Protein AF-A0A1Q7IEV2-F1 (afdb_monomer_lite)

Sequence (462 aa):
MTTSSAYDIIIVYTMEALDLQSSCTFSVSDTAGLSWTARTAVVFGNNGRDQLQEFYAKSSSALSSDTITESISGCVSTQYGGEYNGFMAFGVSGTSFNSPFDPNISLPGTASGNSNTPTKSVSTTNANDMIIGAARLGGLTSGSGFTRIVYADGTNDLTEYKIVSSAVTNLAVAFSGNTGYWEEIAAALQAPVPGILSTSYNYAGYEVYTNGNQNGVVPLVATYFYQPVPTYPPGGCADFYTCNFATWVGLQDTWNQSDGKLAQAGTWADWVNASCAASYFAWYGVVGGNPQFVKCTGSNNVIVNGADKIFAYAENEAAYGGQSNYYDFEVYDYQSNTSCISTQNSLNMNTPHFADYVQENSKECFIDCASLASFATAHFFSAQLYSGLNPPVDTFIYQYTTQGFYYAFNMTNAPCTAGCGGQKTCGTYVTNVSTGAVDPSSSFDETWQTSYYTPTYNSQNC

Structure (mmCIF, N/CA/C/O backbone):
data_AF-A0A1Q7IEV2-F1
#
_entry.id   AF-A0A1Q7IEV2-F1
#
loop_
_atom_site.group_PDB
_atom_site.id
_atom_site.type_symbol
_atom_site.label_atom_id
_atom_site.label_alt_id
_atom_site.label_comp_id
_atom_site.label_asym_id
_atom_site.label_entity_id
_atom_site.label_seq_id
_atom_site.pdbx_PDB_ins_code
_atom_site.Cartn_x
_atom_site.Cartn_y
_atom_site.Cartn_z
_atom_site.occupancy
_atom_site.B_iso_or_equiv
_atom_site.auth_seq_id
_atom_site.auth_comp_id
_atom_site.auth_asym_id
_atom_site.auth_atom_id
_atom_site.pdbx_PDB_model_num
ATOM 1 N N . MET A 1 1 ? 7.649 13.400 -23.262 1.00 83.88 1 MET A N 1
ATOM 2 C CA . MET A 1 1 ? 6.859 12.316 -22.660 1.00 83.88 1 MET A CA 1
ATOM 3 C C . MET A 1 1 ? 5.613 12.904 -22.028 1.00 83.88 1 MET A C 1
ATOM 5 O O . MET A 1 1 ? 5.678 13.995 -21.476 1.00 83.88 1 MET A O 1
ATOM 9 N N . THR A 1 2 ? 4.492 12.203 -22.141 1.00 78.75 2 THR A N 1
ATOM 10 C CA . THR A 1 2 ? 3.273 12.496 -21.390 1.00 78.75 2 THR A CA 1
ATOM 11 C C . THR A 1 2 ? 2.759 11.206 -20.775 1.00 78.75 2 THR A C 1
ATOM 13 O O . THR A 1 2 ? 2.999 10.125 -21.319 1.00 78.75 2 THR A O 1
ATOM 16 N N . THR A 1 3 ? 2.052 11.314 -19.659 1.00 77.38 3 THR A N 1
ATOM 17 C CA . THR A 1 3 ? 1.306 10.198 -19.088 1.00 77.38 3 THR A CA 1
ATOM 18 C C . THR A 1 3 ? -0.124 10.617 -18.774 1.00 77.38 3 THR A C 1
ATOM 20 O O . THR A 1 3 ? -0.407 11.789 -18.530 1.00 77.38 3 THR A O 1
ATOM 23 N N . SER A 1 4 ? -1.055 9.666 -18.852 1.00 66.00 4 SER A N 1
ATOM 24 C CA . SER A 1 4 ? -2.483 9.910 -18.605 1.00 66.00 4 SER A CA 1
ATOM 25 C C . SER A 1 4 ? -2.901 9.656 -17.157 1.00 66.00 4 SER A C 1
ATOM 27 O O . SER A 1 4 ? -4.017 10.009 -16.781 1.00 66.00 4 SER A O 1
ATOM 29 N N . SER A 1 5 ? -2.030 9.032 -16.365 1.00 56.03 5 SER A N 1
ATOM 30 C CA . SER A 1 5 ? -2.316 8.561 -15.013 1.00 56.03 5 SER A CA 1
ATOM 31 C C . SER A 1 5 ? -1.332 9.185 -14.026 1.00 56.03 5 SER A C 1
ATOM 33 O O . SER A 1 5 ? -0.202 9.513 -14.376 1.00 56.03 5 SER A O 1
ATOM 35 N N . ALA A 1 6 ? -1.761 9.380 -12.781 1.00 63.00 6 ALA A N 1
ATOM 36 C CA . ALA A 1 6 ? -0.830 9.637 -11.688 1.00 63.00 6 ALA A CA 1
ATOM 37 C C . ALA A 1 6 ? -0.195 8.316 -11.221 1.00 63.00 6 ALA A C 1
ATOM 39 O O . ALA A 1 6 ? -0.754 7.247 -11.464 1.00 63.00 6 ALA A O 1
ATOM 40 N N . TYR A 1 7 ? 0.919 8.406 -10.491 1.00 61.62 7 TYR A N 1
ATOM 41 C CA . TYR A 1 7 ? 1.620 7.255 -9.901 1.00 61.62 7 TYR A CA 1
ATOM 42 C C . TYR A 1 7 ? 2.185 6.269 -10.925 1.00 61.62 7 TYR A C 1
ATOM 44 O O . TYR A 1 7 ? 2.193 5.057 -10.706 1.00 61.62 7 TYR A O 1
ATOM 52 N N . ASP A 1 8 ? 2.691 6.797 -12.032 1.00 75.12 8 ASP A N 1
ATOM 53 C CA . ASP A 1 8 ? 3.346 5.990 -13.049 1.00 75.12 8 ASP A CA 1
ATOM 54 C C . ASP A 1 8 ? 4.800 5.708 -12.675 1.00 75.12 8 ASP A C 1
ATOM 56 O O . ASP A 1 8 ? 5.504 6.544 -12.093 1.00 75.12 8 ASP A O 1
ATOM 60 N N . ILE A 1 9 ? 5.267 4.528 -13.071 1.00 84.38 9 ILE A N 1
ATOM 61 C CA . ILE A 1 9 ? 6.693 4.219 -13.099 1.00 84.38 9 ILE A CA 1
ATOM 62 C C . ILE A 1 9 ? 7.199 4.509 -14.499 1.00 84.38 9 ILE A C 1
ATOM 64 O O . ILE A 1 9 ? 6.720 3.939 -15.479 1.00 84.38 9 ILE A O 1
ATOM 68 N N . ILE A 1 10 ? 8.165 5.411 -14.590 1.00 94.12 10 ILE A N 1
ATOM 69 C CA . ILE A 1 10 ? 8.822 5.744 -15.844 1.00 94.12 10 ILE A CA 1
ATOM 70 C C . ILE A 1 10 ? 10.020 4.819 -15.981 1.00 94.12 10 ILE A C 1
ATOM 72 O O . ILE A 1 10 ? 10.882 4.810 -15.103 1.00 94.12 10 ILE A O 1
ATOM 76 N N . ILE A 1 11 ? 10.060 4.037 -17.054 1.00 96.88 11 ILE A N 1
ATOM 77 C CA . ILE A 1 11 ? 11.165 3.133 -17.373 1.00 96.88 11 ILE A CA 1
ATOM 78 C C . ILE A 1 11 ? 11.952 3.733 -18.526 1.00 96.88 11 ILE A C 1
ATOM 80 O O . ILE A 1 11 ? 11.369 4.182 -19.517 1.00 96.88 11 ILE A O 1
ATOM 84 N N . VAL A 1 12 ? 13.274 3.726 -18.386 1.00 97.06 12 VAL A N 1
ATOM 85 C CA . VAL A 1 12 ? 14.211 4.169 -19.412 1.00 97.06 12 VAL A CA 1
ATOM 86 C C . VAL A 1 12 ? 15.256 3.090 -19.647 1.00 97.06 12 VAL A C 1
ATOM 88 O O . VAL A 1 12 ? 15.843 2.570 -18.703 1.00 97.06 12 VAL A O 1
ATOM 91 N N . TYR A 1 13 ? 15.521 2.804 -20.915 1.00 96.06 13 TYR A N 1
ATOM 92 C CA . TYR A 1 13 ? 16.692 2.051 -21.339 1.00 96.06 13 TYR A CA 1
ATOM 93 C C . TYR A 1 13 ? 17.626 2.979 -22.106 1.00 96.06 13 TYR A C 1
ATOM 95 O O . TYR A 1 13 ? 17.222 3.599 -23.095 1.00 96.06 13 TYR A O 1
ATOM 103 N N . THR A 1 14 ? 18.855 3.065 -21.613 1.00 93.44 14 THR A N 1
ATOM 104 C CA . THR A 1 14 ? 19.966 3.820 -22.196 1.00 93.44 14 THR A CA 1
ATOM 105 C C . THR A 1 14 ? 20.901 2.858 -22.902 1.00 93.44 14 THR A C 1
ATOM 107 O O . THR A 1 14 ? 21.220 1.797 -22.350 1.00 93.44 14 THR A O 1
ATOM 110 N N . MET A 1 15 ? 21.328 3.210 -24.108 1.00 89.81 15 MET A N 1
ATOM 111 C CA . MET A 1 15 ? 22.141 2.345 -24.951 1.00 89.81 15 MET A CA 1
ATOM 112 C C . MET A 1 15 ? 23.273 3.122 -25.593 1.00 89.81 15 MET A C 1
ATOM 114 O O . MET A 1 15 ? 23.073 4.224 -26.094 1.00 89.81 15 MET A O 1
ATOM 118 N N . GLU A 1 16 ? 24.433 2.491 -25.664 1.00 86.94 16 GLU A N 1
ATOM 119 C CA . GLU A 1 16 ? 25.572 2.965 -26.436 1.00 86.94 16 GLU A CA 1
ATOM 120 C C . GLU A 1 16 ? 26.121 1.796 -27.256 1.00 86.94 16 GLU A C 1
ATOM 122 O O . GLU A 1 16 ? 26.064 0.645 -26.821 1.00 86.94 16 GLU A O 1
ATOM 127 N N . ALA A 1 17 ? 26.581 2.060 -28.476 1.00 81.19 17 ALA A N 1
ATOM 128 C CA . ALA A 1 17 ? 27.148 1.024 -29.325 1.00 81.19 17 ALA A CA 1
ATOM 129 C C . ALA A 1 17 ? 28.444 1.448 -29.989 1.00 81.19 17 ALA A C 1
ATOM 131 O O . ALA A 1 17 ? 28.628 2.600 -30.374 1.00 81.19 17 ALA A O 1
ATOM 132 N N . LEU A 1 18 ? 29.258 0.437 -30.287 1.00 71.75 18 LEU A N 1
ATOM 133 C CA . LEU A 1 18 ? 30.543 0.563 -30.966 1.00 71.75 18 LEU A CA 1
ATOM 134 C C . LEU A 1 18 ? 31.648 1.271 -30.154 1.00 71.75 18 LEU A C 1
ATOM 136 O O . LEU A 1 18 ? 32.685 1.584 -30.760 1.00 71.75 18 LEU A O 1
ATOM 140 N N . ASP A 1 19 ? 31.521 1.420 -28.830 1.00 66.00 19 ASP A N 1
ATOM 141 C CA . ASP A 1 19 ? 32.604 1.915 -27.963 1.00 66.00 19 ASP A CA 1
ATOM 142 C C . ASP A 1 19 ? 33.826 0.975 -27.956 1.00 66.00 19 ASP A C 1
ATOM 144 O O . ASP A 1 19 ? 33.791 -0.169 -28.427 1.00 66.00 19 ASP A O 1
ATOM 148 N N . LEU A 1 20 ? 34.960 1.494 -27.482 1.00 62.47 20 LEU A N 1
ATOM 149 C CA . LEU A 1 20 ? 36.266 0.837 -27.425 1.00 62.47 20 LEU A CA 1
ATOM 150 C C . LEU A 1 20 ? 37.036 1.092 -26.109 1.00 62.47 20 LEU A C 1
ATOM 152 O O . LEU A 1 20 ? 38.205 0.710 -26.041 1.00 62.47 20 LEU A O 1
ATOM 156 N N . GLN A 1 21 ? 36.433 1.722 -25.086 1.00 63.94 21 GLN A N 1
ATOM 157 C CA . GLN A 1 21 ? 37.106 1.962 -23.797 1.00 63.94 21 GLN A CA 1
ATOM 158 C C . GLN A 1 21 ? 36.978 0.772 -22.824 1.00 63.94 21 GLN A C 1
ATOM 160 O O . GLN A 1 21 ? 37.829 -0.117 -22.814 1.00 63.94 21 GLN A O 1
ATOM 165 N N . SER A 1 22 ? 35.943 0.769 -21.973 1.00 67.31 22 SER A N 1
ATOM 166 C CA . SER A 1 22 ? 35.660 -0.312 -21.006 1.00 67.31 22 SER A CA 1
ATOM 167 C C . SER A 1 22 ? 34.311 -0.173 -20.290 1.00 67.31 22 SER A C 1
ATOM 169 O O . SER A 1 22 ? 33.781 -1.169 -19.811 1.00 67.31 22 SER A O 1
ATOM 171 N N . SER A 1 23 ? 33.804 1.055 -20.138 1.00 77.75 23 SER A N 1
ATOM 172 C CA . SER A 1 23 ? 32.438 1.366 -19.698 1.00 77.75 23 SER A CA 1
ATOM 173 C C . SER A 1 23 ? 32.158 2.841 -19.969 1.00 77.75 23 SER A C 1
ATOM 175 O O . SER A 1 23 ? 32.939 3.705 -19.562 1.00 77.75 23 SER A O 1
ATOM 177 N N . CYS A 1 24 ? 31.012 3.132 -20.565 1.00 84.25 24 CYS A N 1
ATOM 178 C CA . CYS A 1 24 ? 30.360 4.422 -20.454 1.00 84.25 24 CYS A CA 1
ATOM 179 C C . CYS A 1 24 ? 29.734 4.565 -19.058 1.00 84.25 24 CYS A C 1
ATOM 181 O O . CYS A 1 24 ? 29.401 3.579 -18.394 1.00 84.25 24 CYS A O 1
ATOM 183 N N . THR A 1 25 ? 29.577 5.806 -18.607 1.00 89.25 25 THR A N 1
ATOM 184 C CA . THR A 1 25 ? 28.740 6.156 -17.455 1.00 89.25 25 THR A CA 1
ATOM 185 C C . THR A 1 25 ? 27.464 6.799 -17.972 1.00 89.25 25 THR A C 1
ATOM 187 O O . THR A 1 25 ? 27.523 7.896 -18.531 1.00 89.25 25 THR A O 1
ATOM 190 N N . PHE A 1 26 ? 26.332 6.125 -17.771 1.00 91.75 26 PHE A N 1
ATOM 191 C CA . PHE A 1 26 ? 25.012 6.647 -18.104 1.00 91.75 26 PHE A CA 1
ATOM 192 C C . PHE A 1 26 ? 24.417 7.422 -16.930 1.00 91.75 26 PHE A C 1
ATOM 194 O O . PHE A 1 26 ? 24.580 7.064 -15.760 1.00 91.75 26 PHE A O 1
ATOM 201 N N . SER A 1 27 ? 23.681 8.475 -17.255 1.00 93.12 27 SER A N 1
ATOM 202 C CA . SER A 1 27 ? 22.823 9.193 -16.321 1.00 93.12 27 SER A CA 1
ATOM 203 C C . SER A 1 27 ? 21.551 9.641 -17.029 1.00 93.12 27 SER A C 1
ATOM 205 O O . SER A 1 27 ? 21.555 9.894 -18.234 1.00 93.12 27 SER A O 1
ATOM 207 N N . VAL A 1 28 ? 20.463 9.726 -16.270 1.00 96.06 28 VAL A N 1
ATOM 208 C CA . VAL A 1 28 ? 19.162 10.174 -16.764 1.00 96.06 28 VAL A CA 1
ATOM 209 C C . VAL A 1 28 ? 18.698 11.337 -15.899 1.00 96.06 28 VAL A C 1
ATOM 211 O O . VAL A 1 28 ? 18.824 11.308 -14.673 1.00 96.06 28 VAL A O 1
ATOM 214 N N . SER A 1 29 ? 18.197 12.374 -16.554 1.00 95.75 29 SER A N 1
ATOM 215 C CA . SER A 1 29 ? 17.583 13.541 -15.926 1.00 95.75 29 SER A CA 1
ATOM 216 C C . SER A 1 29 ? 16.330 13.930 -16.695 1.00 95.75 29 SER A C 1
ATOM 218 O O . SER A 1 29 ? 16.145 13.510 -17.835 1.00 95.75 29 SER A O 1
ATOM 220 N N . ASP A 1 30 ? 15.468 14.736 -16.096 1.00 96.94 30 ASP A N 1
ATOM 221 C CA . ASP A 1 30 ? 14.255 15.200 -16.753 1.00 96.94 30 ASP A CA 1
ATOM 222 C C . ASP A 1 30 ? 13.874 16.620 -16.320 1.00 96.94 30 ASP A C 1
ATOM 224 O O . ASP A 1 30 ? 14.484 17.211 -15.425 1.00 96.94 30 ASP A O 1
ATOM 228 N N . THR A 1 31 ? 12.868 17.182 -16.987 1.00 95.00 31 THR A N 1
ATOM 229 C CA . THR A 1 31 ? 12.381 18.544 -16.720 1.00 95.00 31 THR A CA 1
ATOM 230 C C . THR A 1 31 ? 11.296 18.612 -15.645 1.00 95.00 31 THR A C 1
ATOM 232 O O . THR A 1 31 ? 11.068 19.692 -15.098 1.00 95.00 31 THR A O 1
ATOM 235 N N . ALA A 1 32 ? 10.636 17.495 -15.335 1.00 84.56 32 ALA A N 1
ATOM 236 C CA . ALA A 1 32 ? 9.658 17.365 -14.256 1.00 84.56 32 ALA A CA 1
ATOM 237 C C . ALA A 1 32 ? 10.309 17.189 -12.865 1.00 84.56 32 ALA A C 1
ATOM 239 O O . ALA A 1 32 ? 9.615 17.263 -11.850 1.00 84.56 32 ALA A O 1
ATOM 240 N N . GLY A 1 33 ? 11.633 17.017 -12.804 1.00 86.38 33 GLY A N 1
ATOM 241 C CA . GLY A 1 33 ? 12.403 16.898 -11.568 1.00 86.38 33 GLY A CA 1
ATOM 242 C C . GLY A 1 33 ? 12.259 15.534 -10.895 1.00 86.38 33 GLY A C 1
ATOM 243 O O . GLY A 1 33 ? 12.334 15.454 -9.664 1.00 86.38 33 GLY A O 1
ATOM 244 N N . LEU A 1 34 ? 12.024 14.469 -11.668 1.00 86.50 34 LEU A N 1
ATOM 245 C CA . LEU A 1 34 ? 11.939 13.124 -11.114 1.00 86.50 34 LEU A CA 1
ATOM 246 C C . LEU A 1 34 ? 13.316 12.642 -10.627 1.00 86.50 34 LEU A C 1
ATOM 248 O O . LEU A 1 34 ? 14.377 13.034 -11.111 1.00 86.50 34 LEU A O 1
ATOM 252 N N . SER A 1 35 ? 13.299 11.763 -9.626 1.00 87.75 35 SER A N 1
ATOM 253 C CA . SER A 1 35 ? 14.513 11.113 -9.123 1.00 87.75 35 SER A CA 1
ATOM 254 C C . SER A 1 35 ? 14.738 9.786 -9.843 1.00 87.75 35 SER A C 1
ATOM 256 O O . SER A 1 35 ? 13.925 8.868 -9.718 1.00 87.75 35 SER A O 1
ATOM 258 N N . TRP A 1 36 ? 15.852 9.686 -10.566 1.00 92.62 36 TRP A N 1
ATOM 259 C CA . TRP A 1 36 ? 16.215 8.517 -11.367 1.00 92.62 36 TRP A CA 1
ATOM 260 C C . TRP A 1 36 ? 17.099 7.542 -10.599 1.00 92.62 36 TRP A C 1
ATOM 262 O O . TRP A 1 36 ? 18.047 7.932 -9.920 1.00 92.62 36 TRP A O 1
ATOM 272 N N . THR A 1 37 ? 16.803 6.254 -10.737 1.00 92.31 37 THR A N 1
ATOM 273 C CA . THR A 1 37 ? 17.565 5.156 -10.139 1.00 92.31 37 THR A CA 1
ATOM 274 C C . THR A 1 37 ? 17.975 4.170 -11.224 1.00 92.31 37 THR A C 1
ATOM 276 O O . THR A 1 37 ? 17.122 3.675 -11.959 1.00 92.31 37 THR A O 1
ATOM 279 N N . ALA A 1 38 ? 19.268 3.851 -11.306 1.00 93.00 38 ALA A N 1
ATOM 280 C CA . ALA A 1 38 ? 19.747 2.743 -12.129 1.00 93.00 38 ALA A CA 1
ATOM 281 C C . ALA A 1 38 ? 19.300 1.410 -11.507 1.00 93.00 38 ALA A C 1
ATOM 283 O O . ALA A 1 38 ? 19.573 1.156 -10.331 1.00 93.00 38 ALA A O 1
ATOM 284 N N . ARG A 1 39 ? 18.615 0.557 -12.277 1.00 93.50 39 ARG A N 1
ATOM 285 C CA . ARG A 1 39 ? 18.192 -0.779 -11.828 1.00 93.50 39 ARG A CA 1
ATOM 286 C C . ARG A 1 39 ? 19.287 -1.826 -12.049 1.00 93.50 39 ARG A C 1
ATOM 288 O O . ARG A 1 39 ? 19.447 -2.724 -11.226 1.00 93.50 39 ARG A O 1
ATOM 295 N N . THR A 1 40 ? 20.036 -1.721 -13.145 1.00 91.38 40 THR A N 1
ATOM 296 C CA . THR A 1 40 ? 21.095 -2.673 -13.511 1.00 91.38 40 THR A CA 1
ATOM 297 C C . THR A 1 40 ? 22.478 -2.031 -13.453 1.00 91.38 40 THR A C 1
ATOM 299 O O . THR A 1 40 ? 22.623 -0.814 -13.556 1.00 91.38 40 THR A O 1
ATOM 302 N N . ALA A 1 41 ? 23.519 -2.863 -13.361 1.00 91.12 41 ALA A N 1
ATOM 303 C CA . ALA A 1 41 ? 24.825 -2.490 -13.902 1.00 91.12 41 ALA A CA 1
ATOM 304 C C . ALA A 1 41 ? 24.755 -2.412 -15.443 1.00 91.12 41 ALA A C 1
ATOM 306 O O . ALA A 1 41 ? 23.779 -2.868 -16.046 1.00 91.12 41 ALA A O 1
ATOM 307 N N . VAL A 1 42 ? 25.790 -1.860 -16.079 1.00 91.94 42 VAL A N 1
ATOM 308 C CA . VAL A 1 42 ? 25.896 -1.859 -17.545 1.00 91.94 42 VAL A CA 1
ATOM 309 C C . VAL A 1 42 ? 26.008 -3.299 -18.056 1.00 91.94 42 VAL A C 1
ATOM 311 O O . VAL A 1 42 ? 26.841 -4.077 -17.582 1.00 91.94 42 VAL A O 1
ATOM 314 N N . VAL A 1 43 ? 25.151 -3.653 -19.011 1.00 92.81 43 VAL A N 1
ATOM 315 C CA . VAL A 1 43 ? 25.166 -4.938 -19.714 1.00 92.81 43 VAL A CA 1
ATOM 316 C C . VAL A 1 43 ? 25.975 -4.780 -20.988 1.00 92.81 43 VAL A C 1
ATOM 318 O O . VAL A 1 43 ? 25.681 -3.906 -21.792 1.00 92.81 43 VAL A O 1
ATOM 321 N N . PHE A 1 44 ? 26.978 -5.638 -21.164 1.00 90.44 44 PHE A N 1
ATOM 322 C CA . PHE A 1 44 ? 27.900 -5.568 -22.291 1.00 90.44 44 PHE A CA 1
ATOM 323 C C . PHE A 1 44 ? 27.575 -6.613 -23.362 1.00 90.44 44 PHE A C 1
ATOM 325 O O . PHE A 1 44 ? 27.535 -7.818 -23.077 1.00 90.44 44 PHE A O 1
ATOM 332 N N . GLY A 1 45 ? 27.425 -6.152 -24.600 1.00 86.88 45 GLY A N 1
ATOM 333 C CA . GLY A 1 45 ? 27.353 -6.954 -25.819 1.00 86.88 45 GLY A CA 1
ATOM 334 C C . GLY A 1 45 ? 28.545 -6.703 -26.744 1.00 86.88 45 GLY A C 1
ATOM 335 O O . GLY A 1 45 ? 29.452 -5.926 -26.437 1.00 86.88 45 GLY A O 1
ATOM 336 N N . ASN A 1 46 ? 28.589 -7.412 -27.875 1.00 87.19 46 ASN A N 1
ATOM 337 C CA . ASN A 1 46 ? 29.558 -7.169 -28.956 1.00 87.19 46 ASN A CA 1
ATOM 338 C C . ASN A 1 46 ? 31.030 -7.100 -28.501 1.00 87.19 46 ASN A C 1
ATOM 340 O O . ASN A 1 46 ? 31.793 -6.228 -28.905 1.00 87.19 46 ASN A O 1
ATOM 344 N N . ASN A 1 47 ? 31.435 -8.034 -27.632 1.00 82.94 47 ASN A N 1
ATOM 345 C CA . ASN A 1 47 ? 32.761 -8.064 -26.997 1.00 82.94 47 ASN A CA 1
ATOM 346 C C . ASN A 1 47 ? 33.097 -6.794 -26.184 1.00 82.94 47 ASN A C 1
ATOM 348 O O . ASN A 1 47 ? 34.243 -6.349 -26.187 1.00 82.94 47 ASN A O 1
ATOM 352 N N . GLY A 1 48 ? 32.111 -6.223 -25.486 1.00 82.12 48 GLY A N 1
ATOM 353 C CA . GLY A 1 48 ? 32.287 -5.038 -24.638 1.00 82.12 48 GLY A CA 1
ATOM 354 C C . GLY A 1 48 ? 32.092 -3.708 -25.359 1.00 82.12 48 GLY A C 1
ATOM 355 O O . GLY A 1 48 ? 32.426 -2.672 -24.796 1.00 82.12 48 GLY A O 1
ATOM 356 N N . ARG A 1 49 ? 31.595 -3.740 -26.598 1.00 82.56 49 ARG A N 1
ATOM 357 C CA . ARG A 1 49 ? 31.422 -2.548 -27.435 1.00 82.56 49 ARG A CA 1
ATOM 358 C C . ARG A 1 49 ? 30.014 -1.984 -27.418 1.00 82.56 49 ARG A C 1
ATOM 360 O O . ARG A 1 49 ? 29.843 -0.822 -27.757 1.00 82.56 49 ARG A O 1
ATOM 367 N N . ASP A 1 50 ? 29.038 -2.812 -27.068 1.00 87.75 50 ASP A N 1
ATOM 368 C CA . ASP A 1 50 ? 27.650 -2.392 -26.953 1.00 87.75 50 ASP A CA 1
ATOM 369 C C . ASP A 1 50 ? 27.258 -2.451 -25.476 1.00 87.75 50 ASP A C 1
ATOM 371 O O . ASP A 1 50 ? 27.710 -3.337 -24.739 1.00 87.75 50 ASP A O 1
ATOM 375 N N . GLN A 1 51 ? 26.500 -1.460 -25.028 1.00 89.94 51 GLN A N 1
ATOM 376 C CA . GLN A 1 51 ? 26.220 -1.192 -23.627 1.00 89.94 51 GLN A CA 1
ATOM 377 C C . GLN A 1 51 ? 24.745 -0.861 -23.454 1.00 89.94 51 GLN A C 1
ATOM 379 O O . GLN A 1 51 ? 24.216 0.002 -24.146 1.00 89.94 51 GLN A O 1
ATOM 384 N N . LEU A 1 52 ? 24.097 -1.518 -22.496 1.00 92.62 52 LEU A N 1
ATOM 385 C CA . LEU A 1 52 ? 22.682 -1.341 -22.179 1.00 92.62 52 LEU A CA 1
ATOM 386 C C . LEU A 1 52 ? 22.503 -1.200 -20.664 1.00 92.62 52 LEU A C 1
ATOM 388 O O . LEU A 1 52 ? 23.054 -1.988 -19.891 1.00 92.62 52 LEU A O 1
ATOM 392 N N . GLN A 1 53 ? 21.712 -0.223 -20.224 1.00 94.69 53 GLN A N 1
ATOM 393 C CA . GLN A 1 53 ? 21.373 -0.054 -18.812 1.00 94.69 53 GLN A CA 1
ATOM 394 C C . GLN A 1 53 ? 19.909 0.355 -18.626 1.00 94.69 53 GLN A C 1
ATOM 396 O O . GLN A 1 53 ? 19.348 1.107 -19.421 1.00 94.69 53 GLN A O 1
ATOM 401 N N . GLU A 1 54 ? 19.288 -0.161 -17.565 1.00 97.00 54 GLU A N 1
ATOM 402 C CA . GLU A 1 54 ? 17.922 0.183 -17.175 1.00 97.00 54 GLU A CA 1
ATOM 403 C C . GLU A 1 54 ? 17.919 1.224 -16.053 1.00 97.00 54 GLU A C 1
ATOM 405 O O . GLU A 1 54 ? 18.593 1.066 -15.028 1.00 97.00 54 GLU A O 1
ATOM 410 N N . PHE A 1 55 ? 17.085 2.243 -16.220 1.00 97.62 55 PHE A N 1
ATOM 411 C CA . PHE A 1 55 ? 16.766 3.256 -15.229 1.00 97.62 55 PHE A CA 1
ATOM 412 C C . PHE A 1 55 ? 15.263 3.302 -14.988 1.00 97.62 55 PHE A C 1
ATOM 414 O O . PHE A 1 55 ? 14.456 3.001 -15.870 1.00 97.62 55 PHE A O 1
ATOM 421 N N . TYR A 1 56 ? 14.880 3.749 -13.798 1.00 97.00 56 TYR A N 1
ATOM 422 C CA . TYR A 1 56 ? 13.496 4.092 -13.523 1.00 97.00 56 TYR A CA 1
ATOM 423 C C . TYR A 1 56 ? 13.366 5.341 -12.663 1.00 97.00 56 TYR A C 1
ATOM 425 O O . TYR A 1 56 ? 14.267 5.685 -11.894 1.00 97.00 56 TYR A O 1
ATOM 433 N N . ALA A 1 57 ? 12.208 5.978 -12.768 1.00 89.94 57 ALA A N 1
ATOM 434 C CA . ALA A 1 57 ? 11.782 7.050 -11.889 1.00 89.94 57 ALA A CA 1
ATOM 435 C C . ALA A 1 57 ? 10.306 6.888 -11.519 1.00 89.94 57 ALA A C 1
ATOM 437 O O . ALA A 1 57 ? 9.533 6.209 -12.198 1.00 89.94 57 ALA A O 1
ATOM 438 N N . LYS A 1 58 ? 9.918 7.514 -10.412 1.00 82.31 58 LYS A N 1
ATOM 439 C CA . LYS A 1 58 ? 8.553 7.483 -9.886 1.00 82.31 58 LYS A CA 1
ATOM 440 C C . LYS A 1 58 ? 7.878 8.824 -10.153 1.00 82.31 58 LYS A C 1
ATOM 442 O O . LYS A 1 58 ? 8.322 9.831 -9.607 1.00 82.31 58 LYS A O 1
ATOM 447 N N . SER A 1 59 ? 6.801 8.836 -10.937 1.00 77.38 59 SER A N 1
ATOM 448 C CA . SER A 1 59 ? 6.005 10.041 -11.183 1.00 77.38 59 SER A CA 1
ATOM 449 C C . SER A 1 59 ? 4.736 10.034 -10.335 1.00 77.38 59 SER A C 1
ATOM 451 O O . SER A 1 59 ? 3.783 9.322 -10.635 1.00 77.38 59 SER A O 1
ATOM 453 N N . SER A 1 60 ? 4.695 10.833 -9.266 1.00 70.19 60 SER A N 1
ATOM 454 C CA . SER A 1 60 ? 3.522 10.918 -8.375 1.00 70.19 60 SER A CA 1
ATOM 455 C C . SER A 1 60 ? 2.324 11.637 -9.003 1.00 70.19 60 SER A C 1
ATOM 457 O O . SER A 1 60 ? 1.206 11.505 -8.518 1.00 70.19 60 SER A O 1
ATOM 459 N N . SER A 1 61 ? 2.545 12.387 -10.083 1.00 65.12 61 SER A N 1
ATOM 460 C CA . SER A 1 61 ? 1.515 13.103 -10.840 1.00 65.12 61 SER A CA 1
ATOM 461 C C . SER A 1 61 ? 1.516 12.657 -12.298 1.00 65.12 61 SER A C 1
ATOM 463 O O . SER A 1 61 ? 2.529 12.167 -12.800 1.00 65.12 61 SER A O 1
ATOM 465 N N . ALA A 1 62 ? 0.392 12.850 -12.988 1.00 75.44 62 ALA A N 1
ATOM 466 C CA . ALA A 1 62 ? 0.355 12.680 -14.436 1.00 75.44 62 ALA A CA 1
ATOM 467 C C . ALA A 1 62 ? 1.263 13.721 -15.106 1.00 75.44 62 ALA A C 1
ATOM 469 O O . ALA A 1 62 ? 1.191 14.914 -14.789 1.00 75.44 62 ALA A O 1
ATOM 470 N N . LEU A 1 63 ? 2.113 13.280 -16.034 1.00 76.69 63 LEU A N 1
ATOM 471 C CA . LEU A 1 63 ? 3.024 14.166 -16.753 1.00 76.69 63 LEU A CA 1
ATOM 472 C C . LEU A 1 63 ? 2.299 14.763 -17.961 1.00 76.69 63 LEU A C 1
ATOM 474 O O . LEU A 1 63 ? 2.065 14.085 -18.960 1.00 76.69 63 LEU A O 1
ATOM 478 N N . SER A 1 64 ? 1.952 16.048 -17.892 1.00 80.50 64 SER A N 1
ATOM 479 C CA . SER A 1 64 ? 1.331 16.762 -19.019 1.00 80.50 64 SER A CA 1
ATOM 480 C C . SER A 1 64 ? 2.332 17.099 -20.130 1.00 80.50 64 SER A C 1
ATOM 482 O O . SER A 1 64 ? 1.947 17.208 -21.293 1.00 80.50 64 SER A O 1
ATOM 484 N N . SER A 1 65 ? 3.611 17.246 -19.776 1.00 87.44 65 SER A N 1
ATOM 485 C CA . SER A 1 65 ? 4.758 17.362 -20.675 1.00 87.44 65 SER A CA 1
ATOM 486 C C . SER A 1 65 ? 6.042 17.181 -19.870 1.00 87.44 65 SER A C 1
ATOM 488 O O . SER A 1 65 ? 6.234 17.864 -18.870 1.00 87.44 65 SER A O 1
ATOM 490 N N . ASP A 1 66 ? 6.937 16.317 -20.335 1.00 91.75 66 ASP A N 1
ATOM 491 C CA . ASP A 1 66 ? 8.267 16.136 -19.754 1.00 91.75 66 ASP A CA 1
ATOM 492 C C . ASP A 1 66 ? 9.316 15.821 -20.834 1.00 91.75 66 ASP A C 1
ATOM 494 O O . ASP A 1 66 ? 9.015 15.168 -21.837 1.00 91.75 66 ASP A O 1
ATOM 498 N N . THR A 1 67 ? 10.545 16.290 -20.650 1.00 96.12 67 THR A N 1
ATOM 499 C CA . THR A 1 67 ? 11.701 15.983 -21.498 1.00 96.12 67 THR A CA 1
ATOM 500 C C . THR A 1 67 ? 12.710 15.199 -20.681 1.00 96.12 67 THR A C 1
ATOM 502 O O . THR A 1 67 ? 13.379 15.766 -19.824 1.00 96.12 67 THR A O 1
ATOM 505 N N . ILE A 1 68 ? 12.842 13.911 -20.988 1.00 95.81 68 ILE A N 1
ATOM 506 C CA . ILE A 1 68 ? 13.834 13.035 -20.368 1.00 95.81 68 ILE A CA 1
ATOM 507 C C . ILE A 1 68 ? 15.098 13.076 -21.223 1.00 95.81 68 ILE A C 1
ATOM 509 O O . ILE A 1 68 ? 15.037 12.908 -22.441 1.00 95.81 68 ILE A O 1
ATOM 513 N N . THR A 1 69 ? 16.227 13.326 -20.574 1.00 94.69 69 THR A N 1
ATOM 514 C CA . THR A 1 69 ? 17.543 13.500 -21.180 1.00 94.69 69 THR A CA 1
ATOM 515 C C . THR A 1 69 ? 18.490 12.438 -20.644 1.00 94.69 69 THR A C 1
ATOM 517 O O . THR A 1 69 ? 18.740 12.361 -19.440 1.00 94.69 69 THR A O 1
ATOM 520 N N . GLU A 1 70 ? 19.044 11.644 -21.553 1.00 92.12 70 GLU A N 1
ATOM 521 C CA . GLU A 1 70 ? 20.207 10.803 -21.288 1.00 92.12 70 GLU A CA 1
ATOM 522 C C . GLU A 1 70 ? 21.487 11.643 -21.367 1.00 92.12 70 GLU A C 1
ATOM 524 O O . GLU A 1 70 ? 21.612 12.563 -22.179 1.00 92.12 70 GLU A O 1
ATOM 529 N N . SER A 1 71 ? 22.460 11.328 -20.520 1.00 89.56 71 SER A N 1
ATOM 530 C CA . SER A 1 71 ? 23.823 11.838 -20.629 1.00 89.56 71 SER A CA 1
ATOM 531 C C . SER A 1 71 ? 24.821 10.704 -20.449 1.00 89.56 71 SER A C 1
ATOM 533 O O . SER A 1 71 ? 24.753 9.959 -19.468 1.00 89.56 71 SER A O 1
ATOM 535 N N . ILE A 1 72 ? 25.754 10.610 -21.394 1.00 85.69 72 ILE A N 1
ATOM 536 C CA . ILE A 1 72 ? 26.796 9.587 -21.460 1.00 85.69 72 ILE A CA 1
ATOM 537 C C . ILE A 1 72 ? 28.153 10.263 -21.268 1.00 85.69 72 ILE A C 1
ATOM 539 O O . ILE A 1 72 ? 28.378 11.391 -21.707 1.00 85.69 72 ILE A O 1
ATOM 543 N N . SER A 1 73 ? 29.048 9.613 -20.527 1.00 85.19 73 SER A N 1
ATOM 544 C CA . SER A 1 73 ? 30.396 10.126 -20.285 1.00 85.19 73 SER A CA 1
ATOM 545 C C . SER A 1 73 ? 31.412 9.010 -20.042 1.00 85.19 73 SER A C 1
ATOM 547 O O . SER A 1 73 ? 31.062 7.841 -19.891 1.00 85.19 73 SER A O 1
ATOM 549 N N . GLY A 1 74 ? 32.696 9.379 -20.000 1.00 79.38 74 GLY A N 1
ATOM 550 C CA . GLY A 1 74 ? 33.819 8.476 -19.723 1.00 79.38 74 GLY A CA 1
ATOM 551 C C . GLY A 1 74 ? 34.356 7.729 -20.947 1.00 79.38 74 GLY A C 1
ATOM 552 O O . GLY A 1 74 ? 35.553 7.460 -20.992 1.00 79.38 74 GLY A O 1
ATOM 553 N N . CYS A 1 75 ? 33.508 7.459 -21.942 1.00 76.06 75 CYS A N 1
ATOM 554 C CA . CYS A 1 75 ? 33.857 6.684 -23.132 1.00 76.06 75 CYS A CA 1
ATOM 555 C C . CYS A 1 75 ? 34.346 7.532 -24.328 1.00 76.06 75 CYS A C 1
ATOM 557 O O . CYS A 1 75 ? 35.533 7.468 -24.641 1.00 76.06 75 CYS A O 1
ATOM 559 N N . VAL A 1 76 ? 33.466 8.320 -24.976 1.00 68.12 76 VAL A N 1
ATOM 560 C CA . VAL A 1 76 ? 33.695 9.182 -26.171 1.00 68.12 76 VAL A CA 1
ATOM 561 C C . VAL A 1 76 ? 34.900 8.779 -27.043 1.00 68.12 76 VAL A C 1
ATOM 563 O O . VAL A 1 76 ? 36.029 9.239 -26.841 1.00 68.12 76 VAL A O 1
ATOM 566 N N . SER A 1 77 ? 34.661 8.007 -28.107 1.00 64.00 77 SER A N 1
ATOM 567 C CA . SER A 1 77 ? 35.679 7.768 -29.138 1.00 64.00 77 SER A CA 1
ATOM 568 C C . SER A 1 77 ? 35.585 8.793 -30.273 1.00 64.00 77 SER A C 1
ATOM 570 O O . SER A 1 77 ? 34.643 8.802 -31.066 1.00 64.00 77 SER A O 1
ATOM 572 N N . THR A 1 78 ? 36.609 9.637 -30.422 1.00 63.00 78 THR A N 1
ATOM 573 C CA . THR A 1 78 ? 36.731 10.559 -31.571 1.00 63.00 78 THR A CA 1
ATOM 574 C C . THR A 1 78 ? 37.156 9.855 -32.865 1.00 63.00 78 THR A C 1
ATOM 576 O O . THR A 1 78 ? 37.131 10.463 -33.933 1.00 63.00 78 THR A O 1
ATOM 579 N N . GLN A 1 79 ? 37.529 8.570 -32.796 1.00 57.34 79 GLN A N 1
ATOM 580 C CA . GLN A 1 79 ? 38.073 7.812 -33.925 1.00 57.34 79 GLN A CA 1
ATOM 581 C C . GLN A 1 79 ? 36.997 7.327 -34.915 1.00 57.34 79 GLN A C 1
ATOM 583 O O . GLN A 1 79 ? 37.309 7.135 -36.089 1.00 57.34 79 GLN A O 1
ATOM 588 N N . TYR A 1 80 ? 35.746 7.150 -34.473 1.00 57.41 80 TYR A N 1
ATOM 589 C CA . TYR A 1 80 ? 34.686 6.516 -35.277 1.00 57.41 80 TYR A CA 1
ATOM 590 C C . TYR A 1 80 ? 33.382 7.322 -35.380 1.00 57.41 80 TYR A C 1
ATOM 592 O O . TYR A 1 80 ? 32.366 6.780 -35.795 1.00 57.41 80 TYR A O 1
ATOM 600 N N . GLY A 1 81 ? 33.420 8.628 -35.099 1.00 56.38 81 GLY A N 1
ATOM 601 C CA . GLY A 1 81 ? 32.298 9.531 -35.395 1.00 56.38 81 GLY A CA 1
ATOM 602 C C . GLY A 1 81 ? 31.381 9.880 -34.220 1.00 56.38 81 GLY A C 1
ATOM 603 O O . GLY A 1 81 ? 30.362 10.522 -34.458 1.00 56.38 81 GLY A O 1
ATOM 604 N N . GLY A 1 82 ? 31.761 9.547 -32.982 1.00 63.06 82 GLY A N 1
ATOM 605 C CA . GLY A 1 82 ? 31.024 9.915 -31.767 1.00 63.06 82 GLY A CA 1
ATOM 606 C C . GLY A 1 82 ? 30.289 8.742 -31.118 1.00 63.06 82 GLY A C 1
ATOM 607 O O . GLY A 1 82 ? 30.551 7.587 -31.440 1.00 63.06 82 GLY A O 1
ATOM 608 N N . GLU A 1 83 ? 29.408 9.063 -30.173 1.00 67.50 83 GLU A N 1
ATOM 609 C CA . GLU A 1 83 ? 28.618 8.102 -29.394 1.00 67.50 83 GLU A CA 1
ATOM 610 C C . GLU A 1 83 ? 27.366 7.682 -30.190 1.00 67.50 83 GLU A C 1
ATOM 612 O O . GLU A 1 83 ? 26.668 8.532 -30.758 1.00 67.50 83 GLU A O 1
ATOM 617 N N . TYR A 1 84 ? 27.087 6.375 -30.270 1.00 69.94 84 TYR A N 1
ATOM 618 C CA . TYR A 1 84 ? 25.888 5.849 -30.933 1.00 69.94 84 TYR A CA 1
ATOM 619 C C . TYR A 1 84 ? 24.803 5.554 -29.905 1.00 69.94 84 TYR A C 1
ATOM 621 O O . TYR A 1 84 ? 24.695 4.430 -29.413 1.00 69.94 84 TYR A O 1
ATOM 629 N N . ASN A 1 85 ? 23.983 6.561 -29.621 1.00 75.38 85 ASN A N 1
ATOM 630 C CA . ASN A 1 85 ? 23.064 6.500 -28.490 1.00 75.38 85 ASN A CA 1
ATOM 631 C C . ASN A 1 85 ? 21.694 5.966 -28.914 1.00 75.38 85 ASN A C 1
ATOM 633 O O . ASN A 1 85 ? 21.114 6.421 -29.907 1.00 75.38 85 ASN A O 1
ATOM 637 N N . GLY A 1 86 ? 21.183 4.998 -28.157 1.00 83.31 86 GLY A N 1
ATOM 638 C CA . GLY A 1 86 ? 19.801 4.534 -28.219 1.00 83.31 86 GLY A CA 1
ATOM 639 C C . GLY A 1 86 ? 19.078 4.921 -26.932 1.00 83.31 86 GLY A C 1
ATOM 640 O O . GLY A 1 86 ? 19.628 4.799 -25.843 1.00 83.31 86 GLY A O 1
ATOM 641 N N . PHE A 1 87 ? 17.839 5.392 -27.055 1.00 88.88 87 PHE A N 1
ATOM 642 C CA . PHE A 1 87 ? 17.064 5.863 -25.911 1.00 88.88 87 PHE A CA 1
ATOM 643 C C . PHE A 1 87 ? 15.608 5.426 -26.035 1.00 88.88 87 PHE A C 1
ATOM 645 O O . PHE A 1 87 ? 14.891 5.849 -26.947 1.00 88.88 87 PHE A O 1
ATOM 652 N N . MET A 1 88 ? 15.157 4.608 -25.088 1.00 92.94 88 MET A N 1
ATOM 653 C CA . MET A 1 88 ? 13.768 4.163 -25.003 1.00 92.94 88 MET A CA 1
ATOM 654 C C . MET A 1 88 ? 13.183 4.586 -23.666 1.00 92.94 88 MET A C 1
ATOM 656 O O . MET A 1 88 ? 13.739 4.254 -22.627 1.00 92.94 88 MET A O 1
ATOM 660 N N . ALA A 1 89 ? 12.044 5.277 -23.694 1.00 93.50 89 ALA A N 1
ATOM 661 C CA . ALA A 1 89 ? 11.336 5.711 -22.496 1.00 93.50 89 ALA A CA 1
ATOM 662 C C . ALA A 1 89 ? 9.839 5.435 -22.622 1.00 93.50 89 ALA A C 1
ATOM 664 O O . ALA A 1 89 ? 9.232 5.733 -23.655 1.00 93.50 89 ALA A O 1
ATOM 665 N N . PHE A 1 90 ? 9.239 4.895 -21.567 1.00 92.38 90 PHE A N 1
ATOM 666 C CA . PHE A 1 90 ? 7.800 4.655 -21.498 1.00 92.38 90 PHE A CA 1
ATOM 667 C C . PHE A 1 90 ? 7.301 4.675 -20.053 1.00 92.38 90 PHE A C 1
ATOM 669 O O . PHE A 1 90 ? 8.062 4.493 -19.105 1.00 92.38 90 PHE A O 1
ATOM 676 N N . GLY A 1 91 ? 6.005 4.936 -19.892 1.00 87.94 91 GLY A N 1
ATOM 677 C CA . GLY A 1 91 ? 5.337 4.951 -18.594 1.00 87.94 91 GLY A CA 1
ATOM 678 C C . GLY A 1 91 ? 4.575 3.652 -18.382 1.00 87.94 91 GLY A C 1
ATOM 679 O O . GLY A 1 91 ? 3.932 3.154 -19.307 1.00 87.94 91 GLY A O 1
ATOM 680 N N . VAL A 1 92 ? 4.636 3.121 -17.167 1.00 83.19 92 VAL A N 1
ATOM 681 C CA . VAL A 1 92 ? 3.857 1.964 -16.734 1.00 83.19 92 VAL A CA 1
ATOM 682 C C . VAL A 1 92 ? 2.879 2.421 -15.661 1.00 83.19 92 VAL A C 1
ATOM 684 O O . VAL A 1 92 ? 3.275 2.741 -14.539 1.00 83.19 92 VAL A O 1
ATOM 687 N N . SER A 1 93 ? 1.596 2.440 -16.019 1.00 76.38 93 SER A N 1
ATOM 688 C CA . SER A 1 93 ? 0.507 2.709 -15.082 1.00 76.38 93 SER A CA 1
ATOM 689 C C . SER A 1 93 ? 0.065 1.441 -14.365 1.00 76.38 93 SER A C 1
ATOM 691 O O . SER A 1 93 ? 0.072 0.349 -14.932 1.00 76.38 93 SER A O 1
ATOM 693 N N . GLY A 1 94 ? -0.390 1.607 -13.124 1.00 65.12 94 GLY A N 1
ATOM 694 C CA . GLY A 1 94 ? -1.031 0.539 -12.362 1.00 65.12 94 GLY A CA 1
ATOM 695 C C . GLY A 1 94 ? -0.073 -0.484 -11.758 1.00 65.12 94 GLY A C 1
ATOM 696 O O . GLY A 1 94 ? -0.546 -1.445 -11.185 1.00 65.12 94 GLY A O 1
ATOM 697 N N . THR A 1 95 ? 1.245 -0.313 -11.830 1.00 62.12 95 THR A N 1
ATOM 698 C CA . THR A 1 95 ? 2.172 -1.127 -11.023 1.00 62.12 95 THR A CA 1
ATOM 699 C C . THR A 1 95 ? 2.240 -0.616 -9.573 1.00 62.12 95 THR A C 1
ATOM 701 O O . THR A 1 95 ? 1.763 0.476 -9.256 1.00 62.12 95 THR A O 1
ATOM 704 N N . SER A 1 96 ? 2.842 -1.391 -8.669 1.00 68.12 96 SER A N 1
ATOM 705 C CA . SER A 1 96 ? 3.117 -0.969 -7.290 1.00 68.12 96 SER A CA 1
ATOM 706 C C . SER A 1 96 ? 4.051 0.252 -7.254 1.00 68.12 96 SER A C 1
ATOM 708 O O . SER A 1 96 ? 5.240 0.150 -7.520 1.00 68.12 96 SER A O 1
ATOM 710 N N . PHE A 1 97 ? 3.553 1.435 -6.890 1.00 66.31 97 PHE A N 1
ATOM 711 C CA . PHE A 1 97 ? 4.366 2.663 -6.939 1.00 66.31 97 PHE A CA 1
ATOM 712 C C . PHE A 1 97 ? 5.564 2.652 -5.966 1.00 66.31 97 PHE A C 1
ATOM 714 O O . PHE A 1 97 ? 6.645 3.175 -6.255 1.00 66.31 97 PHE A O 1
ATOM 721 N N . ASN A 1 98 ? 5.393 2.044 -4.788 1.00 65.44 98 ASN A N 1
ATOM 722 C CA . ASN A 1 98 ? 6.436 2.005 -3.761 1.00 65.44 98 ASN A CA 1
ATOM 723 C C . ASN A 1 98 ? 7.453 0.885 -3.994 1.00 65.44 98 ASN A C 1
ATOM 725 O O . ASN A 1 98 ? 8.653 1.146 -3.867 1.00 65.44 98 ASN A O 1
ATOM 729 N N . SER A 1 99 ? 6.985 -0.284 -4.431 1.00 70.44 99 SER A N 1
ATOM 730 C CA . SER A 1 99 ? 7.812 -1.457 -4.734 1.00 70.44 99 SER A CA 1
ATOM 731 C C . SER A 1 99 ? 7.527 -1.940 -6.160 1.00 70.44 99 SER A C 1
ATOM 733 O O . SER A 1 99 ? 6.855 -2.949 -6.340 1.00 70.44 99 SER A O 1
ATOM 735 N N . PRO A 1 100 ? 8.002 -1.218 -7.189 1.00 76.38 100 PRO A N 1
ATOM 736 C CA . PRO A 1 100 ? 7.534 -1.393 -8.566 1.00 76.38 100 PRO A CA 1
ATOM 737 C C . PRO A 1 100 ? 8.020 -2.641 -9.289 1.00 76.38 100 PRO A C 1
ATOM 739 O O . PRO A 1 100 ? 7.720 -2.801 -10.465 1.00 76.38 100 PRO A O 1
ATOM 742 N N . PHE A 1 101 ? 8.778 -3.526 -8.652 1.00 87.19 101 PHE A N 1
ATOM 743 C CA . PHE A 1 101 ? 9.203 -4.774 -9.276 1.00 87.19 101 PHE A CA 1
ATOM 744 C C . PHE A 1 101 ? 8.901 -5.956 -8.404 1.00 87.19 101 PHE A C 1
ATOM 746 O O . PHE A 1 101 ? 8.836 -5.857 -7.179 1.00 87.19 101 PHE A O 1
ATOM 753 N N . ASP A 1 102 ? 8.801 -7.083 -9.083 1.00 89.06 102 ASP A N 1
ATOM 754 C CA . ASP A 1 102 ? 8.773 -8.359 -8.420 1.00 89.06 102 ASP A CA 1
ATOM 755 C C . ASP A 1 102 ? 10.071 -8.568 -7.602 1.00 89.06 102 ASP A C 1
ATOM 757 O O . ASP A 1 102 ? 11.171 -8.311 -8.105 1.00 89.06 102 ASP A O 1
ATOM 761 N N . PRO A 1 103 ? 9.966 -9.007 -6.334 1.00 81.62 103 PRO A N 1
ATOM 762 C CA . PRO A 1 103 ? 11.103 -9.169 -5.432 1.00 81.62 103 PRO A CA 1
ATOM 763 C C . PRO A 1 103 ? 11.955 -10.416 -5.716 1.00 81.62 103 PRO A C 1
ATOM 765 O O . PRO A 1 103 ? 12.851 -10.725 -4.924 1.00 81.62 103 PRO A O 1
ATOM 768 N N . ASN A 1 104 ? 11.703 -11.169 -6.795 1.00 83.50 104 ASN A N 1
ATOM 769 C CA . ASN A 1 104 ? 12.557 -12.293 -7.156 1.00 83.50 104 ASN A CA 1
ATOM 770 C C . ASN A 1 104 ? 14.008 -11.826 -7.345 1.00 83.50 104 ASN A C 1
ATOM 772 O O . ASN A 1 104 ? 14.311 -10.995 -8.196 1.00 83.50 104 ASN A O 1
ATOM 776 N N . ILE A 1 105 ? 14.927 -12.425 -6.585 1.00 81.44 105 ILE A N 1
ATOM 777 C CA . ILE A 1 105 ? 16.344 -12.032 -6.551 1.00 81.44 105 ILE A CA 1
ATOM 778 C C . ILE A 1 105 ? 17.072 -12.186 -7.897 1.00 81.44 105 ILE A C 1
ATOM 780 O O . ILE A 1 105 ? 18.156 -11.640 -8.079 1.00 81.44 105 ILE A O 1
ATOM 784 N N . SER A 1 106 ? 16.507 -12.947 -8.839 1.00 85.00 106 SER A N 1
ATOM 785 C CA . SER A 1 106 ? 17.060 -13.088 -10.192 1.00 85.00 106 SER A CA 1
ATOM 786 C C . SER A 1 106 ? 16.734 -11.911 -11.119 1.00 85.00 106 SER A C 1
ATOM 788 O O . SER A 1 106 ? 17.208 -11.902 -12.257 1.00 85.00 106 SER A O 1
ATOM 790 N N . LEU A 1 107 ? 15.942 -10.939 -10.650 1.00 93.06 107 LEU A N 1
ATOM 791 C CA . LEU A 1 107 ? 15.513 -9.768 -11.405 1.00 93.06 107 LEU A CA 1
ATOM 792 C C . LEU A 1 107 ? 16.220 -8.484 -10.932 1.00 93.06 107 LEU A C 1
ATOM 794 O O . LEU A 1 107 ? 16.407 -8.293 -9.730 1.00 93.06 107 LEU A O 1
ATOM 798 N N . PRO A 1 108 ? 16.554 -7.560 -11.851 1.00 95.94 108 PRO A N 1
ATOM 799 C CA . PRO A 1 108 ? 16.509 -7.720 -13.308 1.00 95.94 108 PRO A CA 1
ATOM 800 C C . PRO A 1 108 ? 17.517 -8.775 -13.795 1.00 95.94 108 PRO A C 1
ATOM 802 O O . PRO A 1 108 ? 18.659 -8.840 -13.339 1.00 95.94 108 PRO A O 1
ATOM 805 N N . GLY A 1 109 ? 17.089 -9.605 -14.740 1.00 95.06 109 GLY A N 1
ATOM 806 C CA . GLY A 1 109 ? 17.932 -10.593 -15.390 1.00 95.06 109 GLY A CA 1
ATOM 807 C C . GLY A 1 109 ? 18.626 -9.992 -16.607 1.00 95.06 109 GLY A C 1
ATOM 808 O O . GLY A 1 109 ? 17.991 -9.324 -17.413 1.00 95.06 109 GLY A O 1
ATOM 809 N N . THR A 1 110 ? 19.915 -10.273 -16.780 1.00 96.75 110 THR A N 1
ATOM 810 C CA . THR A 1 110 ? 20.686 -9.794 -17.939 1.00 96.75 110 THR A CA 1
ATOM 811 C C . THR A 1 110 ? 21.332 -10.953 -18.697 1.00 96.75 110 THR A C 1
ATOM 813 O O . THR A 1 110 ? 21.601 -12.021 -18.116 1.00 96.75 110 THR A O 1
ATOM 816 N N . ALA A 1 111 ? 21.531 -10.777 -20.003 1.00 96.19 111 ALA A N 1
ATOM 817 C CA . ALA A 1 111 ? 22.259 -11.707 -20.864 1.00 96.19 111 ALA A CA 1
ATOM 818 C C . ALA A 1 111 ? 22.869 -10.985 -22.072 1.00 96.19 111 ALA A C 1
ATOM 820 O O . ALA A 1 111 ? 22.408 -9.922 -22.476 1.00 96.19 111 ALA A O 1
ATOM 821 N N . SER A 1 112 ? 23.893 -11.596 -22.660 1.00 95.69 112 SER A N 1
ATOM 822 C CA . SER A 1 112 ? 24.431 -11.215 -23.962 1.00 95.69 112 SER A CA 1
ATOM 823 C C . SER A 1 112 ? 24.935 -12.446 -24.710 1.00 95.69 112 SER A C 1
ATOM 825 O O . SER A 1 112 ? 25.175 -13.504 -24.115 1.00 95.69 112 SER A O 1
ATOM 827 N N . GLY A 1 113 ? 25.069 -12.337 -26.029 1.00 95.50 113 GLY A N 1
ATOM 828 C CA . GLY A 1 113 ? 25.445 -13.472 -26.862 1.00 95.50 113 GLY A CA 1
ATOM 829 C C . GLY A 1 113 ? 25.734 -13.107 -28.310 1.00 95.50 113 GLY A C 1
ATOM 830 O O . GLY A 1 113 ? 25.830 -11.938 -28.670 1.00 95.50 113 GLY A O 1
ATOM 831 N N . ASN A 1 114 ? 25.912 -14.140 -29.136 1.00 95.56 114 ASN A N 1
ATOM 832 C CA . ASN A 1 114 ? 26.050 -14.020 -30.585 1.00 95.56 114 ASN A CA 1
ATOM 833 C C . ASN A 1 114 ? 25.153 -15.060 -31.262 1.00 95.56 114 ASN A C 1
ATOM 835 O O . ASN A 1 114 ? 25.499 -16.240 -31.350 1.00 95.56 114 ASN A O 1
ATOM 839 N N . SER A 1 115 ? 23.967 -14.625 -31.665 1.00 96.31 115 SER A N 1
ATOM 840 C CA . SER A 1 115 ? 22.953 -15.441 -32.332 1.00 96.31 115 SER A CA 1
ATOM 841 C C . SER A 1 115 ? 21.917 -14.519 -32.983 1.00 96.31 115 SER A C 1
ATOM 843 O O . SER A 1 115 ? 22.079 -13.304 -33.021 1.00 96.31 115 SER A O 1
ATOM 845 N N . ASN A 1 116 ? 20.847 -15.092 -33.520 1.00 96.56 116 ASN A N 1
ATOM 846 C CA . ASN A 1 116 ? 19.687 -14.360 -34.025 1.00 96.56 116 ASN A CA 1
ATOM 847 C C . ASN A 1 116 ? 18.520 -14.323 -33.017 1.00 96.56 116 ASN A C 1
ATOM 849 O O . ASN A 1 116 ? 17.389 -14.003 -33.389 1.00 96.56 116 ASN A O 1
ATOM 853 N N . THR A 1 117 ? 18.761 -14.722 -31.765 1.00 96.31 117 THR A N 1
ATOM 854 C CA . THR A 1 117 ? 17.723 -14.882 -30.737 1.00 96.31 117 THR A CA 1
ATOM 855 C C . THR A 1 117 ? 18.275 -14.437 -29.382 1.00 96.31 117 THR A C 1
ATOM 857 O O . THR A 1 117 ? 18.822 -15.266 -28.648 1.00 96.31 117 THR A O 1
ATOM 860 N N . PRO A 1 118 ? 18.185 -13.134 -29.060 1.00 97.06 118 PRO A N 1
ATOM 861 C CA . PRO A 1 118 ? 18.361 -12.646 -27.700 1.00 97.06 118 PRO A CA 1
ATOM 862 C C . PRO A 1 118 ? 17.358 -13.347 -26.796 1.00 97.06 118 PRO A C 1
ATOM 864 O O . PRO A 1 118 ? 16.181 -13.472 -27.153 1.00 97.06 118 PRO A O 1
ATOM 867 N N . THR A 1 119 ? 17.831 -13.917 -25.692 1.00 97.12 119 THR A N 1
ATOM 868 C CA . THR A 1 119 ? 16.932 -14.552 -24.729 1.00 97.12 119 THR A CA 1
ATOM 869 C C . THR A 1 119 ? 17.455 -14.454 -23.308 1.00 97.12 119 THR A C 1
ATOM 871 O O . THR A 1 119 ? 18.583 -14.874 -23.014 1.00 97.12 119 THR A O 1
ATOM 874 N N . LYS A 1 120 ? 16.567 -14.059 -22.394 1.00 97.31 120 LYS A N 1
ATOM 875 C CA . LYS A 1 120 ? 16.750 -14.210 -20.954 1.00 97.31 120 LYS A CA 1
ATOM 876 C C . LYS A 1 120 ? 15.531 -14.854 -20.300 1.00 97.31 120 LYS A C 1
ATOM 878 O O . LYS A 1 120 ? 14.398 -14.408 -20.440 1.00 97.31 120 LYS A O 1
ATOM 883 N N . SER A 1 121 ? 15.766 -15.907 -19.518 1.00 96.31 121 SER A N 1
ATOM 884 C CA . SER A 1 121 ? 14.723 -16.468 -18.657 1.00 96.31 121 SER A CA 1
ATOM 885 C C . SER A 1 121 ? 14.532 -15.634 -17.393 1.00 96.31 121 SER A C 1
ATOM 887 O O . SER A 1 121 ? 15.511 -15.275 -16.733 1.00 96.31 121 SER A O 1
ATOM 889 N N . VAL A 1 122 ? 13.273 -15.407 -17.028 1.00 96.50 122 VAL A N 1
ATOM 890 C CA . VAL A 1 122 ? 12.846 -14.717 -15.806 1.00 96.50 122 VAL A CA 1
ATOM 891 C C . VAL A 1 122 ? 11.951 -15.613 -14.956 1.00 96.50 122 VAL A C 1
ATOM 893 O O . VAL A 1 122 ? 11.258 -16.498 -15.466 1.00 96.50 122 VAL A O 1
ATOM 896 N N . SER A 1 123 ? 11.963 -15.380 -13.646 1.00 92.31 123 SER A N 1
ATOM 897 C CA . SER A 1 123 ? 10.990 -15.959 -12.719 1.00 92.31 123 SER A CA 1
ATOM 898 C C . SER A 1 123 ? 10.402 -14.852 -11.856 1.00 92.31 123 SER A C 1
ATOM 900 O O . SER A 1 123 ? 11.133 -13.946 -11.466 1.00 92.31 123 SER A O 1
ATOM 902 N N . THR A 1 124 ? 9.112 -14.938 -11.548 1.00 88.19 124 THR A N 1
ATOM 903 C CA . THR A 1 124 ? 8.416 -13.987 -10.674 1.00 88.19 124 THR A CA 1
ATOM 904 C C . THR A 1 124 ? 7.915 -14.673 -9.414 1.00 88.19 124 THR A C 1
ATOM 906 O O . THR A 1 124 ? 7.794 -15.899 -9.358 1.00 88.19 124 THR A O 1
ATOM 909 N N . THR A 1 125 ? 7.652 -13.888 -8.377 1.00 81.69 125 THR A N 1
ATOM 910 C CA . THR A 1 125 ? 7.005 -14.346 -7.142 1.00 81.69 125 THR A CA 1
ATOM 911 C C . THR A 1 125 ? 5.499 -14.108 -7.151 1.00 81.69 125 THR A C 1
ATOM 913 O O . THR A 1 125 ? 4.777 -14.848 -6.482 1.00 81.69 125 THR A O 1
ATOM 916 N N . ASN A 1 126 ? 5.013 -13.135 -7.930 1.00 74.06 126 ASN A N 1
ATOM 917 C CA . ASN A 1 126 ? 3.612 -12.727 -7.923 1.00 74.06 126 ASN A CA 1
ATOM 918 C C . ASN A 1 126 ? 2.869 -13.090 -9.218 1.00 74.06 126 ASN A C 1
ATOM 920 O O . ASN A 1 126 ? 3.443 -13.283 -10.293 1.00 74.06 126 ASN A O 1
ATOM 924 N N . ALA A 1 127 ? 1.546 -13.207 -9.093 1.00 76.69 127 ALA A N 1
ATOM 925 C CA . ALA A 1 127 ? 0.630 -13.275 -10.225 1.00 76.69 127 ALA A CA 1
ATOM 926 C C . ALA A 1 127 ? 0.357 -11.874 -10.788 1.00 76.69 127 ALA A C 1
ATOM 928 O O . ALA A 1 127 ? 0.433 -10.895 -10.054 1.00 76.69 127 ALA A O 1
ATOM 929 N N . ASN A 1 128 ? -0.058 -11.795 -12.056 1.00 76.94 128 ASN A N 1
ATOM 930 C CA . ASN A 1 128 ? -0.417 -10.554 -12.762 1.00 76.94 128 ASN A CA 1
ATOM 931 C C . ASN A 1 128 ? 0.750 -9.597 -13.026 1.00 76.94 128 ASN A C 1
ATOM 933 O O . ASN A 1 128 ? 0.522 -8.473 -13.471 1.00 76.94 128 ASN A O 1
ATOM 937 N N . ASP A 1 129 ? 1.988 -10.030 -12.782 1.00 83.50 129 ASP A N 1
ATOM 938 C CA . ASP A 1 129 ? 3.165 -9.216 -13.056 1.00 83.50 129 ASP A CA 1
ATOM 939 C C . ASP A 1 129 ? 3.280 -8.892 -14.546 1.00 83.50 129 ASP A C 1
ATOM 941 O O . ASP A 1 129 ? 2.946 -9.696 -15.427 1.00 83.50 129 ASP A O 1
ATOM 945 N N . MET A 1 130 ? 3.792 -7.698 -14.827 1.00 90.62 130 MET A N 1
ATOM 946 C CA . MET A 1 130 ? 4.163 -7.283 -16.170 1.00 90.62 130 MET A CA 1
ATOM 947 C C . MET A 1 130 ? 5.635 -7.621 -16.383 1.00 90.62 130 MET A C 1
ATOM 949 O O . MET A 1 130 ? 6.527 -6.911 -15.924 1.00 90.62 130 MET A O 1
ATOM 953 N N . ILE A 1 131 ? 5.890 -8.705 -17.104 1.00 96.81 131 ILE A N 1
ATOM 954 C CA . ILE A 1 131 ? 7.223 -9.034 -17.603 1.00 96.81 131 ILE A CA 1
ATOM 955 C C . ILE A 1 131 ? 7.582 -8.016 -18.676 1.00 96.81 131 ILE A C 1
ATOM 957 O O . ILE A 1 131 ? 6.783 -7.798 -19.587 1.00 96.81 131 ILE A O 1
ATOM 961 N N . ILE A 1 132 ? 8.766 -7.420 -18.584 1.00 96.88 132 ILE A N 1
ATOM 962 C CA . ILE A 1 132 ? 9.302 -6.498 -19.584 1.00 96.88 132 ILE A CA 1
ATOM 963 C C . ILE A 1 132 ? 10.664 -6.976 -20.073 1.00 96.88 132 ILE A C 1
ATOM 965 O O . ILE A 1 132 ? 11.446 -7.539 -19.307 1.00 96.88 132 ILE A O 1
ATOM 969 N N . GLY A 1 133 ? 10.942 -6.739 -21.348 1.00 97.06 133 GLY A N 1
ATOM 970 C CA . GLY A 1 133 ? 12.228 -7.018 -21.973 1.00 97.06 133 GLY A CA 1
ATOM 971 C C . GLY A 1 133 ? 12.707 -5.819 -22.771 1.00 97.06 133 GLY A C 1
ATOM 972 O O . GLY A 1 133 ? 11.898 -5.133 -23.399 1.00 97.06 133 GLY A O 1
ATOM 973 N N . ALA A 1 134 ? 14.015 -5.599 -22.778 1.00 96.44 134 ALA A N 1
ATOM 974 C CA . ALA A 1 134 ? 14.697 -4.686 -23.679 1.00 96.44 134 ALA A CA 1
ATOM 975 C C . ALA A 1 134 ? 15.918 -5.383 -24.265 1.00 96.44 134 ALA A C 1
ATOM 977 O O . ALA A 1 134 ? 16.716 -5.948 -23.517 1.00 96.44 134 ALA A O 1
ATOM 978 N N . ALA A 1 135 ? 16.080 -5.317 -25.580 1.00 95.38 135 ALA A N 1
ATOM 979 C CA . ALA A 1 135 ? 17.222 -5.907 -26.259 1.00 95.38 135 ALA A CA 1
ATOM 980 C C . ALA A 1 135 ? 17.791 -4.967 -27.314 1.00 95.38 135 ALA A C 1
ATOM 982 O O . ALA A 1 135 ? 17.080 -4.113 -27.856 1.00 95.38 135 ALA A O 1
ATOM 983 N N . ARG A 1 136 ? 19.065 -5.197 -27.632 1.00 92.62 136 ARG A N 1
ATOM 984 C CA . ARG A 1 136 ? 19.740 -4.646 -28.804 1.00 92.62 136 ARG A CA 1
ATOM 985 C C . ARG A 1 136 ? 20.234 -5.781 -29.691 1.00 92.62 136 ARG A C 1
ATOM 987 O O . ARG A 1 136 ? 20.899 -6.703 -29.226 1.00 92.62 136 ARG A O 1
ATOM 994 N N . LEU A 1 137 ? 19.865 -5.724 -30.964 1.00 93.00 137 LEU A N 1
ATOM 995 C CA . LEU A 1 137 ? 20.306 -6.606 -32.045 1.00 93.00 137 LEU A CA 1
ATOM 996 C C . LEU A 1 137 ? 19.809 -6.017 -33.368 1.00 93.00 137 LEU A C 1
ATOM 998 O O . LEU A 1 137 ? 18.737 -5.429 -33.429 1.00 93.00 137 LEU A O 1
ATOM 1002 N N . GLY A 1 138 ? 20.529 -6.217 -34.469 1.00 90.88 138 GLY A N 1
ATOM 1003 C CA . GLY A 1 138 ? 20.034 -5.779 -35.775 1.00 90.88 138 GLY A CA 1
ATOM 1004 C C . GLY A 1 138 ? 18.722 -6.469 -36.177 1.00 90.88 138 GLY A C 1
ATOM 1005 O O . GLY A 1 138 ? 18.690 -7.691 -36.306 1.00 90.88 138 GLY A O 1
ATOM 1006 N N . GLY A 1 139 ? 17.670 -5.699 -36.469 1.00 93.25 139 GLY A N 1
ATOM 1007 C CA . GLY A 1 139 ? 16.415 -6.218 -37.028 1.00 93.25 139 GLY A CA 1
ATOM 1008 C C . GLY A 1 139 ? 15.487 -6.898 -36.015 1.00 93.25 139 GLY A C 1
ATOM 1009 O O . GLY A 1 139 ? 14.821 -7.870 -36.372 1.00 93.25 139 GLY A O 1
ATOM 1010 N N . LEU A 1 140 ? 15.456 -6.419 -34.771 1.00 95.00 140 LEU A N 1
ATOM 1011 C CA . LEU A 1 140 ? 14.650 -6.978 -33.687 1.00 95.00 140 LEU A CA 1
ATOM 1012 C C . LEU A 1 140 ? 13.153 -7.022 -34.004 1.00 95.00 140 LEU A C 1
ATOM 1014 O O . LEU A 1 140 ? 12.572 -6.071 -34.523 1.00 95.00 140 LEU A O 1
ATOM 1018 N N . THR A 1 141 ? 12.523 -8.124 -33.618 1.00 95.88 141 THR A N 1
ATOM 1019 C CA . THR A 1 141 ? 11.077 -8.351 -33.630 1.00 95.88 141 THR A CA 1
ATOM 1020 C C . THR A 1 141 ? 10.664 -8.940 -32.288 1.00 95.88 141 THR A C 1
ATOM 1022 O O . THR A 1 141 ? 11.376 -9.795 -31.746 1.00 95.88 141 THR A O 1
ATOM 1025 N N . SER A 1 142 ? 9.513 -8.500 -31.777 1.00 94.69 142 SER A N 1
ATOM 1026 C CA . SER A 1 142 ? 8.980 -8.972 -30.497 1.00 94.69 142 SER A CA 1
ATOM 1027 C C . SER A 1 142 ? 8.735 -10.482 -30.442 1.00 94.69 142 SER A C 1
ATOM 1029 O O . SER A 1 142 ? 8.373 -11.121 -31.436 1.00 94.69 142 SER A O 1
ATOM 1031 N N . GLY A 1 143 ? 8.907 -11.040 -29.248 1.00 94.62 143 GLY A N 1
ATOM 1032 C CA . GLY A 1 143 ? 8.680 -12.436 -28.924 1.00 94.62 143 GLY A CA 1
ATOM 1033 C C . GLY A 1 143 ? 7.213 -12.854 -28.994 1.00 94.62 143 GLY A C 1
ATOM 1034 O O . GLY A 1 143 ? 6.276 -12.065 -28.857 1.00 94.62 143 GLY A O 1
ATOM 1035 N N . SER A 1 144 ? 6.990 -14.156 -29.175 1.00 91.56 144 SER A N 1
ATOM 1036 C CA . SER A 1 144 ? 5.637 -14.718 -29.209 1.00 91.56 144 SER A CA 1
ATOM 1037 C C . SER A 1 144 ? 4.904 -14.506 -27.877 1.00 91.56 144 SER A C 1
ATOM 1039 O O . SER A 1 144 ? 5.371 -14.918 -26.813 1.00 91.56 144 SER A O 1
ATOM 1041 N N . GLY A 1 145 ? 3.720 -13.891 -27.937 1.00 89.50 145 GLY A N 1
ATOM 1042 C CA . GLY A 1 145 ? 2.903 -13.589 -26.759 1.00 89.50 145 GLY A CA 1
ATOM 1043 C C . GLY A 1 145 ? 3.362 -12.365 -25.960 1.00 89.50 145 GLY A C 1
ATOM 1044 O O . GLY A 1 145 ? 2.793 -12.120 -24.897 1.00 89.50 145 GLY A O 1
ATOM 1045 N N . PHE A 1 146 ? 4.349 -11.621 -26.461 1.00 94.06 146 PHE A N 1
ATOM 1046 C CA . PHE A 1 146 ? 4.727 -10.296 -25.978 1.00 94.06 146 PHE A CA 1
ATOM 1047 C C . PHE A 1 146 ? 4.182 -9.211 -26.916 1.00 94.06 146 PHE A C 1
ATOM 1049 O O . PHE A 1 146 ? 3.844 -9.464 -28.072 1.00 94.06 146 PHE A O 1
ATOM 1056 N N . THR A 1 147 ? 4.058 -7.992 -26.399 1.00 89.25 147 THR A N 1
ATOM 1057 C CA . THR A 1 147 ? 3.621 -6.805 -27.141 1.00 89.25 147 THR A CA 1
ATOM 1058 C C . THR A 1 147 ? 4.716 -5.750 -27.078 1.00 89.25 147 THR A C 1
ATOM 1060 O O . THR A 1 147 ? 5.147 -5.377 -25.989 1.00 89.25 147 THR A O 1
ATOM 1063 N N . ARG A 1 148 ? 5.163 -5.257 -28.236 1.00 91.19 148 ARG A N 1
ATOM 1064 C CA . ARG A 1 148 ? 6.140 -4.165 -28.330 1.00 91.19 148 ARG A CA 1
ATOM 1065 C C . ARG A 1 148 ? 5.624 -2.888 -27.664 1.00 91.19 148 ARG A C 1
ATOM 1067 O O . ARG A 1 148 ? 4.444 -2.560 -27.787 1.00 91.19 148 ARG A O 1
ATOM 1074 N N . ILE A 1 149 ? 6.526 -2.150 -27.023 1.00 89.12 149 ILE A N 1
ATOM 1075 C CA . ILE A 1 149 ? 6.239 -0.861 -26.383 1.00 89.12 149 ILE A CA 1
ATOM 1076 C C . ILE A 1 149 ? 6.729 0.301 -27.257 1.00 89.12 149 ILE A C 1
ATOM 1078 O O . ILE A 1 149 ? 5.929 1.131 -27.685 1.00 89.12 149 ILE A O 1
ATOM 1082 N N . VAL A 1 150 ? 8.040 0.358 -27.524 1.00 81.25 150 VAL A N 1
ATOM 1083 C CA . VAL A 1 150 ? 8.713 1.463 -28.236 1.00 81.25 150 VAL A CA 1
ATOM 1084 C C . VAL A 1 150 ? 9.146 1.024 -29.645 1.00 81.25 150 VAL A C 1
ATOM 1086 O O . VAL A 1 150 ? 9.389 -0.154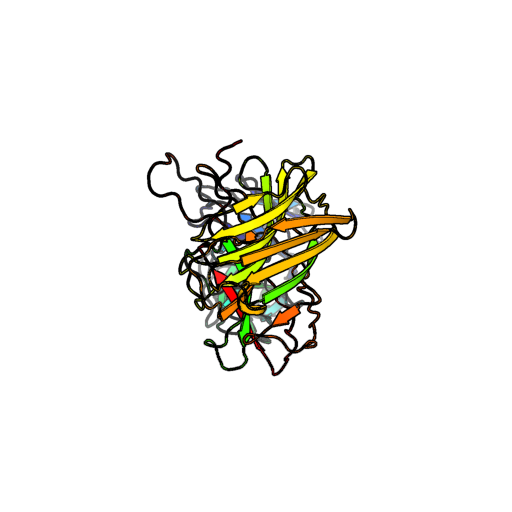 -29.891 1.00 81.25 150 VAL A O 1
ATOM 1089 N N . TYR A 1 151 ? 9.246 1.986 -30.570 1.00 77.94 151 TYR A N 1
ATOM 1090 C CA . TYR A 1 151 ? 9.657 1.811 -31.973 1.00 77.94 151 TYR A CA 1
ATOM 1091 C C . TYR A 1 151 ? 8.778 0.840 -32.806 1.00 77.94 151 TYR A C 1
ATOM 1093 O O . TYR A 1 151 ? 7.613 0.568 -32.498 1.00 77.94 151 TYR A O 1
ATOM 1101 N N . ALA A 1 152 ? 9.316 0.379 -33.939 1.00 76.19 152 ALA A N 1
ATOM 1102 C CA . ALA A 1 152 ? 8.727 -0.614 -34.834 1.00 76.19 152 ALA A CA 1
ATOM 1103 C C . ALA A 1 152 ? 9.636 -1.852 -34.918 1.00 76.19 152 ALA A C 1
ATOM 1105 O O . ALA A 1 152 ? 10.839 -1.751 -34.673 1.00 76.19 152 ALA A O 1
ATOM 1106 N N . ASP A 1 153 ? 9.071 -3.002 -35.295 1.00 79.56 153 ASP A N 1
ATOM 1107 C CA . ASP A 1 153 ? 9.879 -4.190 -35.600 1.00 79.56 153 ASP A CA 1
ATOM 1108 C C . ASP A 1 153 ? 10.829 -3.912 -36.777 1.00 79.56 153 ASP A C 1
ATOM 1110 O O . ASP A 1 153 ? 10.543 -3.091 -37.655 1.00 79.56 153 ASP A O 1
ATOM 1114 N N . GLY A 1 154 ? 11.961 -4.611 -36.798 1.00 81.94 154 GLY A N 1
ATOM 1115 C CA . GLY A 1 154 ? 13.042 -4.414 -37.762 1.00 81.94 154 GLY A CA 1
ATOM 1116 C C . GLY A 1 154 ? 14.043 -3.320 -37.370 1.00 81.94 154 GLY A C 1
ATOM 1117 O O . GLY A 1 154 ? 14.894 -2.969 -38.185 1.00 81.94 154 GLY A O 1
ATOM 1118 N N . THR A 1 155 ? 13.961 -2.785 -36.148 1.00 88.00 155 THR A N 1
ATOM 1119 C CA . THR A 1 155 ? 14.911 -1.802 -35.595 1.00 88.00 155 THR A CA 1
ATOM 1120 C C . THR A 1 155 ? 16.063 -2.481 -34.849 1.00 88.00 155 THR A C 1
ATOM 1122 O O . THR A 1 155 ? 16.107 -3.705 -34.751 1.00 88.00 155 THR A O 1
ATOM 1125 N N . ASN A 1 156 ? 17.047 -1.707 -34.384 1.00 89.94 156 ASN A N 1
ATOM 1126 C CA . ASN A 1 156 ? 18.196 -2.257 -33.657 1.00 89.94 156 ASN A CA 1
ATOM 1127 C C . ASN A 1 156 ? 17.957 -2.386 -32.149 1.00 89.94 156 ASN A C 1
ATOM 1129 O O . ASN A 1 156 ? 18.690 -3.113 -31.491 1.00 89.94 156 ASN A O 1
ATOM 1133 N N . ASP A 1 157 ? 16.941 -1.696 -31.635 1.00 91.44 157 ASP A N 1
ATOM 1134 C CA . ASP A 1 157 ? 16.617 -1.571 -30.219 1.00 91.44 157 ASP A CA 1
ATOM 1135 C C . ASP A 1 157 ? 15.124 -1.821 -30.061 1.00 91.44 157 ASP A C 1
ATOM 1137 O O . ASP A 1 157 ? 14.326 -1.258 -30.813 1.00 91.44 157 ASP A O 1
ATOM 1141 N N . LEU A 1 158 ? 14.727 -2.672 -29.118 1.00 93.69 158 LEU A N 1
ATOM 1142 C CA . LEU A 1 158 ? 13.319 -3.006 -28.935 1.00 93.69 158 LEU A CA 1
ATOM 1143 C C . LEU A 1 158 ? 12.985 -3.223 -27.470 1.00 93.69 158 LEU A C 1
ATOM 1145 O O . LEU A 1 158 ? 13.768 -3.806 -26.725 1.00 93.69 158 LEU A O 1
ATOM 1149 N N . THR A 1 159 ? 11.782 -2.804 -27.089 1.00 95.56 159 THR A N 1
ATOM 1150 C CA . THR A 1 159 ? 11.178 -3.116 -25.792 1.00 95.56 159 THR A CA 1
ATOM 1151 C C . THR A 1 159 ? 9.847 -3.815 -25.981 1.00 95.56 159 THR A C 1
ATOM 1153 O O . THR A 1 159 ? 9.074 -3.470 -26.878 1.00 95.56 159 THR A O 1
ATOM 1156 N N . GLU A 1 160 ? 9.556 -4.778 -25.117 1.00 94.94 160 GLU A N 1
ATOM 1157 C CA . GLU A 1 160 ? 8.309 -5.533 -25.135 1.00 94.94 160 GLU A CA 1
ATOM 1158 C C . GLU A 1 160 ? 7.817 -5.863 -23.732 1.00 94.94 160 GLU A C 1
ATOM 1160 O O . GLU A 1 160 ? 8.579 -5.815 -22.766 1.00 94.94 160 GLU A O 1
ATOM 1165 N N . TYR A 1 161 ? 6.539 -6.216 -23.620 1.00 96.00 161 TYR A N 1
ATOM 1166 C CA . TYR A 1 161 ? 5.967 -6.686 -22.368 1.00 96.00 161 TYR A CA 1
ATOM 1167 C C . TYR A 1 161 ? 4.970 -7.824 -22.536 1.00 96.00 161 TYR A C 1
ATOM 1169 O O . TYR A 1 161 ? 4.389 -8.031 -23.604 1.00 96.00 161 TYR A O 1
ATOM 1177 N N . LYS A 1 162 ? 4.732 -8.525 -21.430 1.00 91.69 162 LYS A N 1
ATOM 1178 C CA . LYS A 1 162 ? 3.684 -9.528 -21.278 1.00 91.69 162 LYS A CA 1
ATOM 1179 C C . LYS A 1 162 ? 3.164 -9.524 -19.848 1.00 91.69 162 LYS A C 1
ATOM 1181 O O . LYS A 1 162 ? 3.944 -9.597 -18.907 1.00 91.69 162 LYS A O 1
ATOM 1186 N N . ILE A 1 163 ? 1.845 -9.508 -19.687 1.00 85.88 163 ILE A N 1
ATOM 1187 C CA . ILE A 1 163 ? 1.204 -9.706 -18.382 1.00 85.88 163 ILE A CA 1
ATOM 1188 C C . ILE A 1 163 ? 1.002 -11.210 -18.169 1.00 85.88 163 ILE A C 1
ATOM 1190 O O . ILE A 1 163 ? 0.440 -11.888 -19.035 1.00 85.88 163 ILE A O 1
ATOM 1194 N N . VAL A 1 164 ? 1.476 -11.747 -17.044 1.00 80.38 164 VAL A N 1
ATOM 1195 C CA . VAL A 1 164 ? 1.336 -13.174 -16.698 1.00 80.38 164 VAL A CA 1
ATOM 1196 C C . VAL A 1 164 ? 0.195 -13.380 -15.708 1.00 80.38 164 VAL A C 1
ATOM 1198 O O . VAL A 1 164 ? 0.078 -12.640 -14.753 1.00 80.38 164 VAL A O 1
ATOM 1201 N N . SER A 1 165 ? -0.651 -14.397 -15.871 1.00 77.44 165 SER A N 1
ATOM 1202 C CA . SER A 1 165 ? -1.807 -14.611 -14.974 1.00 77.44 165 SER A CA 1
ATOM 1203 C C . SER A 1 165 ? -1.464 -15.283 -13.635 1.00 77.44 165 SER A C 1
ATOM 1205 O O . SER A 1 165 ? -2.321 -15.420 -12.768 1.00 77.44 165 SER A O 1
ATOM 1207 N N . SER A 1 166 ? -0.232 -15.760 -13.473 1.00 76.00 166 SER A N 1
ATOM 1208 C CA . SER A 1 166 ? 0.288 -16.417 -12.270 1.00 76.00 166 SER A CA 1
ATOM 1209 C C . SER A 1 166 ? 1.787 -16.162 -12.162 1.00 76.00 166 SER A C 1
ATOM 1211 O O . SER A 1 166 ? 2.404 -15.788 -13.161 1.00 76.00 166 SER A O 1
ATOM 1213 N N . ALA A 1 167 ? 2.376 -16.424 -10.992 1.00 83.44 167 ALA A N 1
ATOM 1214 C CA . ALA A 1 167 ? 3.829 -16.475 -10.870 1.00 83.44 167 ALA A CA 1
ATOM 1215 C C . ALA A 1 167 ? 4.408 -17.431 -11.925 1.00 83.44 167 ALA A C 1
ATOM 1217 O O . ALA A 1 167 ? 3.843 -18.505 -12.178 1.00 83.44 167 ALA A O 1
ATOM 1218 N N . VAL A 1 168 ? 5.497 -17.019 -12.572 1.00 89.38 168 VAL A N 1
ATOM 1219 C CA . VAL A 1 168 ? 6.156 -17.801 -13.623 1.00 89.38 168 VAL A CA 1
ATOM 1220 C C . VAL A 1 168 ? 7.543 -18.235 -13.185 1.00 89.38 168 VAL A C 1
ATOM 1222 O O . VAL A 1 168 ? 8.244 -17.509 -12.489 1.00 89.38 168 VAL A O 1
ATOM 1225 N N . THR A 1 169 ? 7.963 -19.407 -13.652 1.00 93.62 169 THR A N 1
ATOM 1226 C CA . THR A 1 169 ? 9.305 -19.942 -13.410 1.00 93.62 169 THR A CA 1
ATOM 1227 C C . THR A 1 169 ? 9.980 -20.200 -14.747 1.00 93.62 169 THR A C 1
ATOM 1229 O O . THR A 1 169 ? 9.434 -20.924 -15.579 1.00 93.62 169 THR A O 1
ATOM 1232 N N . ASN A 1 170 ? 11.175 -19.641 -14.942 1.00 93.94 170 ASN A N 1
ATOM 1233 C CA . ASN A 1 170 ? 11.981 -19.782 -16.162 1.00 93.94 170 ASN A CA 1
ATOM 1234 C C . ASN A 1 170 ? 11.245 -19.399 -17.463 1.00 93.94 170 ASN A C 1
ATOM 1236 O O . ASN A 1 170 ? 11.482 -20.003 -18.512 1.00 93.94 170 ASN A O 1
ATOM 1240 N N . LEU A 1 171 ? 10.360 -18.400 -17.420 1.00 96.56 171 LEU A N 1
ATOM 1241 C CA . LEU A 1 171 ? 9.726 -17.875 -18.629 1.00 96.56 171 LEU A CA 1
ATOM 1242 C C . LEU A 1 171 ? 10.795 -17.217 -19.506 1.00 96.56 171 LEU A C 1
ATOM 1244 O O . LEU A 1 171 ? 11.483 -16.312 -19.051 1.00 96.56 171 LEU A O 1
ATOM 1248 N N . ALA A 1 172 ? 10.932 -17.655 -20.756 1.00 96.75 172 ALA A N 1
ATOM 1249 C CA . ALA A 1 172 ? 11.832 -17.021 -21.711 1.00 96.75 172 ALA A CA 1
ATOM 1250 C C . ALA A 1 172 ? 11.237 -15.696 -22.217 1.00 96.75 172 ALA A C 1
ATOM 1252 O O . ALA A 1 172 ? 10.172 -15.699 -22.839 1.00 96.75 172 ALA A O 1
ATOM 1253 N N . VAL A 1 173 ? 11.936 -14.590 -21.960 1.00 97.81 173 VAL A N 1
ATOM 1254 C CA . VAL A 1 173 ? 11.809 -13.340 -22.719 1.00 97.81 173 VAL A CA 1
ATOM 1255 C C . VAL A 1 173 ? 12.748 -13.500 -23.907 1.00 97.81 173 VAL A C 1
ATOM 1257 O O . VAL A 1 173 ? 13.927 -13.779 -23.709 1.00 97.81 173 VAL A O 1
ATOM 1260 N N . ALA A 1 174 ? 12.205 -13.526 -25.123 1.00 96.88 174 ALA A N 1
ATOM 1261 C CA . ALA A 1 174 ? 12.954 -13.952 -26.300 1.00 96.88 174 ALA A CA 1
ATOM 1262 C C . ALA A 1 174 ? 12.577 -13.119 -27.518 1.00 96.88 174 ALA A C 1
ATOM 1264 O O . ALA A 1 174 ? 11.450 -13.196 -28.010 1.00 96.88 174 ALA A O 1
ATOM 1265 N N . PHE A 1 175 ? 13.557 -12.396 -28.044 1.00 97.31 175 PHE A N 1
ATOM 1266 C CA . PHE A 1 175 ? 13.428 -11.628 -29.273 1.00 97.31 175 PHE A CA 1
ATOM 1267 C C . PHE A 1 175 ? 13.904 -12.445 -30.477 1.00 97.31 175 PHE A C 1
ATOM 1269 O O . PHE A 1 175 ? 14.598 -13.456 -30.346 1.00 97.31 175 PHE A O 1
ATOM 1276 N N . SER A 1 176 ? 13.583 -11.979 -31.682 1.00 96.81 176 SER A N 1
ATOM 1277 C CA . SER A 1 176 ? 14.181 -12.497 -32.920 1.00 96.81 176 SER A CA 1
ATOM 1278 C C . SER A 1 176 ? 14.782 -11.365 -33.743 1.00 96.81 176 SER A C 1
ATOM 1280 O O . SER A 1 176 ? 14.279 -10.249 -33.704 1.00 96.81 176 SER A O 1
ATOM 1282 N N . GLY A 1 177 ? 15.861 -11.632 -34.476 1.00 95.75 177 GLY A N 1
ATOM 1283 C CA . GLY A 1 177 ? 16.501 -10.637 -35.337 1.00 95.75 177 GLY A CA 1
ATOM 1284 C C . GLY A 1 177 ? 17.470 -11.256 -36.339 1.00 95.75 177 GLY A C 1
ATOM 1285 O O . GLY A 1 177 ? 17.396 -12.447 -36.648 1.00 95.75 177 GLY A O 1
ATOM 1286 N N . ASN A 1 178 ? 18.394 -10.451 -36.858 1.00 95.88 178 ASN A N 1
ATOM 1287 C CA . ASN A 1 178 ? 19.501 -10.930 -37.683 1.00 95.88 178 ASN A CA 1
ATOM 1288 C C . ASN A 1 178 ? 20.564 -11.609 -36.811 1.00 95.88 178 ASN A C 1
ATOM 1290 O O . ASN A 1 178 ? 20.693 -11.303 -35.634 1.00 95.88 178 ASN A O 1
ATOM 1294 N N . THR A 1 179 ? 21.375 -12.502 -37.381 1.00 96.19 179 THR A N 1
ATOM 1295 C CA . THR A 1 179 ? 22.516 -13.068 -36.646 1.00 96.19 179 THR A CA 1
ATOM 1296 C C . THR A 1 179 ? 23.525 -11.972 -36.312 1.00 96.19 179 THR A C 1
ATOM 1298 O O . THR A 1 179 ? 24.057 -11.325 -37.218 1.00 96.19 179 THR A O 1
ATOM 1301 N N . GLY A 1 180 ? 23.826 -11.799 -35.029 1.00 93.75 180 GLY A N 1
ATOM 1302 C CA . GLY A 1 180 ? 24.798 -10.820 -34.565 1.00 93.75 180 GLY A CA 1
ATOM 1303 C C . GLY A 1 180 ? 25.013 -10.888 -33.061 1.00 93.75 180 GLY A C 1
ATOM 1304 O O . GLY A 1 180 ? 24.474 -11.756 -32.373 1.00 93.75 180 GLY A O 1
ATOM 1305 N N . TYR A 1 181 ? 25.825 -9.964 -32.558 1.00 93.94 181 TYR A N 1
ATOM 1306 C CA . TYR A 1 181 ? 25.956 -9.770 -31.124 1.00 93.94 181 TYR A CA 1
ATOM 1307 C C . TYR A 1 181 ? 24.723 -9.067 -30.568 1.00 93.94 181 TYR A C 1
ATOM 1309 O O . TYR A 1 181 ? 24.155 -8.204 -31.236 1.00 93.94 181 TYR A O 1
ATOM 1317 N N . TRP A 1 182 ? 24.324 -9.464 -29.367 1.00 94.62 182 TRP A N 1
ATOM 1318 C CA . TRP A 1 182 ? 23.175 -8.897 -28.682 1.00 94.62 182 TRP A CA 1
ATOM 1319 C C . TRP A 1 182 ? 23.394 -8.820 -27.182 1.00 94.62 182 TRP A C 1
ATOM 1321 O O . TRP A 1 182 ? 24.177 -9.587 -26.610 1.00 94.62 182 TRP A O 1
ATOM 1331 N N . GLU A 1 183 ? 22.607 -7.958 -26.561 1.00 94.69 183 GLU A N 1
ATOM 1332 C CA . GLU A 1 183 ? 22.453 -7.813 -25.127 1.00 94.69 183 GLU A CA 1
ATOM 1333 C C . GLU A 1 183 ? 20.981 -7.591 -24.797 1.00 94.69 183 GLU A C 1
ATOM 1335 O O . GLU A 1 183 ? 20.214 -7.045 -25.594 1.00 94.69 183 GLU A O 1
ATOM 1340 N N . GLU A 1 184 ? 20.581 -8.068 -23.626 1.00 96.81 184 GLU A N 1
ATOM 1341 C CA . GLU A 1 184 ? 19.200 -8.052 -23.176 1.00 96.81 184 GLU A CA 1
ATOM 1342 C C . GLU A 1 184 ? 19.127 -7.813 -21.667 1.00 96.81 184 GLU A C 1
ATOM 1344 O O . GLU A 1 184 ? 19.900 -8.381 -20.882 1.00 96.81 184 GLU A O 1
ATOM 1349 N N . ILE A 1 185 ? 18.145 -7.007 -21.271 1.00 98.12 185 ILE A N 1
ATOM 1350 C CA . ILE A 1 185 ? 17.642 -6.902 -19.905 1.00 98.12 185 ILE A CA 1
ATOM 1351 C C . ILE A 1 185 ? 16.197 -7.400 -19.902 1.00 98.12 185 ILE A C 1
ATOM 1353 O O . ILE A 1 185 ? 15.377 -6.944 -20.694 1.00 98.12 185 ILE A O 1
ATOM 1357 N N . ALA A 1 186 ? 15.876 -8.290 -18.969 1.00 97.69 186 ALA A N 1
ATOM 1358 C CA . ALA A 1 186 ? 14.521 -8.741 -18.700 1.00 97.69 186 ALA A CA 1
ATOM 1359 C C . ALA A 1 186 ? 14.178 -8.512 -17.223 1.00 97.69 186 ALA A C 1
ATOM 1361 O O . ALA A 1 186 ? 14.920 -8.912 -16.323 1.00 97.69 186 ALA A O 1
ATOM 1362 N N . ALA A 1 187 ? 13.044 -7.878 -16.959 1.00 96.31 187 ALA A N 1
ATOM 1363 C CA . ALA A 1 187 ? 12.578 -7.554 -15.617 1.00 96.31 187 ALA A CA 1
ATOM 1364 C C . ALA A 1 187 ? 11.087 -7.886 -15.470 1.00 96.31 187 ALA A C 1
ATOM 1366 O O . ALA A 1 187 ? 10.419 -8.275 -16.428 1.00 96.31 187 ALA A O 1
ATOM 1367 N N . ALA A 1 188 ? 10.556 -7.738 -14.260 1.00 94.50 188 ALA A N 1
ATOM 1368 C CA . ALA A 1 188 ? 9.125 -7.843 -14.018 1.00 94.50 188 ALA A CA 1
ATOM 1369 C C . ALA A 1 188 ? 8.671 -6.712 -13.105 1.00 94.50 188 ALA A C 1
ATOM 1371 O O . ALA A 1 188 ? 9.184 -6.567 -11.992 1.00 94.50 188 ALA A O 1
ATOM 1372 N N . LEU A 1 189 ? 7.723 -5.909 -13.579 1.00 88.25 189 LEU A N 1
ATOM 1373 C CA . LEU A 1 189 ? 7.004 -4.981 -12.725 1.00 88.25 189 LEU A CA 1
ATOM 1374 C C . LEU A 1 189 ? 5.919 -5.732 -11.971 1.00 88.25 189 LEU A C 1
ATOM 1376 O O . LEU A 1 189 ? 5.180 -6.523 -12.563 1.00 88.25 189 LEU A O 1
ATOM 1380 N N . GLN A 1 190 ? 5.818 -5.454 -10.674 1.00 81.81 190 GLN A N 1
ATOM 1381 C CA . GLN A 1 190 ? 4.800 -6.088 -9.853 1.00 81.81 190 GLN A CA 1
ATOM 1382 C C . GLN A 1 190 ? 3.414 -5.635 -10.318 1.00 81.81 190 GLN A C 1
ATOM 1384 O O . GLN A 1 190 ? 3.197 -4.442 -10.581 1.00 81.81 190 GLN A O 1
ATOM 1389 N N . ALA A 1 191 ? 2.475 -6.574 -10.385 1.00 64.81 191 ALA A N 1
ATOM 1390 C CA . ALA A 1 191 ? 1.066 -6.256 -10.551 1.00 64.81 191 ALA A CA 1
ATOM 1391 C C . ALA A 1 191 ? 0.575 -5.254 -9.483 1.00 64.81 191 ALA A C 1
ATOM 1393 O O . ALA A 1 191 ? 1.088 -5.237 -8.359 1.00 64.81 191 ALA A O 1
ATOM 1394 N N . PRO A 1 192 ? -0.471 -4.465 -9.771 1.00 52.56 192 PRO A N 1
ATOM 1395 C CA . PRO A 1 192 ? -1.239 -3.825 -8.707 1.00 52.56 192 PRO A CA 1
ATOM 1396 C C . PRO A 1 192 ? -1.860 -4.872 -7.771 1.00 52.56 192 PRO A C 1
ATOM 1398 O O . PRO A 1 192 ? -2.149 -5.999 -8.181 1.00 52.56 192 PRO A O 1
ATOM 1401 N N . VAL A 1 193 ? -2.176 -4.474 -6.534 1.00 44.53 193 VAL A N 1
ATOM 1402 C CA . VAL A 1 193 ? -3.053 -5.273 -5.661 1.00 44.53 193 VAL A CA 1
ATOM 1403 C C . VAL A 1 193 ? -4.439 -5.387 -6.337 1.00 44.53 193 VAL A C 1
ATOM 1405 O O . VAL A 1 193 ? -4.979 -4.347 -6.716 1.00 44.53 193 VAL A O 1
ATOM 1408 N N . PRO A 1 194 ? -5.047 -6.585 -6.506 1.00 33.75 194 PRO A N 1
ATOM 1409 C CA . PRO A 1 194 ? -6.227 -6.781 -7.377 1.00 33.75 194 PRO A CA 1
ATOM 1410 C C . PRO A 1 194 ? -7.561 -6.109 -6.978 1.00 33.75 194 PRO A C 1
ATOM 1412 O O . PRO A 1 194 ? -8.602 -6.442 -7.544 1.00 33.75 194 PRO A O 1
ATOM 1415 N N . GLY A 1 195 ? -7.568 -5.197 -6.007 1.00 32.00 195 GLY A N 1
ATOM 1416 C CA . GLY A 1 195 ? -8.752 -4.500 -5.495 1.00 32.00 195 GLY A CA 1
ATOM 1417 C C . GLY A 1 195 ? -8.382 -3.640 -4.280 1.00 32.00 195 GLY A C 1
ATOM 1418 O O . GLY A 1 195 ? -7.381 -3.901 -3.624 1.00 32.00 195 GLY A O 1
ATOM 1419 N N . ILE A 1 196 ? -9.126 -2.602 -3.906 1.00 28.33 196 ILE A N 1
ATOM 1420 C CA . ILE A 1 196 ? -10.583 -2.463 -4.020 1.00 28.33 196 ILE A CA 1
ATOM 1421 C C . ILE A 1 196 ? -10.939 -1.124 -4.697 1.00 28.33 196 ILE A C 1
ATOM 1423 O O . ILE A 1 196 ? -10.221 -0.133 -4.575 1.00 28.33 196 ILE A O 1
ATOM 1427 N N . LEU A 1 197 ? -12.037 -1.097 -5.458 1.00 28.53 197 LEU A N 1
ATOM 1428 C CA . LEU A 1 197 ? -12.435 0.055 -6.272 1.00 28.53 197 LEU A CA 1
ATOM 1429 C C . LEU A 1 197 ? -13.138 1.140 -5.440 1.00 28.53 197 LEU A C 1
ATOM 1431 O O . LEU A 1 197 ? -14.268 0.944 -5.008 1.00 28.53 197 LEU A O 1
ATOM 1435 N N . SER A 1 198 ? -12.484 2.299 -5.289 1.00 32.38 198 SER A N 1
ATOM 1436 C CA . SER A 1 198 ? -13.060 3.552 -4.766 1.00 32.38 198 SER A CA 1
ATOM 1437 C C . SER A 1 198 ? -13.844 3.426 -3.458 1.00 32.38 198 SER A C 1
ATOM 1439 O O . SER A 1 198 ? -14.938 3.977 -3.330 1.00 32.38 198 SER A O 1
ATOM 1441 N N . THR A 1 199 ? -13.289 2.736 -2.473 1.00 34.34 199 THR A N 1
ATOM 1442 C CA . THR A 1 199 ? -13.841 2.775 -1.123 1.00 34.34 199 THR A CA 1
ATOM 1443 C C . THR A 1 199 ? -12.715 2.971 -0.120 1.00 34.34 199 THR A C 1
ATOM 1445 O O . THR A 1 199 ? -11.900 2.074 0.089 1.00 34.34 199 THR A O 1
ATOM 1448 N N . SER A 1 200 ? -12.651 4.169 0.455 1.00 45.28 200 SER A N 1
ATOM 1449 C CA . SER A 1 200 ? -11.748 4.522 1.541 1.00 45.28 200 SER A CA 1
ATOM 1450 C C . SER A 1 200 ? -12.178 3.838 2.832 1.00 45.28 200 SER A C 1
ATOM 1452 O O . SER A 1 200 ? -13.311 4.023 3.267 1.00 45.28 200 SER A O 1
ATOM 1454 N N . TYR A 1 201 ? -11.293 3.040 3.425 1.00 48.97 201 TYR A N 1
ATOM 1455 C CA . TYR A 1 201 ? -11.549 2.354 4.691 1.00 48.97 201 TYR A CA 1
ATOM 1456 C C . TYR A 1 201 ? -10.908 3.155 5.814 1.00 48.97 201 TYR A C 1
ATOM 1458 O O . TYR A 1 201 ? -9.696 3.353 5.779 1.00 48.97 201 TYR A O 1
ATOM 1466 N N . ASN A 1 202 ? -11.684 3.631 6.788 1.00 58.38 202 ASN A N 1
ATOM 1467 C CA . ASN A 1 202 ? -11.123 4.393 7.902 1.00 58.38 202 ASN A CA 1
ATOM 1468 C C . ASN A 1 202 ? -10.646 3.494 9.054 1.00 58.38 202 ASN A C 1
ATOM 1470 O O . ASN A 1 202 ? -9.703 3.883 9.741 1.00 58.38 202 ASN A O 1
ATOM 1474 N N . TYR A 1 203 ? -11.181 2.270 9.190 1.00 69.38 203 TYR A N 1
ATOM 1475 C CA . TYR A 1 203 ? -10.742 1.293 10.196 1.00 69.38 203 TYR A CA 1
ATOM 1476 C C . TYR A 1 203 ? -10.334 -0.082 9.634 1.00 69.38 203 TYR A C 1
ATOM 1478 O O . TYR A 1 203 ? -10.812 -0.515 8.579 1.00 69.38 203 TYR A O 1
ATOM 1486 N N . ALA A 1 204 ? -9.407 -0.751 10.334 1.00 67.88 204 ALA A N 1
ATOM 1487 C CA . ALA A 1 204 ? -8.830 -2.052 9.989 1.00 67.88 204 ALA A CA 1
ATOM 1488 C C . ALA A 1 204 ? -8.493 -2.869 11.252 1.00 67.88 204 ALA A C 1
ATOM 1490 O O . ALA A 1 204 ? -7.795 -2.378 12.143 1.00 67.88 204 ALA A O 1
ATOM 1491 N N . GLY A 1 205 ? -8.949 -4.119 11.332 1.00 71.06 205 GLY A N 1
ATOM 1492 C CA . GLY A 1 205 ? -8.806 -4.917 12.550 1.00 71.06 205 GLY A CA 1
ATOM 1493 C C . GLY A 1 205 ? -9.372 -6.329 12.452 1.00 71.06 205 GLY A C 1
ATOM 1494 O O . GLY A 1 20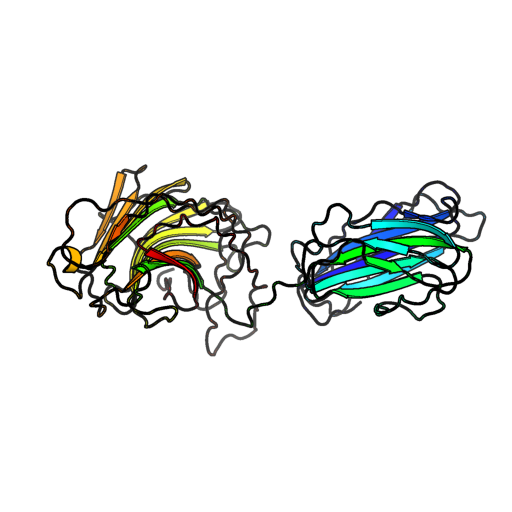5 ? -9.768 -6.787 11.380 1.00 71.06 205 GLY A O 1
ATOM 1495 N N . TYR A 1 206 ? -9.413 -7.013 13.592 1.00 73.75 206 TYR A N 1
ATOM 1496 C CA . TYR A 1 206 ? -10.102 -8.296 13.720 1.00 73.75 206 TYR A CA 1
ATOM 1497 C C . TYR A 1 206 ? -11.471 -8.108 14.346 1.00 73.75 206 TYR A C 1
ATOM 1499 O O . TYR A 1 206 ? -11.587 -7.465 15.387 1.00 73.75 206 TYR A O 1
ATOM 1507 N N . GLU A 1 207 ? -12.458 -8.738 13.727 1.00 78.38 207 GLU A N 1
ATOM 1508 C CA . GLU A 1 207 ? -13.794 -8.924 14.269 1.00 78.38 207 GLU A CA 1
ATOM 1509 C C . GLU A 1 207 ? -13.921 -10.382 14.717 1.00 78.38 207 GLU A C 1
ATOM 1511 O O . GLU A 1 207 ? -13.582 -11.314 13.975 1.00 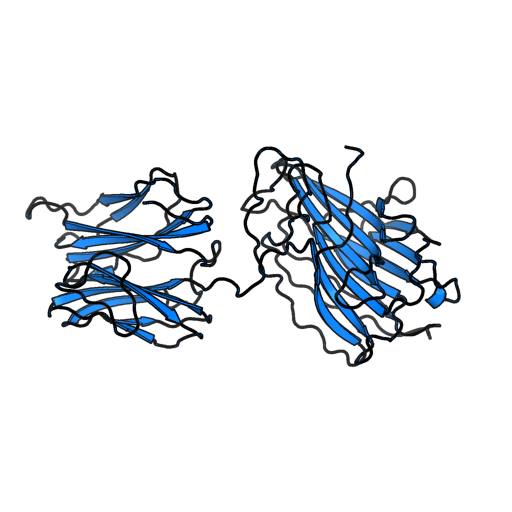78.38 207 GLU A O 1
ATOM 1516 N N . VAL A 1 208 ? -14.363 -10.580 15.954 1.00 78.19 208 VAL A N 1
ATOM 1517 C CA . VAL A 1 208 ? -14.361 -11.872 16.645 1.00 78.19 208 VAL A CA 1
ATOM 1518 C C . VAL A 1 208 ? -15.767 -12.207 17.124 1.00 78.19 208 VAL A C 1
ATOM 1520 O O . VAL A 1 208 ? -16.460 -11.358 17.685 1.00 78.19 208 VAL A O 1
ATOM 1523 N N . TYR A 1 209 ? -16.190 -13.455 16.926 1.00 77.62 209 TYR A N 1
ATOM 1524 C CA . TYR A 1 209 ? -17.508 -13.949 17.333 1.00 77.62 209 TYR A CA 1
ATOM 1525 C C . TYR A 1 209 ? -17.454 -15.412 17.781 1.00 77.62 209 TYR A C 1
ATOM 1527 O O . TYR A 1 209 ? -16.459 -16.112 17.597 1.00 77.62 209 TYR A O 1
ATOM 1535 N N . THR A 1 210 ? -18.525 -15.896 18.412 1.00 75.50 210 THR A N 1
ATOM 1536 C CA . THR A 1 210 ? -18.560 -17.268 18.952 1.00 75.50 210 THR A CA 1
ATOM 1537 C C . THR A 1 210 ? -18.486 -18.319 17.838 1.00 75.50 210 THR A C 1
ATOM 1539 O O . THR A 1 210 ? -19.187 -18.186 16.835 1.00 75.50 210 THR A O 1
ATOM 1542 N N . ASN A 1 211 ? -17.663 -19.366 18.006 1.00 72.12 211 ASN A N 1
ATOM 1543 C CA . ASN A 1 211 ? -17.342 -20.331 16.941 1.00 72.12 211 ASN A CA 1
ATOM 1544 C C . ASN A 1 211 ? -18.599 -20.916 16.276 1.00 72.12 211 ASN A C 1
ATOM 1546 O O . ASN A 1 211 ? -19.480 -21.466 16.946 1.00 72.12 211 ASN A O 1
ATOM 1550 N N . GLY A 1 212 ? -18.687 -20.771 14.954 1.00 70.19 212 GLY A N 1
ATOM 1551 C CA . GLY A 1 212 ? -19.791 -21.262 14.136 1.00 70.19 212 GLY A CA 1
ATOM 1552 C C . GLY A 1 212 ? -21.143 -20.601 14.426 1.00 70.19 212 GLY A C 1
ATOM 1553 O O . GLY A 1 212 ? -22.159 -21.056 13.897 1.00 70.19 212 GLY A O 1
ATOM 1554 N N . ASN A 1 213 ? -21.190 -19.554 15.259 1.00 76.88 213 ASN A N 1
ATOM 1555 C CA . ASN A 1 213 ? -22.422 -18.911 15.700 1.00 76.88 213 ASN A CA 1
ATOM 1556 C C . ASN A 1 213 ? -22.279 -17.382 15.779 1.00 76.88 213 ASN A C 1
ATOM 1558 O O . ASN A 1 213 ? -22.008 -16.805 16.828 1.00 76.88 213 ASN A O 1
ATOM 1562 N N . GLN A 1 214 ? -22.576 -16.706 14.672 1.00 79.44 214 GLN A N 1
ATOM 1563 C CA . GLN A 1 214 ? -22.632 -15.238 14.611 1.00 79.44 214 GLN A CA 1
ATOM 1564 C C . GLN A 1 214 ? -23.792 -14.625 15.420 1.00 79.44 214 GLN A C 1
ATOM 1566 O O . GLN A 1 214 ? -23.849 -13.415 15.577 1.00 79.44 214 GLN A O 1
ATOM 1571 N N . ASN A 1 215 ? -24.716 -15.439 15.947 1.00 82.88 215 ASN A N 1
ATOM 1572 C CA . ASN A 1 215 ? -25.803 -14.975 16.817 1.00 82.88 215 ASN A CA 1
ATOM 1573 C C . ASN A 1 215 ? -25.484 -15.169 18.311 1.00 82.88 215 ASN A C 1
ATOM 1575 O O . ASN A 1 215 ? -26.347 -14.940 19.162 1.00 82.88 215 ASN A O 1
ATOM 1579 N N . GLY A 1 216 ? -24.288 -15.660 18.655 1.00 81.25 216 GLY A N 1
ATOM 1580 C CA . GLY A 1 216 ? -23.854 -15.765 20.046 1.00 81.25 216 GLY A CA 1
ATOM 1581 C C . GLY A 1 216 ? -23.685 -14.383 20.668 1.00 81.25 216 GLY A C 1
ATOM 1582 O O . GLY A 1 216 ? -23.313 -13.439 19.983 1.00 81.25 216 GLY A O 1
ATOM 1583 N N . VAL A 1 217 ? -23.997 -14.245 21.956 1.00 85.56 217 VAL A N 1
ATOM 1584 C CA . VAL A 1 217 ? -23.840 -12.968 22.668 1.00 85.56 217 VAL A CA 1
ATOM 1585 C C . VAL A 1 217 ? -22.382 -12.800 23.076 1.00 85.56 217 VAL A C 1
ATOM 1587 O O . VAL A 1 217 ? -21.826 -13.717 23.681 1.00 85.56 217 VAL A O 1
ATOM 1590 N N . VAL A 1 218 ? -21.798 -11.641 22.784 1.00 86.38 218 VAL A N 1
ATOM 1591 C CA . VAL A 1 218 ? -20.433 -11.244 23.149 1.00 86.38 218 VAL A CA 1
ATOM 1592 C C . VAL A 1 218 ? -20.515 -9.953 23.966 1.00 86.38 218 VAL A C 1
ATOM 1594 O O . VAL A 1 218 ? -20.418 -8.867 23.406 1.00 86.38 218 VAL A O 1
ATOM 1597 N N . PRO A 1 219 ? -20.774 -10.013 25.284 1.00 88.31 219 PRO A N 1
ATOM 1598 C CA . PRO A 1 219 ? -21.073 -8.813 26.056 1.00 88.31 219 PRO A CA 1
ATOM 1599 C C . PRO A 1 219 ? -19.823 -8.129 26.622 1.00 88.31 219 PRO A C 1
ATOM 1601 O O . PRO A 1 219 ? -19.961 -7.149 27.339 1.00 88.31 219 PRO A O 1
ATOM 1604 N N . LEU A 1 220 ? -18.616 -8.632 26.345 1.00 89.06 220 LEU A N 1
ATOM 1605 C CA . LEU A 1 220 ? -17.374 -8.069 26.872 1.00 89.06 220 LEU A CA 1
ATOM 1606 C C . LEU A 1 220 ? -16.224 -8.274 25.890 1.00 89.06 220 LEU A C 1
ATOM 1608 O O . LEU A 1 220 ? -15.985 -9.394 25.425 1.00 89.06 220 LEU A O 1
ATOM 1612 N N . VAL A 1 221 ? -15.477 -7.193 25.667 1.00 87.44 221 VAL A N 1
ATOM 1613 C CA . VAL A 1 221 ? -14.187 -7.187 24.981 1.00 87.44 221 VAL A CA 1
ATOM 1614 C C . VAL A 1 221 ? -13.162 -6.438 25.827 1.00 87.44 221 VAL A C 1
ATOM 1616 O O . VAL A 1 221 ? -13.411 -5.352 26.350 1.00 87.44 221 VAL A O 1
ATOM 1619 N N . ALA A 1 222 ? -11.981 -7.022 25.966 1.00 87.88 222 ALA A N 1
ATOM 1620 C CA . ALA A 1 222 ? -10.865 -6.390 26.640 1.00 87.88 222 ALA A CA 1
ATOM 1621 C C . ALA A 1 222 ? -9.549 -6.832 26.014 1.00 87.88 222 ALA A C 1
ATOM 1623 O O . ALA A 1 222 ? -9.450 -7.928 25.459 1.00 87.88 222 ALA A O 1
ATOM 1624 N N . THR A 1 223 ? -8.519 -6.003 26.122 1.00 86.06 223 THR A N 1
ATOM 1625 C CA . THR A 1 223 ? -7.176 -6.358 25.658 1.00 86.06 223 THR A CA 1
ATOM 1626 C C . THR A 1 223 ? -6.123 -5.464 26.285 1.00 86.06 223 THR A C 1
ATOM 1628 O O . THR A 1 223 ? -6.422 -4.424 26.877 1.00 86.06 223 THR A O 1
ATOM 1631 N N . TYR A 1 224 ? -4.872 -5.850 26.085 1.00 86.12 224 TYR A N 1
ATOM 1632 C CA . TYR A 1 224 ? -3.731 -4.987 26.299 1.00 86.12 224 TYR A CA 1
ATOM 1633 C C . TYR A 1 224 ? -3.102 -4.634 24.963 1.00 86.12 224 TYR A C 1
ATOM 1635 O O . TYR A 1 224 ? -3.091 -5.442 24.039 1.00 86.12 224 TYR A O 1
ATOM 1643 N N . PHE A 1 225 ? -2.510 -3.454 24.870 1.00 85.88 225 PHE A N 1
ATOM 1644 C CA . PHE A 1 225 ? -1.653 -3.112 23.746 1.00 85.88 225 PHE A CA 1
ATOM 1645 C C . PHE A 1 225 ? -0.533 -2.179 24.174 1.00 85.88 225 PHE A C 1
ATOM 1647 O O . PHE A 1 225 ? -0.611 -1.512 25.202 1.00 85.88 225 PHE A O 1
ATOM 1654 N N . TYR A 1 226 ? 0.529 -2.134 23.378 1.00 87.00 226 TYR A N 1
ATOM 1655 C CA . TYR A 1 226 ? 1.512 -1.063 23.497 1.00 87.00 226 TYR A CA 1
ATOM 1656 C C . TYR A 1 226 ? 1.066 0.101 22.626 1.00 87.00 226 TYR A C 1
ATOM 1658 O O . TYR A 1 226 ? 0.860 -0.104 21.430 1.00 87.00 226 TYR A O 1
ATOM 1666 N N . GLN A 1 227 ? 0.922 1.294 23.207 1.00 89.69 227 GLN A N 1
ATOM 1667 C CA . GLN A 1 227 ? 0.620 2.524 22.487 1.00 89.69 227 GLN A CA 1
ATOM 1668 C C . GLN A 1 227 ? 1.658 2.702 21.376 1.00 89.69 227 GLN A C 1
ATOM 1670 O O . GLN A 1 227 ? 2.841 2.902 21.665 1.00 89.69 227 GLN A O 1
ATOM 1675 N N . PRO A 1 228 ? 1.255 2.647 20.102 1.00 82.25 228 PRO A N 1
ATOM 1676 C CA . PRO A 1 228 ? 2.198 2.809 19.010 1.00 82.25 228 PRO A CA 1
ATOM 1677 C C . PRO A 1 228 ? 2.844 4.188 19.047 1.00 82.25 228 PRO A C 1
ATOM 1679 O O . PRO A 1 228 ? 2.206 5.184 19.401 1.00 82.25 228 PRO A O 1
ATOM 1682 N N . VAL A 1 229 ? 4.125 4.228 18.680 1.00 81.88 229 VAL A N 1
ATOM 1683 C CA . VAL A 1 229 ? 4.890 5.466 18.521 1.00 81.88 229 VAL A CA 1
ATOM 1684 C C . VAL A 1 229 ? 4.728 5.920 17.068 1.00 81.88 229 VAL A C 1
ATOM 1686 O O . VAL A 1 229 ? 5.335 5.306 16.183 1.00 81.88 229 VAL A O 1
ATOM 1689 N N . PRO A 1 230 ? 3.915 6.952 16.778 1.00 75.56 230 PRO A N 1
ATOM 1690 C CA . PRO A 1 230 ? 3.793 7.471 15.429 1.00 75.56 230 PRO A CA 1
ATOM 1691 C C . PRO A 1 230 ? 5.100 8.145 14.998 1.00 75.56 230 PRO A C 1
ATOM 1693 O O . PRO A 1 230 ? 5.789 8.818 15.767 1.00 75.56 230 PRO A O 1
ATOM 1696 N N . THR A 1 231 ? 5.417 7.982 13.724 1.00 70.12 231 THR A N 1
ATOM 1697 C CA . THR A 1 231 ? 6.545 8.585 13.017 1.00 70.12 231 THR A CA 1
ATOM 1698 C C . THR A 1 231 ? 6.031 9.294 11.773 1.00 70.12 231 THR A C 1
ATOM 1700 O O . THR A 1 231 ? 4.947 8.983 11.266 1.00 70.12 231 THR A O 1
ATOM 1703 N N . TYR A 1 232 ? 6.812 10.250 11.265 1.00 63.00 232 TYR A N 1
ATOM 1704 C CA . TYR A 1 232 ? 6.457 10.914 10.019 1.00 63.00 232 TYR A CA 1
ATOM 1705 C C . TYR A 1 232 ? 6.498 9.908 8.866 1.00 63.00 232 TYR A C 1
ATOM 1707 O O . TYR A 1 232 ? 7.537 9.269 8.666 1.00 63.00 232 TYR A O 1
ATOM 1715 N N . PRO A 1 233 ? 5.408 9.747 8.100 1.00 58.50 233 PRO A N 1
ATOM 1716 C CA . PRO A 1 233 ? 5.439 8.877 6.941 1.00 58.50 233 PRO A CA 1
ATOM 1717 C C . PRO A 1 233 ? 6.439 9.412 5.902 1.00 58.50 233 PRO A C 1
ATOM 1719 O O . PRO A 1 233 ? 6.521 10.626 5.703 1.00 58.50 233 PRO A O 1
ATOM 1722 N N . PRO A 1 234 ? 7.165 8.537 5.179 1.00 49.25 234 PRO A N 1
ATOM 1723 C CA . PRO A 1 234 ? 8.106 8.955 4.135 1.00 49.25 234 PRO A CA 1
ATOM 1724 C C . PRO A 1 234 ? 7.485 9.838 3.038 1.00 49.25 234 PRO A C 1
ATOM 1726 O O . PRO A 1 234 ? 8.191 10.629 2.421 1.00 49.25 234 PRO A O 1
ATOM 1729 N N . GLY A 1 235 ? 6.170 9.717 2.804 1.00 48.84 235 GLY A N 1
ATOM 1730 C CA . GLY A 1 235 ? 5.398 10.541 1.862 1.00 48.84 235 GLY A CA 1
ATOM 1731 C C . GLY A 1 235 ? 4.798 11.823 2.455 1.00 48.84 235 GLY A C 1
ATOM 1732 O O . GLY A 1 235 ? 4.150 12.576 1.735 1.00 48.84 235 GLY A O 1
ATOM 1733 N N . GLY A 1 236 ? 5.015 12.076 3.745 1.00 52.88 236 GLY A N 1
ATOM 1734 C CA . GLY A 1 236 ? 4.423 13.179 4.490 1.00 52.88 236 GLY A CA 1
ATOM 1735 C C . GLY A 1 236 ? 2.943 13.014 4.842 1.00 52.88 236 GLY A C 1
ATOM 1736 O O . GLY A 1 236 ? 2.283 12.068 4.420 1.00 52.88 236 GLY A O 1
ATOM 1737 N N . CYS A 1 237 ? 2.446 13.919 5.684 1.00 54.78 237 CYS A N 1
ATOM 1738 C CA . CYS A 1 237 ? 1.043 13.961 6.104 1.00 54.78 237 CYS A CA 1
ATOM 1739 C C . CYS A 1 237 ? 0.226 14.893 5.192 1.00 54.78 237 CYS A C 1
ATOM 1741 O O . CYS A 1 237 ? 0.754 15.912 4.743 1.00 54.78 237 CYS A O 1
ATOM 1743 N N . ALA A 1 238 ? -1.050 14.578 4.944 1.00 50.38 238 ALA A N 1
ATOM 1744 C CA . ALA A 1 238 ? -1.874 15.272 3.947 1.00 50.38 238 ALA A CA 1
ATOM 1745 C C . ALA A 1 238 ? -2.350 16.686 4.339 1.00 50.38 238 ALA A C 1
ATOM 1747 O O . ALA A 1 238 ? -2.401 17.546 3.463 1.00 50.38 238 ALA A O 1
ATOM 1748 N N . ASP A 1 239 ? -2.661 16.956 5.611 1.00 47.28 239 ASP A N 1
ATOM 1749 C CA . ASP A 1 239 ? -3.099 18.281 6.090 1.00 47.28 239 ASP A CA 1
ATOM 1750 C C . ASP A 1 239 ? -2.094 18.863 7.085 1.00 47.28 239 ASP A C 1
ATOM 1752 O O . ASP A 1 239 ? -1.589 18.103 7.898 1.00 47.28 239 ASP A O 1
ATOM 1756 N N . PHE A 1 240 ? -1.797 20.169 7.033 1.00 50.75 240 PHE A N 1
ATOM 1757 C CA . PHE A 1 240 ? -0.883 20.904 7.935 1.00 50.75 240 PHE A CA 1
ATOM 1758 C C . PHE A 1 240 ? 0.261 20.060 8.550 1.00 50.75 240 PHE A C 1
ATOM 1760 O O . PHE A 1 240 ? 0.493 20.088 9.758 1.00 50.75 240 PHE A O 1
ATOM 1767 N N . TYR A 1 241 ? 0.947 19.260 7.720 1.00 55.72 241 TYR A N 1
ATOM 1768 C CA . TYR A 1 241 ? 1.960 18.277 8.132 1.00 55.72 241 TYR A CA 1
ATOM 1769 C C . TYR A 1 241 ? 1.550 17.420 9.359 1.00 55.72 241 TYR A C 1
ATOM 1771 O O . TYR A 1 241 ? 2.360 17.185 10.250 1.00 55.72 241 TYR A O 1
ATOM 1779 N N . THR A 1 242 ? 0.295 16.974 9.427 1.00 61.31 242 THR A N 1
ATOM 1780 C CA . THR A 1 242 ? -0.366 16.377 10.595 1.00 61.31 242 THR A CA 1
ATOM 1781 C C . THR A 1 242 ? -0.978 15.006 10.280 1.00 61.31 242 THR A C 1
ATOM 1783 O O . THR A 1 242 ? -1.791 14.865 9.363 1.00 61.31 242 THR A O 1
ATOM 1786 N N . CYS A 1 243 ? -0.593 13.989 11.053 1.00 68.25 243 CYS A N 1
ATOM 1787 C CA . CYS A 1 243 ? -1.036 12.600 10.924 1.00 68.25 243 CYS A CA 1
ATOM 1788 C C . CYS A 1 243 ? -1.693 12.123 12.224 1.00 68.25 243 CYS A C 1
ATOM 1790 O O . CYS A 1 243 ? -1.335 12.605 13.295 1.00 68.25 243 CYS A O 1
ATOM 1792 N N . ASN A 1 244 ? -2.605 11.158 12.161 1.00 74.06 244 ASN A N 1
ATOM 1793 C CA . ASN A 1 244 ? -3.204 10.568 13.356 1.00 74.06 244 ASN A CA 1
ATOM 1794 C C . ASN A 1 244 ? -3.276 9.044 13.273 1.00 74.06 244 ASN A C 1
ATOM 1796 O O . ASN A 1 244 ? -3.005 8.451 12.227 1.00 74.06 244 ASN A O 1
ATOM 1800 N N . PHE A 1 245 ? -3.598 8.432 14.403 1.00 77.19 245 PHE A N 1
ATOM 1801 C CA . PHE A 1 245 ? -3.821 7.004 14.523 1.00 77.19 245 PHE A CA 1
ATOM 1802 C C . PHE A 1 245 ? -4.529 6.701 15.851 1.00 77.19 245 PHE A C 1
ATOM 1804 O O . PHE A 1 245 ? -4.146 7.252 16.887 1.00 77.19 245 PHE A O 1
ATOM 1811 N N . ALA A 1 246 ? -5.512 5.804 15.838 1.00 82.06 246 ALA A N 1
ATOM 1812 C CA . ALA A 1 246 ? -6.185 5.305 17.033 1.00 82.06 246 ALA A CA 1
ATOM 1813 C C . ALA A 1 246 ? -6.083 3.779 17.141 1.00 82.06 246 ALA A C 1
ATOM 1815 O O . ALA A 1 246 ? -6.226 3.082 16.139 1.00 82.06 246 ALA A O 1
ATOM 1816 N N . THR A 1 247 ? -5.899 3.299 18.375 1.00 86.06 247 THR A N 1
ATOM 1817 C CA . THR A 1 247 ? -5.948 1.878 18.754 1.00 86.06 247 THR A CA 1
ATOM 1818 C C . THR A 1 247 ? -7.105 1.678 19.720 1.00 86.06 247 THR A C 1
ATOM 1820 O O . THR A 1 247 ? -7.133 2.331 20.768 1.00 86.06 247 THR A O 1
ATOM 1823 N N . TRP A 1 248 ? -8.034 0.771 19.425 1.00 89.00 248 TRP A N 1
ATOM 1824 C CA . TRP A 1 248 ? -9.206 0.571 20.282 1.00 89.00 248 TRP A CA 1
ATOM 1825 C C . TRP A 1 248 ? -9.788 -0.842 20.223 1.00 89.00 248 TRP A C 1
ATOM 1827 O O . TRP A 1 248 ? -9.440 -1.653 19.361 1.00 89.00 248 TRP A O 1
ATOM 1837 N N . VAL A 1 249 ? -10.667 -1.122 21.187 1.00 89.38 249 VAL A N 1
ATOM 1838 C CA . VAL A 1 249 ? -11.538 -2.303 21.211 1.00 89.38 249 VAL A CA 1
ATOM 1839 C C . VAL A 1 249 ? -12.999 -1.898 21.273 1.00 89.38 249 VAL A C 1
ATOM 1841 O O . VAL A 1 249 ? -13.309 -0.832 21.814 1.00 89.38 249 VAL A O 1
ATOM 1844 N N . GLY A 1 250 ? -13.889 -2.724 20.727 1.00 90.81 250 GLY A N 1
ATOM 1845 C CA . GLY A 1 250 ? -15.311 -2.401 20.715 1.00 90.81 250 GLY A CA 1
ATOM 1846 C C . GLY A 1 250 ? -16.254 -3.591 20.602 1.00 90.81 250 GLY A C 1
ATOM 1847 O O . GLY A 1 250 ? -15.837 -4.712 20.328 1.00 90.81 250 GLY A O 1
ATOM 1848 N N . LEU A 1 251 ? -17.527 -3.335 20.882 1.00 90.56 251 LEU A N 1
ATOM 1849 C CA . LEU A 1 251 ? -18.637 -4.275 20.762 1.00 90.56 251 LEU A CA 1
ATOM 1850 C C . LEU A 1 251 ? -19.645 -3.752 19.744 1.00 90.56 251 LEU A C 1
ATOM 1852 O O . LEU A 1 251 ? -19.990 -2.569 19.790 1.00 90.56 251 LEU A O 1
ATOM 1856 N N . GLN A 1 252 ? -20.183 -4.645 18.919 1.00 87.75 252 GLN A N 1
ATOM 1857 C CA . GLN A 1 252 ? -21.217 -4.341 17.922 1.00 87.75 252 GLN A CA 1
ATOM 1858 C C . GLN A 1 252 ? -22.210 -5.514 17.774 1.00 87.75 252 GLN A C 1
ATOM 1860 O O . GLN A 1 252 ? -21.947 -6.631 18.238 1.00 87.75 252 GLN A O 1
ATOM 1865 N N . ASP A 1 253 ? -23.358 -5.291 17.131 1.00 84.69 253 ASP A N 1
ATOM 1866 C CA . ASP A 1 253 ? -24.427 -6.289 16.944 1.00 84.69 253 ASP A CA 1
ATOM 1867 C C . ASP A 1 253 ? -24.673 -6.697 15.479 1.00 84.69 253 ASP A C 1
ATOM 1869 O O . ASP A 1 253 ? -25.478 -7.598 15.229 1.00 84.69 253 ASP A O 1
ATOM 1873 N N . THR A 1 254 ? -23.947 -6.128 14.510 1.00 75.06 254 THR A N 1
ATOM 1874 C CA . THR A 1 254 ? -24.079 -6.488 13.087 1.00 75.06 254 THR A CA 1
ATOM 1875 C C . THR A 1 254 ? -22.767 -6.859 12.412 1.00 75.06 254 THR A C 1
ATOM 1877 O O . THR A 1 254 ? -21.785 -6.136 12.486 1.00 75.06 254 THR A O 1
ATOM 1880 N N . TRP A 1 255 ? -22.796 -7.964 11.662 1.00 65.00 255 TRP A N 1
ATOM 1881 C CA . TRP A 1 255 ? -21.670 -8.459 10.871 1.00 65.00 255 TRP A CA 1
ATOM 1882 C C . TRP A 1 255 ? -21.400 -7.592 9.640 1.00 65.00 255 TRP A C 1
ATOM 1884 O O . TRP A 1 255 ? -22.289 -7.444 8.790 1.00 65.00 255 TRP A O 1
ATOM 1894 N N . ASN A 1 256 ? -20.154 -7.129 9.478 1.00 53.62 256 ASN A N 1
ATOM 1895 C CA . ASN A 1 256 ? -19.638 -6.544 8.230 1.00 53.62 256 ASN A CA 1
ATOM 1896 C C . ASN A 1 256 ? -20.513 -5.408 7.642 1.00 53.62 256 ASN A C 1
ATOM 1898 O O . ASN A 1 256 ? -20.563 -5.193 6.427 1.00 53.62 256 ASN A O 1
ATOM 1902 N N . GLN A 1 257 ? -21.263 -4.708 8.494 1.00 49.41 257 GLN A N 1
ATOM 1903 C CA . GLN A 1 257 ? -22.103 -3.569 8.137 1.00 49.41 257 GLN A CA 1
ATOM 1904 C C . GLN A 1 257 ? -22.106 -2.592 9.308 1.00 49.41 257 GLN A C 1
ATOM 1906 O O . GLN A 1 257 ? -22.268 -2.996 10.452 1.00 49.41 257 GLN A O 1
ATOM 1911 N N . SER A 1 258 ? -21.961 -1.301 9.010 1.00 51.16 258 SER A N 1
ATOM 1912 C CA . SER A 1 258 ? -22.241 -0.246 9.979 1.00 51.16 258 SER A CA 1
ATOM 1913 C C . SER A 1 258 ? -23.755 -0.151 10.132 1.00 51.16 258 SER A C 1
ATOM 1915 O O . SER A 1 258 ? -24.438 0.409 9.274 1.00 51.16 258 SER A O 1
ATOM 1917 N N . ASP A 1 259 ? -24.302 -0.727 11.195 1.00 55.56 259 ASP A N 1
ATOM 1918 C CA . ASP A 1 259 ? -25.677 -0.441 11.612 1.00 55.56 259 ASP A CA 1
ATOM 1919 C C . ASP A 1 259 ? -25.765 0.837 12.471 1.00 55.56 259 ASP A C 1
ATOM 1921 O O . ASP A 1 259 ? -26.840 1.227 12.935 1.00 55.56 259 ASP A O 1
ATOM 1925 N N . GLY A 1 260 ? -24.621 1.507 12.651 1.00 64.69 260 GLY A N 1
ATOM 1926 C CA . GLY A 1 260 ? -24.487 2.722 13.432 1.00 64.69 260 GLY A CA 1
ATOM 1927 C C . GLY A 1 260 ? -24.480 2.490 14.941 1.00 64.69 260 GLY A C 1
ATOM 1928 O O . GLY A 1 260 ? -24.703 3.466 15.660 1.00 64.69 260 GLY A O 1
ATOM 1929 N N . LYS A 1 261 ? -24.228 1.264 15.430 1.00 81.38 261 LYS A N 1
ATOM 1930 C CA . LYS A 1 261 ? -24.106 0.952 16.862 1.00 81.38 261 LYS A CA 1
ATOM 1931 C C . LYS A 1 261 ? -22.779 0.267 17.190 1.00 81.38 261 LYS A C 1
ATOM 1933 O O . LYS A 1 261 ? -22.491 -0.833 16.744 1.00 81.38 261 LYS A O 1
ATOM 1938 N N . LEU A 1 262 ? -21.972 0.939 18.004 1.00 86.69 262 LEU A N 1
ATOM 1939 C CA . LEU A 1 262 ? -20.647 0.473 18.415 1.00 86.69 262 LEU A CA 1
ATOM 1940 C C . LEU A 1 262 ? -20.309 1.074 19.782 1.00 86.69 262 LEU A C 1
ATOM 1942 O O . LEU A 1 262 ? -20.399 2.288 19.973 1.00 86.69 262 LEU A O 1
ATOM 1946 N N . ALA A 1 263 ? -19.933 0.232 20.738 1.00 91.56 263 ALA A N 1
ATOM 1947 C CA . ALA A 1 263 ? -19.449 0.645 22.054 1.00 91.56 263 ALA A CA 1
ATOM 1948 C C . ALA A 1 263 ? -17.943 0.397 22.115 1.00 91.56 263 ALA A C 1
ATOM 1950 O O . ALA A 1 263 ? -17.527 -0.743 21.955 1.00 91.56 263 ALA A O 1
ATOM 1951 N N . GLN A 1 264 ? -17.130 1.431 22.329 1.00 91.75 264 GLN A N 1
ATOM 1952 C CA . GLN A 1 264 ? -15.685 1.346 22.096 1.00 91.75 264 GLN A CA 1
ATOM 1953 C C . GLN A 1 264 ? -14.854 2.203 23.052 1.00 91.75 264 GLN A C 1
ATOM 1955 O O . GLN A 1 264 ? -15.296 3.252 23.530 1.00 91.75 264 GLN A O 1
ATOM 1960 N N . ALA A 1 265 ? -13.623 1.758 23.300 1.00 94.38 265 ALA A N 1
ATOM 1961 C CA . ALA A 1 265 ? -12.651 2.460 24.128 1.00 94.38 265 ALA A CA 1
ATOM 1962 C C . ALA A 1 265 ? -11.216 2.186 23.672 1.00 94.38 265 ALA A C 1
ATOM 1964 O O . ALA A 1 265 ? -10.886 1.098 23.189 1.00 94.38 265 ALA A O 1
ATOM 1965 N N . GLY A 1 266 ? -10.341 3.173 23.853 1.00 94.25 266 GLY A N 1
ATOM 1966 C CA . GLY A 1 266 ? -8.952 3.045 23.445 1.00 94.25 266 GLY A CA 1
ATOM 1967 C C . GLY A 1 266 ? -8.152 4.329 23.580 1.00 94.25 266 GLY A C 1
ATOM 1968 O O . GLY A 1 266 ? -8.436 5.204 24.404 1.00 94.25 266 GLY A O 1
ATOM 1969 N N . THR A 1 267 ? -7.116 4.432 22.762 1.00 92.88 267 THR A N 1
ATOM 1970 C CA . THR A 1 267 ? -6.209 5.574 22.738 1.00 92.88 267 THR A CA 1
ATOM 1971 C C . THR A 1 267 ? -6.015 6.101 21.329 1.00 92.88 267 THR A C 1
ATOM 1973 O O . THR A 1 267 ? -6.434 5.516 20.330 1.00 92.88 267 THR A O 1
ATOM 1976 N N . TRP A 1 268 ? -5.402 7.270 21.275 1.00 87.38 268 TRP A N 1
ATOM 1977 C CA . TRP A 1 268 ? -5.254 8.090 20.096 1.00 87.38 268 TRP A CA 1
ATOM 1978 C C . TRP A 1 268 ? -3.876 8.732 20.122 1.00 87.38 268 TRP A C 1
ATOM 1980 O O . TRP A 1 268 ? -3.393 9.112 21.193 1.00 87.38 268 TRP A O 1
ATOM 1990 N N . ALA A 1 269 ? -3.266 8.891 18.954 1.00 83.62 269 ALA A N 1
ATOM 1991 C CA . ALA A 1 269 ? -2.031 9.625 18.760 1.00 83.62 269 ALA A CA 1
ATOM 1992 C C . ALA A 1 269 ? -2.194 10.616 17.600 1.00 83.62 269 ALA A C 1
ATOM 1994 O O . ALA A 1 269 ? -2.415 10.213 16.463 1.00 83.62 269 ALA A O 1
ATOM 1995 N N . ASP A 1 270 ? -2.061 11.906 17.893 1.00 77.88 270 ASP A N 1
ATOM 1996 C CA . ASP A 1 270 ? -2.009 12.988 16.909 1.00 77.88 270 ASP A CA 1
ATOM 1997 C C . ASP A 1 270 ? -0.558 13.460 16.782 1.00 77.88 270 ASP A C 1
ATOM 1999 O O . ASP A 1 270 ? 0.066 13.876 17.760 1.00 77.88 270 ASP A O 1
ATOM 2003 N N . TRP A 1 271 ? -0.020 13.433 15.572 1.00 70.62 271 TRP A N 1
ATOM 2004 C CA . TRP A 1 271 ? 1.320 13.894 15.236 1.00 70.62 271 TRP A CA 1
ATOM 2005 C C . TRP A 1 271 ? 1.223 15.177 14.417 1.00 70.62 271 TRP A C 1
ATOM 2007 O O . TRP A 1 271 ? 0.564 15.181 13.381 1.00 70.62 271 TRP A O 1
ATOM 2017 N N . VAL A 1 272 ? 1.872 16.258 14.857 1.00 64.31 272 VAL A N 1
ATOM 2018 C CA . VAL A 1 272 ? 1.767 17.586 14.223 1.00 64.31 272 VAL A CA 1
ATOM 2019 C C . VAL A 1 272 ? 3.160 18.109 13.862 1.00 64.31 272 VAL A C 1
ATOM 2021 O O . VAL A 1 272 ? 4.001 18.313 14.742 1.00 64.31 272 VAL A O 1
ATOM 2024 N N . ASN A 1 273 ? 3.361 18.414 12.576 1.00 55.94 273 ASN A N 1
ATOM 2025 C CA . ASN A 1 273 ? 4.556 19.009 11.965 1.00 55.94 273 ASN A CA 1
ATOM 2026 C C . ASN A 1 273 ? 5.859 18.186 12.036 1.00 55.94 273 ASN A C 1
ATOM 2028 O O . ASN A 1 273 ? 6.099 17.395 12.943 1.00 55.94 273 ASN A O 1
ATOM 2032 N N . ALA A 1 274 ? 6.799 18.502 11.130 1.00 50.56 274 ALA A N 1
ATOM 2033 C CA . ALA A 1 274 ? 8.178 17.975 11.081 1.00 50.56 274 ALA A CA 1
ATOM 2034 C C . ALA A 1 274 ? 9.027 18.216 12.354 1.00 50.56 274 ALA A C 1
ATOM 2036 O O . ALA A 1 274 ? 10.165 17.764 12.437 1.00 50.56 274 ALA A O 1
ATOM 2037 N N . SER A 1 275 ? 8.470 18.897 13.361 1.00 53.00 275 SER A N 1
ATOM 2038 C CA . SER A 1 275 ? 8.949 18.927 14.748 1.00 53.00 275 SER A CA 1
ATOM 2039 C C . SER A 1 275 ? 8.956 17.557 15.442 1.00 53.00 275 SER A C 1
ATOM 2041 O O . SER A 1 275 ? 9.510 17.454 16.534 1.00 53.00 275 SER A O 1
ATOM 2043 N N . CYS A 1 276 ? 8.373 16.517 14.834 1.00 52.75 276 CYS A N 1
ATOM 2044 C CA . CYS A 1 276 ? 8.413 15.134 15.320 1.00 52.75 276 CYS A CA 1
ATOM 2045 C C . CYS A 1 276 ? 7.789 14.922 16.709 1.00 52.75 276 CYS A C 1
ATOM 2047 O O . CYS A 1 276 ? 8.199 14.026 17.445 1.00 52.75 276 CYS A O 1
ATOM 2049 N N . ALA A 1 277 ? 6.776 15.721 17.054 1.00 65.88 277 ALA A N 1
ATOM 2050 C CA . ALA A 1 277 ? 6.054 15.618 18.316 1.00 65.88 277 ALA A CA 1
ATOM 2051 C C . ALA A 1 277 ? 4.715 14.890 18.124 1.00 65.88 277 ALA A C 1
ATOM 2053 O O . ALA A 1 277 ? 3.922 15.255 17.255 1.00 65.88 277 ALA A O 1
ATOM 2054 N N . ALA A 1 278 ? 4.458 13.892 18.972 1.00 75.25 278 ALA A N 1
ATOM 2055 C CA . ALA A 1 278 ? 3.171 13.217 19.074 1.00 75.25 278 ALA A CA 1
ATOM 2056 C C . ALA A 1 278 ? 2.469 13.622 20.374 1.00 75.25 278 ALA A C 1
ATOM 2058 O O . ALA A 1 278 ? 3.086 13.641 21.440 1.00 75.25 278 ALA A O 1
ATOM 2059 N N . SER A 1 279 ? 1.184 13.935 20.279 1.00 84.94 279 SER A N 1
ATOM 2060 C CA . SER A 1 279 ? 0.276 14.070 21.412 1.00 84.94 279 SER A CA 1
ATOM 2061 C C . SER A 1 279 ? -0.599 12.829 21.493 1.00 84.94 279 SER A C 1
ATOM 2063 O O . SER A 1 279 ? -1.033 12.317 20.465 1.00 84.94 279 SER A O 1
ATOM 2065 N N . TYR A 1 280 ? -0.864 12.353 22.703 1.00 89.44 280 TYR A N 1
ATOM 2066 C CA . TYR A 1 280 ? -1.659 11.152 22.922 1.00 89.44 280 TYR A CA 1
ATOM 2067 C C . TYR A 1 280 ? -2.829 11.452 23.848 1.00 89.44 280 TYR A C 1
ATOM 2069 O O . TYR A 1 280 ? -2.767 12.379 24.663 1.00 89.44 280 TYR A O 1
ATOM 2077 N N . PHE A 1 281 ? -3.899 10.673 23.732 1.00 91.62 281 PHE A N 1
ATOM 2078 C CA . PHE A 1 281 ? -4.993 10.702 24.697 1.00 91.62 281 PHE A CA 1
ATOM 2079 C C . PHE A 1 281 ? -5.793 9.401 24.704 1.00 91.62 281 PHE A C 1
ATOM 2081 O O . PHE A 1 281 ? -5.874 8.706 23.695 1.00 91.62 281 PHE A O 1
ATOM 2088 N N . ALA A 1 282 ? -6.415 9.104 25.844 1.00 95.06 282 ALA A N 1
ATOM 2089 C CA . ALA A 1 282 ? -7.422 8.055 25.970 1.00 95.06 282 ALA A CA 1
ATOM 2090 C C . ALA A 1 282 ? -8.831 8.592 25.690 1.00 95.06 282 ALA A C 1
ATOM 2092 O O . ALA A 1 282 ? -9.111 9.786 25.882 1.00 95.06 282 ALA A O 1
ATOM 2093 N N . TRP A 1 283 ? -9.722 7.707 25.261 1.00 93.75 283 TRP A N 1
ATOM 2094 C CA . TRP A 1 283 ? -11.108 8.036 24.950 1.00 93.75 283 TRP A CA 1
ATOM 2095 C C . TRP A 1 283 ? -12.026 6.811 25.074 1.00 93.75 283 TRP A C 1
ATOM 2097 O O . TRP A 1 283 ? -11.569 5.668 25.093 1.00 93.75 283 TRP A O 1
ATOM 2107 N N . TYR A 1 284 ? -13.329 7.073 25.146 1.00 93.50 284 TYR A N 1
ATOM 2108 C CA . TYR A 1 284 ? -14.397 6.075 25.031 1.00 93.50 284 TYR A CA 1
ATOM 2109 C C . TYR A 1 284 ? -15.590 6.668 24.271 1.00 93.50 284 TYR A C 1
ATOM 2111 O O . TYR A 1 284 ? -15.684 7.891 24.117 1.00 93.50 284 TYR A O 1
ATOM 2119 N N . GLY A 1 285 ? -16.516 5.837 23.800 1.00 89.88 285 GLY A N 1
ATOM 2120 C CA . GLY A 1 285 ? -17.708 6.324 23.112 1.00 89.88 285 GLY A CA 1
ATOM 2121 C C . GLY A 1 285 ? -18.725 5.244 22.765 1.00 89.88 285 GLY A C 1
ATOM 2122 O O . GLY A 1 285 ? -18.396 4.062 22.662 1.00 89.88 285 GLY A O 1
ATOM 2123 N N . VAL A 1 286 ? -19.968 5.683 22.563 1.00 87.44 286 VAL A N 1
ATOM 2124 C CA . VAL A 1 286 ? -21.050 4.882 21.988 1.00 87.44 286 VAL A CA 1
ATOM 2125 C C . VAL A 1 286 ? -21.569 5.530 20.706 1.00 87.44 286 VAL A C 1
ATOM 2127 O O . VAL A 1 286 ? -22.336 6.495 20.705 1.00 87.44 286 VAL A O 1
ATOM 2130 N N . VAL A 1 287 ? -21.172 4.955 19.587 1.00 81.81 287 VAL A N 1
ATOM 2131 C CA . VAL A 1 287 ? -21.698 5.230 18.250 1.00 81.81 287 VAL A CA 1
ATOM 2132 C C . VAL A 1 287 ? -23.199 4.934 18.240 1.00 81.81 287 VAL A C 1
ATOM 2134 O O . VAL A 1 287 ? -23.615 3.875 18.697 1.00 81.81 287 VAL A O 1
ATOM 2137 N N . GLY A 1 288 ? -24.026 5.889 17.800 1.00 74.88 288 GLY A N 1
ATOM 2138 C CA . GLY A 1 288 ? -25.495 5.742 17.826 1.00 74.88 288 GLY A CA 1
ATOM 2139 C C . GLY A 1 288 ? -26.147 5.855 19.217 1.00 74.88 288 GLY A C 1
ATOM 2140 O O . GLY A 1 288 ? -27.366 5.709 19.333 1.00 74.88 288 GLY A O 1
ATOM 2141 N N . GLY A 1 289 ? -25.366 6.156 20.262 1.00 74.94 289 GLY A N 1
ATOM 2142 C CA . GLY A 1 289 ? -25.820 6.316 21.648 1.00 74.94 289 GLY A CA 1
ATOM 2143 C C . GLY A 1 289 ? -25.533 7.697 22.254 1.00 74.94 289 GLY A C 1
ATOM 2144 O O . GLY A 1 289 ? -25.323 8.690 21.554 1.00 74.94 289 GLY A O 1
ATOM 2145 N N . ASN A 1 290 ? -25.541 7.786 23.583 1.00 73.12 290 ASN A N 1
ATOM 2146 C CA . ASN A 1 290 ? -25.100 8.973 24.321 1.00 73.12 290 ASN A CA 1
ATOM 2147 C C . ASN A 1 290 ? -24.230 8.534 25.514 1.00 73.12 290 ASN A C 1
ATOM 2149 O O . ASN A 1 290 ? -24.757 7.837 26.388 1.00 73.12 290 ASN A O 1
ATOM 2153 N N . PRO A 1 291 ? -22.947 8.945 25.590 1.00 69.50 291 PRO A N 1
ATOM 2154 C CA . PRO A 1 291 ? -22.250 9.925 24.740 1.00 69.50 291 PRO A CA 1
ATOM 2155 C C . PRO A 1 291 ? -21.593 9.334 23.476 1.00 69.50 291 PRO A C 1
ATOM 2157 O O . PRO A 1 291 ? -21.032 8.249 23.514 1.00 69.50 291 PRO A O 1
ATOM 2160 N N . GLN A 1 292 ? -21.590 10.079 22.363 1.00 74.00 292 GLN A N 1
ATOM 2161 C CA . GLN A 1 292 ? -21.041 9.599 21.079 1.00 74.00 292 GLN A CA 1
ATOM 2162 C C . GLN A 1 292 ? -19.524 9.335 21.132 1.00 74.00 292 GLN A C 1
ATOM 2164 O O . GLN A 1 292 ? -19.083 8.248 20.786 1.00 74.00 292 GLN A O 1
ATOM 2169 N N . PHE A 1 293 ? -18.737 10.304 21.609 1.00 80.94 293 PHE A N 1
ATOM 2170 C CA . PHE A 1 293 ? -17.284 10.202 21.793 1.00 80.94 293 PHE A CA 1
ATOM 2171 C C . PHE A 1 293 ? -16.835 11.141 22.912 1.00 80.94 293 PHE A C 1
ATOM 2173 O O . PHE A 1 293 ? -17.210 12.317 22.928 1.00 80.94 293 PHE A O 1
ATOM 2180 N N . VAL A 1 294 ? -16.006 10.650 23.831 1.00 87.81 294 VAL A N 1
ATOM 2181 C CA . VAL A 1 294 ? -15.530 11.410 24.988 1.00 87.81 294 VAL A CA 1
ATOM 2182 C C . VAL A 1 294 ? -14.032 11.217 25.162 1.00 87.81 294 VAL A C 1
ATOM 2184 O O . VAL A 1 294 ? -13.547 10.125 25.449 1.00 87.81 294 VAL A O 1
ATOM 2187 N N . LYS A 1 295 ? -13.289 12.321 25.047 1.00 91.19 295 LYS A N 1
ATOM 2188 C CA . LYS A 1 295 ? -11.885 12.365 25.453 1.00 91.19 295 LYS A CA 1
ATOM 2189 C C . LYS A 1 295 ? -11.792 12.334 26.977 1.00 91.19 295 LYS A C 1
ATOM 2191 O O . LYS A 1 295 ? -12.409 13.150 27.667 1.00 91.19 295 LYS A O 1
ATOM 2196 N N . CYS A 1 296 ? -10.967 11.437 27.491 1.00 93.19 296 CYS A N 1
ATOM 2197 C CA . CYS A 1 296 ? -10.675 11.325 28.911 1.00 93.19 296 CYS A CA 1
ATOM 2198 C C . CYS A 1 296 ? -9.894 12.564 29.379 1.00 93.19 296 CYS A C 1
ATOM 2200 O O . CYS A 1 296 ? -8.808 12.848 28.878 1.00 93.19 296 CYS A O 1
ATOM 2202 N N . THR A 1 297 ? -10.467 13.345 30.299 1.00 92.62 297 THR A N 1
ATOM 2203 C CA . THR A 1 297 ? -9.893 14.613 30.789 1.00 92.62 297 THR A CA 1
ATOM 2204 C C . THR A 1 297 ? -10.178 14.814 32.281 1.00 92.62 297 THR A C 1
ATOM 2206 O O . THR A 1 297 ? -10.941 14.064 32.893 1.00 92.62 297 THR A O 1
ATOM 2209 N N . GLY A 1 298 ? -9.558 15.831 32.892 1.00 91.69 298 GLY A N 1
ATOM 2210 C CA . GLY A 1 298 ? -9.780 16.170 34.301 1.00 91.69 298 GLY A CA 1
ATOM 2211 C C . GLY A 1 298 ? -9.365 15.039 35.245 1.00 91.69 298 GLY A C 1
ATOM 2212 O O . GLY A 1 298 ? -8.258 14.519 35.135 1.00 91.69 298 GLY A O 1
ATOM 2213 N N . SER A 1 299 ? -10.251 14.653 36.168 1.00 88.75 299 SER A N 1
ATOM 2214 C CA . SER A 1 299 ? -10.009 13.546 37.107 1.00 88.75 299 SER A CA 1
ATOM 2215 C C . SER A 1 299 ? -9.970 12.166 36.446 1.00 88.75 299 SER A C 1
ATOM 2217 O O . SER A 1 299 ? -9.432 11.246 37.048 1.00 88.75 299 SER A O 1
ATOM 2219 N N . ASN A 1 300 ? -10.506 12.036 35.227 1.00 91.12 300 ASN A N 1
ATOM 2220 C CA . ASN A 1 300 ? -10.474 10.809 34.425 1.00 91.12 300 ASN A CA 1
ATOM 2221 C C . ASN A 1 300 ? -9.380 10.865 33.344 1.00 91.12 300 ASN A C 1
ATOM 2223 O O . ASN A 1 300 ? -9.423 10.102 32.386 1.00 91.12 300 ASN A O 1
ATOM 2227 N N . ASN A 1 301 ? -8.444 11.817 33.419 1.00 94.62 301 ASN A N 1
ATOM 2228 C CA . ASN A 1 301 ? -7.387 11.949 32.421 1.00 94.62 301 ASN A CA 1
ATOM 2229 C C . ASN A 1 301 ? -6.388 10.788 32.517 1.00 94.62 301 ASN A C 1
ATOM 2231 O O . ASN A 1 301 ? -5.790 10.578 33.571 1.00 94.62 301 ASN A O 1
ATOM 2235 N N . VAL A 1 302 ? -6.132 10.129 31.387 1.00 95.94 302 VAL A N 1
ATOM 2236 C CA . VAL A 1 302 ? -5.053 9.143 31.254 1.00 95.94 302 VAL A CA 1
ATOM 2237 C C . VAL A 1 302 ? -3.847 9.828 30.635 1.00 95.94 302 VAL A C 1
ATOM 2239 O O . VAL A 1 302 ? -3.959 10.465 29.584 1.00 95.94 302 VAL A O 1
ATOM 2242 N N . ILE A 1 303 ? -2.694 9.726 31.288 1.00 94.88 303 ILE A N 1
ATOM 2243 C CA . ILE A 1 303 ? -1.431 10.239 30.756 1.00 94.88 303 ILE A CA 1
ATOM 2244 C C . ILE A 1 303 ? -0.837 9.144 29.875 1.00 94.88 303 ILE A C 1
ATOM 2246 O O . ILE A 1 303 ? -0.207 8.231 30.395 1.00 94.88 303 ILE A O 1
ATOM 2250 N N . VAL A 1 304 ? -1.062 9.258 28.567 1.00 94.06 304 VAL A N 1
ATOM 2251 C CA . VAL A 1 304 ? -0.602 8.295 27.558 1.00 94.06 304 VAL A CA 1
ATOM 2252 C C . VAL A 1 304 ? 0.658 8.817 26.870 1.00 94.06 304 VAL A C 1
ATOM 2254 O O . VAL A 1 304 ? 0.724 9.994 26.503 1.00 94.06 304 VAL A O 1
ATOM 2257 N N . ASN A 1 305 ? 1.636 7.946 26.640 1.00 92.50 305 ASN A N 1
ATOM 2258 C CA . ASN A 1 305 ? 2.810 8.198 25.807 1.00 92.50 305 ASN A CA 1
ATOM 2259 C C . ASN A 1 305 ? 3.062 7.031 24.847 1.00 92.50 305 ASN A C 1
ATOM 2261 O O . ASN A 1 305 ? 2.549 5.924 24.994 1.00 92.50 305 ASN A O 1
ATOM 2265 N N . GLY A 1 306 ? 3.905 7.279 23.848 1.00 89.19 306 GLY A N 1
ATOM 2266 C CA . GLY A 1 306 ? 4.370 6.232 22.948 1.00 89.19 306 GLY A CA 1
ATOM 2267 C C . GLY A 1 306 ? 5.103 5.118 23.705 1.00 89.19 306 GLY A C 1
ATOM 2268 O O . GLY A 1 306 ? 5.936 5.397 24.562 1.00 89.19 306 GLY A O 1
ATOM 2269 N N . ALA A 1 307 ? 4.820 3.871 23.331 1.00 88.56 307 ALA A N 1
ATOM 2270 C CA . ALA A 1 307 ? 5.281 2.629 23.953 1.00 88.56 307 ALA A CA 1
ATOM 2271 C C . ALA A 1 307 ? 4.716 2.319 25.354 1.00 88.56 307 ALA A C 1
ATOM 2273 O O . ALA A 1 307 ? 5.102 1.301 25.941 1.00 88.56 307 ALA A O 1
ATOM 2274 N N . ASP A 1 308 ? 3.777 3.119 25.872 1.00 93.25 308 ASP A N 1
ATOM 2275 C CA . ASP A 1 308 ? 3.074 2.774 27.109 1.00 93.25 308 ASP A CA 1
ATOM 2276 C C . ASP A 1 308 ? 2.218 1.515 26.917 1.00 93.25 308 ASP A C 1
ATOM 2278 O O . ASP A 1 308 ? 1.744 1.211 25.826 1.00 93.25 308 ASP A O 1
ATOM 2282 N N . LYS A 1 309 ? 2.056 0.732 27.981 1.00 93.56 309 LYS A N 1
ATOM 2283 C CA . LYS A 1 309 ? 1.231 -0.469 28.017 1.00 93.56 309 LYS A CA 1
ATOM 2284 C C . LYS A 1 309 ? -0.146 -0.032 28.485 1.00 93.56 309 LYS A C 1
ATOM 2286 O O . LYS A 1 309 ? -0.329 0.351 29.640 1.00 93.56 309 LYS A O 1
ATOM 2291 N N . ILE A 1 310 ? -1.105 -0.174 27.593 1.00 95.75 310 ILE A N 1
ATOM 2292 C CA . ILE A 1 310 ? -2.485 0.226 27.790 1.00 95.75 310 ILE A CA 1
ATOM 2293 C C . ILE A 1 310 ? -3.344 -1.019 27.974 1.00 95.75 310 ILE A C 1
ATOM 2295 O O . ILE A 1 310 ? -3.114 -2.040 27.327 1.00 95.75 310 ILE A O 1
ATOM 2299 N N . PHE A 1 311 ? -4.324 -0.932 28.861 1.00 95.06 311 PHE A N 1
ATOM 2300 C CA . PHE A 1 311 ? -5.473 -1.826 28.915 1.00 95.06 311 PHE A CA 1
ATOM 2301 C C . PHE A 1 311 ? -6.702 -1.068 28.423 1.00 95.06 311 PHE A C 1
ATOM 2303 O O . PHE A 1 311 ? -6.921 0.067 28.847 1.00 95.06 311 PHE A O 1
ATOM 2310 N N . ALA A 1 312 ? -7.470 -1.678 27.523 1.00 95.06 312 ALA A N 1
ATOM 2311 C CA . ALA A 1 312 ? -8.719 -1.124 27.013 1.00 95.06 312 ALA A CA 1
ATOM 2312 C C . ALA A 1 312 ? -9.846 -2.150 27.132 1.00 95.06 312 ALA A C 1
ATOM 2314 O O . ALA A 1 312 ? -9.626 -3.355 26.964 1.00 95.06 312 ALA A O 1
ATOM 2315 N N . TYR A 1 313 ? -11.038 -1.644 27.432 1.00 92.94 313 TYR A N 1
ATOM 2316 C CA . TYR A 1 313 ? -12.175 -2.428 27.889 1.00 92.94 313 TYR A CA 1
ATOM 2317 C C . TYR A 1 313 ? -13.496 -1.812 27.428 1.00 92.94 313 TYR A C 1
ATOM 2319 O O . TYR A 1 313 ? -13.702 -0.606 27.597 1.00 92.94 313 TYR A O 1
ATOM 2327 N N . ALA A 1 314 ? -14.397 -2.648 26.913 1.00 94.12 314 ALA A N 1
ATOM 2328 C CA . ALA A 1 314 ? -15.794 -2.306 26.681 1.00 94.12 314 ALA A CA 1
ATOM 2329 C C . ALA A 1 314 ? -16.698 -3.479 27.083 1.00 94.12 314 ALA A C 1
ATOM 2331 O O . ALA A 1 314 ? -16.448 -4.635 26.727 1.00 94.12 314 ALA A O 1
ATOM 2332 N N . GLU A 1 315 ? -17.766 -3.176 27.809 1.00 93.88 315 GLU A N 1
ATOM 2333 C CA . GLU A 1 315 ? -18.667 -4.178 28.369 1.00 93.88 315 GLU A CA 1
ATOM 2334 C C . GLU A 1 315 ? -20.116 -3.721 28.286 1.00 93.88 315 GLU A C 1
ATOM 2336 O O . GLU A 1 315 ? -20.422 -2.566 28.555 1.00 93.88 315 GLU A O 1
ATOM 2341 N N . ASN A 1 316 ? -21.010 -4.639 27.943 1.00 94.00 316 ASN A N 1
ATOM 2342 C CA . ASN A 1 316 ? -22.440 -4.498 28.142 1.00 94.00 316 ASN A CA 1
ATOM 2343 C C . ASN A 1 316 ? -22.817 -4.950 29.561 1.00 94.00 316 ASN A C 1
ATOM 2345 O O . ASN A 1 316 ? -22.616 -6.118 29.895 1.00 94.00 316 ASN A O 1
ATOM 2349 N N . GLU A 1 317 ? -23.440 -4.079 30.361 1.00 91.56 317 GLU A N 1
ATOM 2350 C CA . GLU A 1 317 ? -23.693 -4.347 31.790 1.00 91.56 317 GLU A CA 1
ATOM 2351 C C . GLU A 1 317 ? -24.554 -5.606 32.043 1.00 91.56 317 GLU A C 1
ATOM 2353 O O . GLU A 1 317 ? -24.543 -6.170 33.144 1.00 91.56 317 GLU A O 1
ATOM 2358 N N . ALA A 1 318 ? -25.309 -6.094 31.044 1.00 87.75 318 ALA A N 1
ATOM 2359 C CA . ALA A 1 318 ? -26.046 -7.353 31.174 1.00 87.75 318 ALA A CA 1
ATOM 2360 C C . ALA A 1 318 ? -25.127 -8.565 31.409 1.00 87.75 318 ALA A C 1
ATOM 2362 O O . ALA A 1 318 ? -25.607 -9.580 31.927 1.00 87.75 318 ALA A O 1
ATOM 2363 N N . ALA A 1 319 ? -23.827 -8.469 31.093 1.00 81.69 319 ALA A N 1
ATOM 2364 C CA . ALA A 1 319 ? -22.835 -9.492 31.422 1.00 81.69 319 ALA A CA 1
ATOM 2365 C C . ALA A 1 319 ? -22.858 -9.843 32.919 1.00 81.69 319 ALA A C 1
ATOM 2367 O O . ALA A 1 319 ? -22.807 -11.025 33.264 1.00 81.69 319 ALA A O 1
ATOM 2368 N N . TYR A 1 320 ? -23.022 -8.841 33.791 1.00 83.25 320 TYR A N 1
ATOM 2369 C CA . TYR A 1 320 ? -23.045 -8.999 35.251 1.00 83.25 320 TYR A CA 1
ATOM 2370 C C . TYR A 1 320 ? -24.394 -8.626 35.887 1.00 83.25 320 TYR A C 1
ATOM 2372 O O . TYR A 1 320 ? -24.462 -8.249 37.058 1.00 83.25 320 TYR A O 1
ATOM 2380 N N . GLY A 1 321 ? -25.492 -8.775 35.139 1.00 82.00 321 GLY A N 1
ATOM 2381 C CA . GLY A 1 321 ? -26.852 -8.587 35.659 1.00 82.00 321 GLY A CA 1
ATOM 2382 C C . GLY A 1 321 ? -27.325 -7.130 35.747 1.00 82.00 321 GLY A C 1
ATOM 2383 O O . GLY A 1 321 ? -28.337 -6.871 36.405 1.00 82.00 321 GLY A O 1
ATOM 2384 N N . GLY A 1 322 ? -26.623 -6.197 35.098 1.00 87.81 322 GLY A N 1
ATOM 2385 C CA . GLY A 1 322 ? -27.079 -4.827 34.856 1.00 87.81 322 GLY A CA 1
ATOM 2386 C C . GLY A 1 322 ? -28.061 -4.722 33.680 1.00 87.81 322 GLY A C 1
ATOM 2387 O O . GLY A 1 322 ? -28.711 -5.705 33.308 1.00 87.81 322 GLY A O 1
ATOM 2388 N N . GLN A 1 323 ? -28.223 -3.521 33.109 1.00 91.38 323 GLN A N 1
ATOM 2389 C CA . GLN A 1 323 ? -29.172 -3.321 32.002 1.00 91.38 323 GLN A CA 1
ATOM 2390 C C . GLN A 1 323 ? -28.504 -3.542 30.644 1.00 91.38 323 GLN A C 1
ATOM 2392 O O . GLN A 1 323 ? -27.414 -3.052 30.380 1.00 91.38 323 GLN A O 1
ATOM 2397 N N . SER A 1 324 ? -29.201 -4.215 29.728 1.00 90.62 324 SER A N 1
ATOM 2398 C CA . SER A 1 324 ? -28.662 -4.551 28.405 1.00 90.62 324 SER A CA 1
ATOM 2399 C C . SER A 1 324 ? -28.426 -3.352 27.487 1.00 90.62 324 SER A C 1
ATOM 2401 O O . SER A 1 324 ? -27.810 -3.510 26.451 1.00 90.62 324 SER A O 1
ATOM 2403 N N . ASN A 1 325 ? -28.941 -2.169 27.808 1.00 92.69 325 ASN A N 1
ATOM 2404 C CA . ASN A 1 325 ? -28.758 -0.947 27.018 1.00 92.69 325 ASN A CA 1
ATOM 2405 C C . ASN A 1 325 ? -27.687 -0.009 27.603 1.00 92.69 325 ASN A C 1
ATOM 2407 O O . ASN A 1 325 ? -27.589 1.140 27.165 1.00 92.69 325 ASN A O 1
ATOM 2411 N N . TYR A 1 326 ? -26.931 -0.467 28.604 1.00 95.06 326 TYR A N 1
ATOM 2412 C CA . TYR A 1 326 ? -25.838 0.285 29.205 1.00 95.06 326 TYR A CA 1
ATOM 2413 C C . TYR A 1 326 ? -24.496 -0.402 29.000 1.00 95.06 326 TYR A C 1
ATOM 2415 O O . TYR A 1 326 ? -24.400 -1.631 28.963 1.00 95.06 326 TYR A O 1
ATOM 2423 N N . TYR A 1 327 ? -23.478 0.441 28.845 1.00 95.31 327 TYR A N 1
ATOM 2424 C CA . TYR A 1 327 ? -22.112 0.035 28.585 1.00 95.31 327 TYR A CA 1
ATOM 2425 C C . TYR A 1 327 ? -21.123 0.726 29.518 1.00 95.31 327 TYR A C 1
ATOM 2427 O O . TYR A 1 327 ? -21.221 1.936 29.774 1.00 95.31 327 TYR A O 1
ATOM 2435 N N . ASP A 1 328 ? -20.131 -0.051 29.933 1.00 95.56 328 ASP A N 1
ATOM 2436 C CA . ASP A 1 328 ? -19.033 0.366 30.790 1.00 95.56 328 ASP A CA 1
ATOM 2437 C C . ASP A 1 328 ? -17.710 0.301 30.019 1.00 95.56 328 ASP A C 1
ATOM 2439 O O . ASP A 1 328 ? -17.485 -0.582 29.184 1.00 95.56 328 ASP A O 1
ATOM 2443 N N . PHE A 1 329 ? -16.831 1.264 30.293 1.00 96.81 329 PHE A N 1
ATOM 2444 C CA . PHE A 1 329 ? -15.551 1.434 29.613 1.00 96.81 329 PHE A CA 1
ATOM 2445 C C . PHE A 1 329 ? -14.424 1.662 30.608 1.00 96.81 329 PHE A C 1
ATOM 2447 O O . PHE A 1 329 ? -14.583 2.406 31.581 1.00 96.81 329 PHE A O 1
ATOM 2454 N N . GLU A 1 330 ? -13.255 1.109 30.296 1.00 96.69 330 GLU A N 1
ATOM 2455 C CA . GLU A 1 330 ? -12.007 1.435 30.975 1.00 96.69 330 GLU A CA 1
ATOM 2456 C C . GLU A 1 330 ? -10.867 1.581 29.964 1.00 96.69 330 GLU A C 1
ATOM 2458 O O . GLU A 1 330 ? -10.687 0.753 29.070 1.00 96.69 330 GLU A O 1
ATOM 2463 N N . VAL A 1 331 ? -10.074 2.637 30.134 1.00 97.75 331 VAL A N 1
ATOM 2464 C CA . VAL A 1 331 ? -8.742 2.753 29.538 1.00 97.75 331 VAL A CA 1
ATOM 2465 C C . VAL A 1 331 ? -7.758 3.017 30.661 1.00 97.75 331 VAL A C 1
ATOM 2467 O O . VAL A 1 331 ? -7.893 4.013 31.371 1.00 97.75 331 VAL A O 1
ATOM 2470 N N . TYR A 1 332 ? -6.774 2.143 30.825 1.00 97.50 332 TYR A N 1
ATOM 2471 C CA . TYR A 1 332 ? -5.783 2.237 31.890 1.00 97.50 332 TYR A CA 1
ATOM 2472 C C . TYR A 1 332 ? -4.368 2.194 31.325 1.00 97.50 332 TYR A C 1
ATOM 2474 O O . TYR A 1 332 ? -4.028 1.315 30.535 1.00 97.50 332 TYR A O 1
ATOM 2482 N N . ASP A 1 333 ? -3.534 3.128 31.766 1.00 97.50 333 ASP A N 1
ATOM 2483 C CA . ASP A 1 333 ? -2.118 3.189 31.428 1.00 97.50 333 ASP A CA 1
ATOM 2484 C C . ASP A 1 333 ? -1.279 2.678 32.607 1.00 97.50 333 ASP A C 1
ATOM 2486 O O . ASP A 1 333 ? -1.309 3.234 33.712 1.00 97.50 333 ASP A O 1
ATOM 2490 N N . TYR A 1 334 ? -0.523 1.600 32.376 1.00 95.94 334 TYR A N 1
ATOM 2491 C CA . TYR A 1 334 ? 0.282 0.941 33.410 1.00 95.94 334 TYR A CA 1
ATOM 2492 C C . TYR A 1 334 ? 1.523 1.733 33.821 1.00 95.94 334 TYR A C 1
ATOM 2494 O O . TYR A 1 334 ? 2.044 1.513 34.917 1.00 95.94 334 TYR A O 1
ATOM 2502 N N . GLN A 1 335 ? 2.027 2.604 32.954 1.00 96.38 335 GLN A N 1
ATOM 2503 C CA . GLN A 1 335 ? 3.255 3.357 33.164 1.00 96.38 335 GLN A CA 1
ATOM 2504 C C . GLN A 1 335 ? 2.958 4.601 33.986 1.00 96.38 335 GLN A C 1
ATOM 2506 O O . GLN A 1 335 ? 3.679 4.895 34.943 1.00 96.38 335 GLN A O 1
ATOM 2511 N N . SER A 1 336 ? 1.886 5.311 33.643 1.00 95.50 336 SER A N 1
ATOM 2512 C CA . SER A 1 336 ? 1.447 6.483 34.396 1.00 95.50 336 SER A CA 1
ATOM 2513 C C . SER A 1 336 ? 0.543 6.142 35.582 1.00 95.50 336 SER A C 1
ATOM 2515 O O . SER A 1 336 ? 0.351 6.996 36.449 1.00 95.50 336 SER A O 1
ATOM 2517 N N . ASN A 1 337 ? 0.025 4.908 35.660 1.00 96.62 337 ASN A N 1
ATOM 2518 C CA . ASN A 1 337 ? -0.928 4.459 36.680 1.00 96.62 337 ASN A CA 1
ATOM 2519 C C . ASN A 1 337 ? -2.162 5.381 36.727 1.00 96.62 337 ASN A C 1
ATOM 2521 O O . ASN A 1 337 ? -2.582 5.848 37.791 1.00 96.62 337 ASN A O 1
ATOM 2525 N N . THR A 1 338 ? -2.716 5.678 35.549 1.00 97.62 338 THR A N 1
ATOM 2526 C CA . THR A 1 338 ? -3.913 6.513 35.381 1.00 97.62 338 THR A CA 1
ATOM 2527 C C . THR A 1 338 ? -4.994 5.746 34.624 1.00 97.62 338 THR A C 1
ATOM 2529 O O . THR A 1 338 ? -4.686 5.000 33.697 1.00 97.62 338 THR A O 1
ATOM 2532 N N . SER A 1 339 ? -6.258 5.909 35.025 1.00 96.69 339 SER A N 1
ATOM 2533 C CA . SER A 1 339 ? -7.417 5.296 34.365 1.00 96.69 339 SER A CA 1
ATOM 2534 C C . SER A 1 339 ? -8.458 6.328 33.952 1.00 96.69 339 SER A C 1
ATOM 2536 O O . SER A 1 339 ? -8.655 7.361 34.596 1.00 96.69 339 SER A O 1
ATOM 2538 N N . CYS A 1 340 ? -9.169 5.992 32.886 1.00 96.94 340 CYS A N 1
ATOM 2539 C CA . CYS A 1 340 ? -10.424 6.595 32.490 1.00 96.94 340 CYS A CA 1
ATOM 2540 C C . CYS A 1 340 ? -11.495 5.524 32.575 1.00 96.94 340 CYS A C 1
ATOM 2542 O O . CYS A 1 340 ? -11.468 4.574 31.801 1.00 96.94 340 CYS A O 1
ATOM 2544 N N . ILE A 1 341 ? -12.408 5.682 33.529 1.00 96.38 341 ILE A N 1
ATOM 2545 C CA . ILE A 1 341 ? -13.532 4.774 33.736 1.00 96.38 341 ILE A CA 1
ATOM 2546 C C . ILE A 1 341 ? -14.813 5.558 33.476 1.00 96.38 341 ILE A C 1
ATOM 2548 O O . ILE A 1 341 ? -14.978 6.678 33.976 1.00 96.38 341 ILE A O 1
ATOM 2552 N N . SER A 1 342 ? -15.709 4.973 32.691 1.00 95.31 342 SER A N 1
ATOM 2553 C CA . SER A 1 342 ? -17.043 5.511 32.443 1.00 95.31 342 SER A CA 1
ATOM 2554 C C . SER A 1 342 ? -18.062 4.393 32.550 1.00 95.31 342 SER A C 1
ATOM 2556 O O . SER A 1 342 ? -17.843 3.324 31.990 1.00 95.31 342 SER A O 1
ATOM 2558 N N . THR A 1 343 ? -19.172 4.650 33.235 1.00 94.56 343 THR A N 1
ATOM 2559 C CA . THR A 1 343 ? -20.235 3.662 33.436 1.00 94.56 343 THR A CA 1
ATOM 2560 C C . THR A 1 343 ? -21.595 4.194 33.003 1.00 94.56 343 THR A C 1
ATOM 2562 O O . THR A 1 343 ? -21.772 5.412 32.881 1.00 94.56 343 THR A O 1
ATOM 2565 N N . GLN A 1 344 ? -22.561 3.298 32.784 1.00 93.44 344 GLN A N 1
ATOM 2566 C CA . GLN A 1 344 ? -23.945 3.639 32.412 1.00 93.44 344 GLN A CA 1
ATOM 2567 C C . GLN A 1 344 ? -24.060 4.447 31.105 1.00 93.44 344 GLN A C 1
ATOM 2569 O O . GLN A 1 344 ? -24.901 5.345 30.968 1.00 93.44 344 GLN A O 1
ATOM 2574 N N . ASN A 1 345 ? -23.224 4.137 30.111 1.00 93.75 345 ASN A N 1
ATOM 2575 C CA . ASN A 1 345 ? -23.278 4.793 28.802 1.00 93.75 345 ASN A CA 1
ATOM 2576 C C . ASN A 1 345 ? -24.396 4.168 27.962 1.00 93.75 345 ASN A C 1
ATOM 2578 O O . ASN A 1 345 ? -24.389 2.967 27.703 1.00 93.75 345 ASN A O 1
ATOM 2582 N N . SER A 1 346 ? -25.387 4.968 27.562 1.00 93.44 346 SER A N 1
ATOM 2583 C CA . SER A 1 346 ? -26.610 4.463 26.928 1.00 93.44 346 SER A CA 1
ATOM 2584 C C . SER A 1 346 ? -26.398 4.184 25.446 1.00 93.44 346 SER A C 1
ATOM 2586 O O . SER A 1 346 ? -26.069 5.098 24.681 1.00 93.44 346 SER A O 1
ATOM 2588 N N . LEU A 1 347 ? -26.684 2.957 25.024 1.00 91.38 347 LEU A N 1
ATOM 2589 C CA . LEU A 1 347 ? -26.679 2.552 23.625 1.00 91.38 347 LEU A CA 1
ATOM 2590 C C . LEU A 1 347 ? -27.830 1.579 23.367 1.00 91.38 347 LEU A C 1
ATOM 2592 O O . LEU A 1 347 ? -28.046 0.632 24.118 1.00 91.38 347 LEU A O 1
ATOM 2596 N N . ASN A 1 348 ? -28.569 1.792 22.278 1.00 89.88 348 ASN A N 1
ATOM 2597 C CA . ASN A 1 348 ? -29.665 0.911 21.865 1.00 89.88 348 ASN A CA 1
ATOM 2598 C C . ASN A 1 348 ? -29.149 -0.363 21.164 1.00 89.88 348 ASN A C 1
ATOM 2600 O O . ASN A 1 348 ? -29.599 -0.709 20.073 1.00 89.88 348 ASN A O 1
ATOM 2604 N N . MET A 1 349 ? -28.168 -1.015 21.780 1.00 89.62 349 MET A N 1
ATOM 2605 C CA . MET A 1 349 ? -27.592 -2.291 21.382 1.00 89.62 349 MET A CA 1
ATOM 2606 C C . MET A 1 349 ? -27.767 -3.228 22.572 1.00 89.62 349 MET A C 1
ATOM 2608 O O . MET A 1 349 ? -27.028 -3.150 23.540 1.00 89.62 349 MET A O 1
ATOM 2612 N N . ASN A 1 350 ? -28.809 -4.056 22.552 1.00 90.44 350 ASN A N 1
ATOM 2613 C CA . ASN A 1 350 ? -29.139 -4.894 23.710 1.00 90.44 350 ASN A CA 1
ATOM 2614 C C . ASN A 1 350 ? -28.370 -6.217 23.730 1.00 90.44 350 ASN A C 1
ATOM 2616 O O . ASN A 1 350 ? -28.278 -6.865 24.770 1.00 90.44 350 ASN A O 1
ATOM 2620 N N . THR A 1 351 ? -27.869 -6.629 22.570 1.00 88.50 351 THR A N 1
ATOM 2621 C CA . THR A 1 351 ? -27.239 -7.929 22.381 1.00 88.50 351 THR A CA 1
ATOM 2622 C C . THR A 1 351 ? -26.051 -7.758 21.442 1.00 88.50 351 THR A C 1
ATOM 2624 O O . THR A 1 351 ? -26.209 -7.911 20.234 1.00 88.50 351 THR A O 1
ATOM 2627 N N . PRO A 1 352 ? -24.868 -7.399 21.959 1.00 90.00 352 PRO A N 1
ATOM 2628 C CA . PRO A 1 352 ? -23.661 -7.410 21.146 1.00 90.00 352 PRO A CA 1
ATOM 2629 C C . PRO A 1 352 ? -23.333 -8.846 20.719 1.00 90.00 352 PRO A C 1
ATOM 2631 O O . PRO A 1 352 ? -23.487 -9.792 21.498 1.00 90.00 352 PRO A O 1
ATOM 2634 N N . HIS A 1 353 ? -22.894 -9.001 19.476 1.00 86.69 353 HIS A N 1
ATOM 2635 C CA . HIS A 1 353 ? -22.604 -10.287 18.837 1.00 86.69 353 HIS A CA 1
ATOM 2636 C C . HIS A 1 353 ? -21.146 -10.416 18.388 1.00 86.69 353 HIS A C 1
ATOM 2638 O O . HIS A 1 353 ? -20.663 -11.530 18.175 1.00 86.69 353 HIS A O 1
ATOM 2644 N N . PHE A 1 354 ? -20.443 -9.289 18.285 1.00 85.31 354 PHE A N 1
ATOM 2645 C CA . PHE A 1 354 ? -19.083 -9.223 17.773 1.00 85.31 354 PHE A CA 1
ATOM 2646 C C . PHE A 1 354 ? -18.219 -8.344 18.675 1.00 85.31 354 PHE A C 1
ATOM 2648 O O . PHE A 1 354 ? -18.705 -7.373 19.264 1.00 85.31 354 PHE A O 1
ATOM 2655 N N . ALA A 1 355 ? -16.943 -8.706 18.760 1.00 85.06 355 ALA A N 1
ATOM 2656 C CA . ALA A 1 355 ? -15.895 -7.939 19.410 1.00 85.06 355 ALA A CA 1
ATOM 2657 C C . ALA A 1 355 ? -14.847 -7.504 18.383 1.00 85.06 355 ALA A C 1
ATOM 2659 O O . ALA A 1 355 ? -14.388 -8.315 17.580 1.00 85.06 355 ALA A O 1
ATOM 2660 N N . ASP A 1 356 ? -14.439 -6.246 18.463 1.00 82.75 356 ASP A N 1
ATOM 2661 C CA . ASP A 1 356 ? -13.530 -5.600 17.527 1.00 82.75 356 ASP A CA 1
ATOM 2662 C C . ASP A 1 356 ? -12.192 -5.275 18.194 1.00 82.75 356 ASP A C 1
ATOM 2664 O O . ASP A 1 356 ? -12.148 -4.779 19.323 1.00 82.75 356 ASP A O 1
ATOM 2668 N N . TYR A 1 357 ? -11.098 -5.512 17.469 1.00 81.25 357 TYR A N 1
ATOM 2669 C CA . TYR A 1 357 ? -9.735 -5.124 17.840 1.00 81.25 357 TYR A CA 1
ATOM 2670 C C . TYR A 1 357 ? -9.093 -4.356 16.692 1.00 81.25 357 TYR A C 1
ATOM 2672 O O . TYR A 1 357 ? -8.671 -4.950 15.692 1.00 81.25 357 TYR A O 1
ATOM 2680 N N . VAL A 1 358 ? -9.044 -3.031 16.815 1.00 78.94 358 VAL A N 1
ATOM 2681 C CA . VAL A 1 358 ? -8.991 -2.159 15.640 1.00 78.94 358 VAL A CA 1
ATOM 2682 C C . VAL A 1 358 ? -7.895 -1.107 15.709 1.00 78.94 358 VAL A C 1
ATOM 2684 O O . VAL A 1 358 ? -7.594 -0.534 16.757 1.00 78.94 358 VAL A O 1
ATOM 2687 N N . GLN A 1 359 ? -7.329 -0.857 14.528 1.00 78.00 359 GLN A N 1
ATOM 2688 C CA . GLN A 1 359 ? -6.570 0.335 14.191 1.00 78.00 359 GLN A CA 1
ATOM 2689 C C . GLN A 1 359 ? -7.355 1.235 13.243 1.00 78.00 359 GLN A C 1
ATOM 2691 O O . GLN A 1 359 ? -7.925 0.758 12.259 1.00 78.00 359 GLN A O 1
ATOM 2696 N N . GLU A 1 360 ? -7.348 2.539 13.502 1.00 74.88 360 GLU A N 1
ATOM 2697 C CA . GLU A 1 360 ? -8.204 3.489 12.790 1.00 74.88 360 GLU A CA 1
ATOM 2698 C C . GLU A 1 360 ? -7.511 4.831 12.495 1.00 74.88 360 GLU A C 1
ATOM 2700 O O . GLU A 1 360 ? -6.731 5.341 13.302 1.00 74.88 360 GLU A O 1
ATOM 2705 N N . ASN A 1 361 ? -7.837 5.423 11.340 1.00 69.06 361 ASN A N 1
ATOM 2706 C CA . ASN A 1 361 ? -7.706 6.860 11.078 1.00 69.06 361 ASN A CA 1
ATOM 2707 C C . ASN A 1 361 ? -9.054 7.541 11.363 1.00 69.06 361 ASN A C 1
ATOM 2709 O O . ASN A 1 361 ? -9.949 7.557 10.519 1.00 69.06 361 ASN A O 1
ATOM 2713 N N . SER A 1 362 ? -9.204 8.078 12.567 1.00 60.78 362 SER A N 1
ATOM 2714 C CA . SER A 1 362 ? -10.499 8.415 13.177 1.00 60.78 362 SER A CA 1
ATOM 2715 C C . SER A 1 362 ? -10.857 9.913 13.127 1.00 60.78 362 SER A C 1
ATOM 2717 O O . SER A 1 362 ? -11.882 10.344 13.672 1.00 60.78 362 SER A O 1
ATOM 2719 N N . LYS A 1 363 ? -10.011 10.746 12.498 1.00 59.91 363 LYS A N 1
ATOM 2720 C CA . LYS A 1 363 ? -10.163 12.214 12.467 1.00 59.91 363 LYS A CA 1
ATOM 2721 C C . LYS A 1 363 ? -10.784 12.709 11.159 1.00 59.91 363 LYS A C 1
ATOM 2723 O O . LYS A 1 363 ? -10.075 12.865 10.165 1.00 59.91 363 LYS A O 1
ATOM 2728 N N . GLU A 1 364 ? -12.067 13.071 11.189 1.00 50.03 364 GLU A N 1
ATOM 2729 C CA . GLU A 1 364 ? -12.738 13.795 10.098 1.00 50.03 364 GLU A CA 1
ATOM 2730 C C . GLU A 1 364 ? -12.576 15.314 10.236 1.00 50.03 364 GLU A C 1
ATOM 2732 O O . GLU A 1 364 ? -12.953 15.908 11.245 1.00 50.03 364 GLU A O 1
ATOM 2737 N N . CYS A 1 365 ? -12.063 15.960 9.186 1.00 45.31 365 CYS A N 1
ATOM 2738 C CA . CYS A 1 365 ? -12.014 17.417 9.059 1.00 45.31 365 CYS A CA 1
ATOM 2739 C C . CYS A 1 365 ? -12.813 17.859 7.823 1.00 45.31 365 CYS A C 1
ATOM 2741 O O . CYS A 1 365 ? -12.776 17.207 6.784 1.00 45.31 365 CYS A O 1
ATOM 2743 N N . PHE A 1 366 ? -13.492 19.007 7.914 1.00 37.44 366 PHE A N 1
ATOM 2744 C CA . PHE A 1 366 ? -14.366 19.562 6.865 1.00 37.44 366 PHE A CA 1
ATOM 2745 C C . PHE A 1 366 ? -13.633 20.151 5.623 1.00 37.44 366 PHE A C 1
ATOM 2747 O O . PHE A 1 366 ? -14.297 20.754 4.782 1.00 37.44 366 PHE A O 1
ATOM 2754 N N . ILE A 1 367 ? -12.297 20.043 5.486 1.00 34.81 367 ILE A N 1
ATOM 2755 C CA . ILE A 1 367 ? -11.512 20.737 4.429 1.00 34.81 367 ILE A CA 1
ATOM 2756 C C . ILE A 1 367 ? -10.513 19.799 3.713 1.00 34.81 367 ILE A C 1
ATOM 2758 O O . ILE A 1 367 ? -10.889 19.165 2.732 1.00 34.81 367 ILE A O 1
ATOM 2762 N N . ASP A 1 368 ? -9.260 19.719 4.176 1.00 40.19 368 ASP A N 1
ATOM 2763 C CA . ASP A 1 368 ? -8.266 18.702 3.789 1.00 40.19 368 ASP A CA 1
ATOM 2764 C C . ASP A 1 368 ? -8.260 17.604 4.904 1.00 40.19 368 ASP A C 1
ATOM 2766 O O . ASP A 1 368 ? -8.699 17.852 6.030 1.00 40.19 368 ASP A O 1
ATOM 2770 N N . CYS A 1 369 ? -7.852 16.362 4.601 1.00 49.22 369 CYS A N 1
ATOM 2771 C CA . CYS A 1 369 ? -7.971 15.179 5.483 1.00 49.22 369 CYS A CA 1
ATOM 2772 C C . CYS A 1 369 ? -6.667 14.883 6.253 1.00 49.22 369 CYS A C 1
ATOM 2774 O O . CYS A 1 369 ? -5.594 14.931 5.657 1.00 49.22 369 CYS A O 1
ATOM 2776 N N . ALA A 1 370 ? -6.728 14.484 7.530 1.00 46.47 370 ALA A N 1
ATOM 2777 C CA . ALA A 1 370 ? -5.547 13.968 8.231 1.00 46.47 370 ALA A CA 1
ATOM 2778 C C . ALA A 1 370 ? -5.157 12.568 7.705 1.00 46.47 370 ALA A C 1
ATOM 2780 O O . ALA A 1 370 ? -6.021 11.726 7.452 1.00 46.47 370 ALA A O 1
ATOM 2781 N N . SER A 1 371 ? -3.856 12.316 7.528 1.00 56.69 371 SER A N 1
ATOM 2782 C CA . SER A 1 371 ? -3.335 11.007 7.095 1.00 56.69 371 SER A CA 1
ATOM 2783 C C . SER A 1 371 ? -3.100 10.068 8.274 1.00 56.69 371 SER A C 1
ATOM 2785 O O . SER A 1 371 ? -2.772 10.523 9.368 1.00 56.69 371 SER A O 1
ATOM 2787 N N . LEU A 1 372 ? -3.163 8.758 8.028 1.00 63.66 372 LEU A N 1
ATOM 2788 C CA . LEU A 1 372 ? -2.670 7.760 8.975 1.00 63.66 372 LEU A CA 1
ATOM 2789 C C . LEU A 1 372 ? -1.164 7.960 9.236 1.00 63.66 372 LEU A C 1
ATOM 2791 O O . LEU A 1 372 ? -0.385 8.173 8.302 1.00 63.66 372 LEU A O 1
ATOM 2795 N N . ALA A 1 373 ? -0.740 7.870 10.495 1.00 65.75 373 ALA A N 1
ATOM 2796 C CA . ALA A 1 373 ? 0.676 7.908 10.857 1.00 65.75 373 ALA A CA 1
ATOM 2797 C C . ALA A 1 373 ? 1.455 6.672 10.354 1.00 65.75 373 ALA A C 1
ATOM 2799 O O . ALA A 1 373 ? 0.911 5.580 10.219 1.00 65.75 373 ALA A O 1
ATOM 2800 N N . SER A 1 374 ? 2.765 6.825 10.143 1.00 64.88 374 SER A N 1
ATOM 2801 C CA . SER A 1 374 ? 3.684 5.690 9.963 1.00 64.88 374 SER A CA 1
ATOM 2802 C C . SER A 1 374 ? 4.090 5.164 11.338 1.00 64.88 374 SER A C 1
ATOM 2804 O O . SER A 1 374 ? 4.495 5.957 12.184 1.00 64.88 374 SER A O 1
ATOM 2806 N N . PHE A 1 375 ? 4.039 3.860 11.596 1.00 67.75 375 PHE A N 1
ATOM 2807 C CA . PHE A 1 375 ? 4.494 3.298 12.876 1.00 67.75 375 PHE A CA 1
ATOM 2808 C C . PHE A 1 375 ? 5.021 1.870 12.724 1.00 67.75 375 PHE A C 1
ATOM 2810 O O . PHE A 1 375 ? 4.708 1.163 11.765 1.00 67.75 375 PHE A O 1
ATOM 2817 N N . ALA A 1 376 ? 5.869 1.472 13.677 1.00 61.38 376 ALA A N 1
ATOM 2818 C CA . ALA A 1 376 ? 6.623 0.226 13.604 1.00 61.38 376 ALA A CA 1
ATOM 2819 C C . ALA A 1 376 ? 5.730 -1.001 13.791 1.00 61.38 376 ALA A C 1
ATOM 2821 O O . ALA A 1 376 ? 5.632 -1.812 12.886 1.00 61.38 376 ALA A O 1
ATOM 2822 N N . THR A 1 377 ? 5.078 -1.140 14.941 1.00 60.19 377 THR A N 1
ATOM 2823 C CA . THR A 1 377 ? 4.092 -2.193 15.165 1.00 60.19 377 THR A CA 1
ATOM 2824 C C . THR A 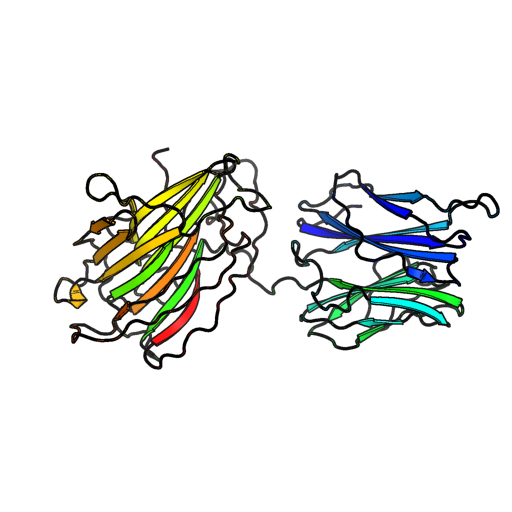1 377 ? 3.028 -1.741 16.144 1.00 60.19 377 THR A C 1
ATOM 2826 O O . THR A 1 377 ? 3.288 -0.926 17.030 1.00 60.19 377 THR A O 1
ATOM 2829 N N . ALA A 1 378 ? 1.822 -2.279 15.986 1.00 65.88 378 ALA A N 1
ATOM 2830 C CA . ALA A 1 378 ? 0.754 -2.107 16.951 1.00 65.88 378 ALA A CA 1
ATOM 2831 C C . ALA A 1 378 ? 0.215 -3.480 17.320 1.00 65.88 378 ALA A C 1
ATOM 2833 O O . ALA A 1 378 ? -0.353 -4.162 16.473 1.00 65.88 378 ALA A O 1
ATOM 2834 N N . HIS A 1 379 ? 0.452 -3.890 18.566 1.00 68.12 379 HIS A N 1
ATOM 2835 C CA . HIS A 1 379 ? 0.177 -5.229 19.072 1.00 68.12 379 HIS A CA 1
ATOM 2836 C C . HIS A 1 379 ? -0.925 -5.195 20.104 1.00 68.12 379 HIS A C 1
ATOM 2838 O O . HIS A 1 379 ? -0.723 -4.609 21.163 1.00 68.12 379 HIS A O 1
ATOM 2844 N N . PHE A 1 380 ? -2.018 -5.890 19.836 1.00 73.38 380 PHE A N 1
ATOM 2845 C CA . PHE A 1 380 ? -2.904 -6.318 20.900 1.00 73.38 380 PHE A CA 1
ATOM 2846 C C . PHE A 1 380 ? -2.445 -7.669 21.434 1.00 73.38 380 PHE A C 1
ATOM 2848 O O . PHE A 1 380 ? -2.074 -8.541 20.653 1.00 73.38 380 PHE A O 1
ATOM 2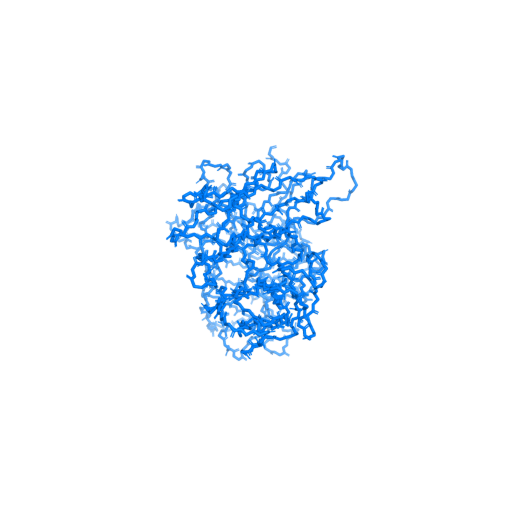855 N N . PHE A 1 381 ? -2.464 -7.835 22.747 1.00 67.06 381 PHE A N 1
ATOM 2856 C CA . PHE A 1 381 ? -2.098 -9.060 23.432 1.00 67.06 381 PHE A CA 1
ATOM 2857 C C . PHE A 1 381 ? -2.980 -9.239 24.659 1.00 67.06 381 PHE A C 1
ATOM 2859 O O . PHE A 1 381 ? -3.517 -8.290 25.222 1.00 67.06 381 PHE A O 1
ATOM 2866 N N . SER A 1 382 ? -3.100 -10.482 25.105 1.00 68.25 382 SER A N 1
ATOM 2867 C CA . SER A 1 382 ? -3.993 -10.861 26.187 1.00 68.25 382 SER A CA 1
ATOM 2868 C C . SER A 1 382 ? -5.436 -10.361 25.961 1.00 68.25 382 SER A C 1
ATOM 2870 O O . SER A 1 382 ? -6.013 -9.753 26.863 1.00 68.25 382 SER A O 1
ATOM 2872 N N . ALA A 1 383 ? -6.021 -10.613 24.781 1.00 68.25 383 ALA A N 1
ATOM 2873 C CA . ALA A 1 383 ? -7.453 -10.394 24.572 1.00 68.25 383 ALA A CA 1
ATOM 2874 C C . ALA A 1 383 ? -8.252 -11.254 25.554 1.00 68.25 383 ALA A C 1
ATOM 2876 O O . ALA A 1 383 ? -8.068 -12.471 25.624 1.00 68.25 383 ALA A O 1
ATOM 2877 N N . GLN A 1 384 ? -9.120 -10.600 26.319 1.00 67.31 384 GLN A N 1
ATOM 2878 C CA . GLN A 1 384 ? -10.040 -11.189 27.285 1.00 67.31 384 GLN A CA 1
ATOM 2879 C C . GLN A 1 384 ? -11.447 -10.977 26.716 1.00 67.31 384 GLN A C 1
ATOM 2881 O O . GLN A 1 384 ? -11.828 -9.846 26.421 1.00 67.31 384 GLN A O 1
ATOM 2886 N N . LEU A 1 385 ? -12.182 -12.064 26.498 1.00 69.69 385 LEU A N 1
ATOM 2887 C CA . LEU A 1 385 ? -13.370 -12.087 25.645 1.00 69.69 385 LEU A CA 1
ATOM 2888 C C . LEU A 1 385 ? -14.382 -13.064 26.255 1.00 69.69 385 LEU A C 1
ATOM 2890 O O . LEU A 1 385 ? -13.989 -14.136 26.723 1.00 69.69 385 LEU A O 1
ATOM 2894 N N . TYR A 1 386 ? -15.666 -12.703 26.295 1.00 70.19 386 TYR A N 1
ATOM 2895 C CA . TYR A 1 386 ? -16.698 -13.518 26.941 1.00 70.19 386 TYR A CA 1
ATOM 2896 C C . TYR A 1 386 ? -17.875 -13.808 26.007 1.00 70.19 386 TYR A C 1
ATOM 2898 O O . TYR A 1 386 ? -18.294 -12.942 25.245 1.00 70.19 386 TYR A O 1
ATOM 2906 N N . SER A 1 387 ? -18.428 -15.024 26.094 1.00 64.62 387 SER A N 1
ATOM 2907 C CA . SER A 1 387 ? -19.619 -15.438 25.347 1.00 64.62 387 SER A CA 1
ATOM 2908 C C . SER A 1 387 ? -20.755 -15.878 26.266 1.00 64.62 387 SER A C 1
ATOM 2910 O O . SER A 1 387 ? -20.539 -16.703 27.158 1.00 64.62 387 SER A O 1
ATOM 2912 N N . GLY A 1 388 ? -21.972 -15.416 25.981 1.00 61.41 388 GLY A N 1
ATOM 2913 C CA . GLY A 1 388 ? -23.177 -15.691 26.766 1.00 61.41 388 GLY A CA 1
ATOM 2914 C C . GLY A 1 388 ? -23.554 -14.524 27.678 1.00 61.41 388 GLY A C 1
ATOM 2915 O O . GLY A 1 388 ? -23.336 -13.370 27.330 1.00 61.41 388 GLY A O 1
ATOM 2916 N N . LEU A 1 389 ? -24.143 -14.830 28.836 1.00 55.97 389 LEU A N 1
ATOM 2917 C CA . LEU A 1 389 ? -24.476 -13.897 29.921 1.00 55.97 389 LEU A CA 1
ATOM 2918 C C . LEU A 1 389 ? -24.327 -14.649 31.256 1.00 55.97 389 LEU A C 1
ATOM 2920 O O . LEU A 1 389 ? -24.554 -15.860 31.289 1.00 55.97 389 LEU A O 1
ATOM 2924 N N . ASN A 1 390 ? -24.018 -13.937 32.345 1.00 55.59 390 ASN A N 1
ATOM 2925 C CA . ASN A 1 390 ? -23.650 -14.493 33.659 1.00 55.59 390 ASN A CA 1
ATOM 2926 C C . ASN A 1 390 ? -22.410 -15.418 33.620 1.00 55.59 390 ASN A C 1
ATOM 2928 O O . ASN A 1 390 ? -22.548 -16.646 33.673 1.00 55.59 390 ASN A O 1
ATOM 2932 N N . PRO A 1 391 ? -21.189 -14.850 33.581 1.00 51.19 391 PRO A N 1
ATOM 2933 C CA . PRO A 1 391 ? -19.946 -15.613 33.594 1.00 51.19 391 PRO A CA 1
ATOM 2934 C C . PRO A 1 391 ? -19.802 -16.498 34.833 1.00 51.19 391 PRO A C 1
ATOM 2936 O O . PRO A 1 391 ? -19.865 -15.994 35.957 1.00 51.19 391 PRO A O 1
ATOM 2939 N N . PRO A 1 392 ? -19.493 -17.798 34.681 1.00 43.75 392 PRO A N 1
ATOM 2940 C CA . PRO A 1 392 ? -18.588 -18.438 35.616 1.00 43.75 392 PRO A CA 1
ATOM 2941 C C . PRO A 1 392 ? -17.244 -17.705 35.544 1.00 43.75 392 PRO A C 1
ATOM 2943 O O . PRO A 1 392 ? -16.753 -17.387 34.462 1.00 43.75 392 PRO A O 1
ATOM 2946 N N . VAL A 1 393 ? -16.666 -17.433 36.709 1.00 41.31 393 VAL A N 1
ATOM 2947 C CA . VAL A 1 393 ? -15.270 -17.013 36.858 1.00 41.31 393 VAL A CA 1
ATOM 2948 C C . VAL A 1 393 ? -14.393 -18.030 36.109 1.00 41.31 393 VAL A C 1
ATOM 2950 O O . VAL A 1 393 ? -14.586 -19.229 36.298 1.00 41.31 393 VAL A O 1
ATOM 2953 N N . ASP A 1 394 ? -13.468 -17.546 35.279 1.00 41.25 394 ASP A N 1
ATOM 2954 C CA . ASP A 1 394 ? -12.482 -18.303 34.485 1.00 41.25 394 ASP A CA 1
ATOM 2955 C C . ASP A 1 394 ? -12.929 -18.818 33.098 1.00 41.25 394 ASP A C 1
ATOM 2957 O O . ASP A 1 394 ? -13.187 -20.004 32.895 1.00 41.25 394 ASP A O 1
ATOM 2961 N N . THR A 1 395 ? -12.837 -17.956 32.079 1.00 38.69 395 THR A N 1
ATOM 2962 C CA . THR A 1 395 ? -12.491 -18.393 30.711 1.00 38.69 395 THR A CA 1
ATOM 2963 C C . THR A 1 395 ? -11.381 -17.508 30.156 1.00 38.69 395 THR A C 1
ATOM 2965 O O . THR A 1 395 ? -11.470 -16.284 30.176 1.00 38.69 395 THR A O 1
ATOM 2968 N N . PHE A 1 396 ? -10.290 -18.168 29.769 1.00 37.59 396 PHE A N 1
ATOM 2969 C CA . PHE A 1 396 ? -8.952 -17.611 29.629 1.00 37.59 396 PHE A CA 1
ATOM 2970 C C . PHE A 1 396 ? -8.733 -16.732 28.393 1.00 37.59 396 PHE A C 1
ATOM 2972 O O . PHE A 1 396 ? -9.344 -16.883 27.343 1.00 37.59 396 PHE A O 1
ATOM 2979 N N . ILE A 1 397 ? -7.768 -15.848 28.617 1.00 37.97 397 ILE A N 1
ATOM 2980 C CA . ILE A 1 397 ? -7.138 -14.825 27.793 1.00 37.97 397 ILE A CA 1
ATOM 2981 C C . ILE A 1 397 ? -6.286 -15.451 26.671 1.00 37.97 397 ILE A C 1
ATOM 2983 O O . ILE A 1 397 ? -5.474 -16.329 26.970 1.00 37.97 397 ILE A O 1
ATOM 2987 N N . TYR A 1 398 ? -6.356 -14.935 25.436 1.00 38.53 398 TYR A N 1
ATOM 2988 C CA . TYR A 1 398 ? -5.406 -15.291 24.366 1.00 38.53 398 TYR A CA 1
ATOM 2989 C C . TYR A 1 398 ? -4.496 -14.119 23.982 1.00 38.53 398 TYR A C 1
ATOM 2991 O O . TYR A 1 398 ? -4.926 -12.990 23.751 1.00 38.53 398 TYR A O 1
ATOM 2999 N N . GLN A 1 399 ? -3.189 -14.392 23.950 1.00 34.34 399 GLN A N 1
ATOM 3000 C CA . GLN A 1 399 ? -2.156 -13.455 23.523 1.00 34.34 399 GLN A CA 1
ATOM 3001 C C . GLN A 1 399 ? -1.934 -13.576 22.025 1.00 34.34 399 GLN A C 1
ATOM 3003 O O . GLN A 1 399 ? -1.473 -14.605 21.550 1.00 34.34 399 GLN A O 1
ATOM 3008 N N . TYR A 1 400 ? -2.206 -12.504 21.295 1.00 41.59 400 TYR A N 1
ATOM 3009 C CA . TYR A 1 400 ? -1.803 -12.363 19.908 1.00 41.59 400 TYR A CA 1
ATOM 3010 C C . TYR A 1 400 ? -0.747 -11.266 19.806 1.00 41.59 400 TYR A C 1
ATOM 3012 O O . TYR A 1 400 ? -0.337 -10.640 20.783 1.00 41.59 400 TYR A O 1
ATOM 3020 N N . THR A 1 401 ? -0.165 -11.139 18.626 1.00 35.78 401 THR A N 1
ATOM 3021 C CA . THR A 1 401 ? 0.851 -10.142 18.320 1.00 35.78 401 THR A CA 1
ATOM 3022 C C . THR A 1 401 ? 0.559 -9.703 16.900 1.00 35.78 401 THR A C 1
ATOM 3024 O O . THR A 1 401 ? 0.959 -10.360 15.944 1.00 35.78 401 THR A O 1
ATOM 3027 N N . THR A 1 402 ? -0.163 -8.600 16.729 1.00 34.78 402 THR A N 1
ATOM 3028 C CA . THR A 1 402 ? -0.357 -7.997 15.403 1.00 34.78 402 THR A CA 1
ATOM 3029 C C . THR A 1 402 ? 0.967 -7.393 14.920 1.00 34.78 402 THR A C 1
ATOM 3031 O O . THR A 1 402 ? 1.263 -6.236 15.188 1.00 34.78 402 THR A O 1
ATOM 3034 N N . GLN A 1 403 ? 1.843 -8.180 14.281 1.00 31.84 403 GLN A N 1
ATOM 3035 C CA . GLN A 1 403 ? 3.052 -7.670 13.608 1.00 31.84 403 GLN A CA 1
ATOM 3036 C C . GLN A 1 403 ? 2.661 -6.922 12.333 1.00 31.84 403 GLN A C 1
ATOM 3038 O O . GLN A 1 403 ? 2.840 -7.414 11.226 1.00 31.84 403 GLN A O 1
ATOM 3043 N N . GLY A 1 404 ? 2.105 -5.726 12.502 1.00 31.11 404 GLY A N 1
ATOM 3044 C CA . GLY A 1 404 ? 1.833 -4.817 11.399 1.00 31.11 404 GLY A CA 1
ATOM 3045 C C . GLY A 1 404 ? 2.833 -3.674 11.403 1.00 31.11 404 GLY A C 1
ATOM 3046 O O . GLY A 1 404 ? 2.706 -2.782 12.229 1.00 31.11 404 GLY A O 1
ATOM 3047 N N . PHE A 1 405 ? 3.786 -3.674 10.471 1.00 29.77 405 PHE A N 1
ATOM 3048 C CA . PHE A 1 405 ? 4.422 -2.431 10.034 1.00 29.77 405 PHE A CA 1
ATOM 3049 C C . PHE A 1 405 ? 3.426 -1.696 9.140 1.00 29.77 405 PHE A C 1
ATOM 3051 O O . PHE A 1 405 ? 3.048 -2.218 8.093 1.00 29.77 405 PHE A O 1
ATOM 3058 N N . TYR A 1 406 ? 2.983 -0.507 9.548 1.00 35.22 406 TYR A N 1
ATOM 3059 C CA . TYR A 1 406 ? 2.032 0.289 8.769 1.00 35.22 406 TYR A CA 1
ATOM 3060 C C . TYR A 1 406 ? 2.801 1.307 7.928 1.00 35.22 406 TYR A C 1
ATOM 3062 O O . TYR A 1 406 ? 3.016 2.456 8.325 1.00 35.22 406 TYR A O 1
ATOM 3070 N N . TYR A 1 407 ? 3.218 0.876 6.734 1.00 29.47 407 TYR A N 1
ATOM 3071 C CA . TYR A 1 407 ? 3.695 1.797 5.705 1.00 29.47 407 TYR A CA 1
ATOM 3072 C C . TYR A 1 407 ? 2.489 2.498 5.061 1.00 29.47 407 TYR A C 1
ATOM 3074 O O . TYR A 1 407 ? 2.015 2.106 4.001 1.00 29.47 407 TYR A O 1
ATOM 3082 N N . ALA A 1 408 ? 2.033 3.541 5.774 1.00 31.80 408 ALA A N 1
ATOM 3083 C CA . ALA A 1 408 ? 1.003 4.531 5.435 1.00 31.80 408 ALA A CA 1
ATOM 3084 C C . ALA A 1 408 ? -0.329 3.933 4.925 1.00 31.80 408 ALA A C 1
ATOM 3086 O O . ALA A 1 408 ? -0.805 2.948 5.484 1.00 31.80 408 ALA A O 1
ATOM 3087 N N . PHE A 1 409 ? -0.943 4.555 3.903 1.00 33.62 409 PHE A N 1
ATOM 3088 C CA . PHE A 1 409 ? -2.227 4.153 3.307 1.00 33.62 409 PHE A CA 1
ATOM 3089 C C . PHE A 1 409 ? -3.375 4.055 4.341 1.00 33.62 409 PHE A C 1
ATOM 3091 O O . PHE A 1 409 ? -3.438 4.857 5.266 1.00 33.62 409 PHE A O 1
ATOM 3098 N N . ASN A 1 410 ? -4.365 3.159 4.223 1.00 34.41 410 ASN A N 1
ATOM 3099 C CA . ASN A 1 410 ? -5.392 3.133 3.170 1.00 34.41 410 ASN A CA 1
ATOM 3100 C C . ASN A 1 410 ? -6.639 3.910 3.624 1.00 34.41 410 ASN A C 1
ATOM 3102 O O . ASN A 1 410 ? -7.771 3.528 3.331 1.00 34.41 410 ASN A O 1
ATOM 3106 N N . MET A 1 411 ? -6.404 4.949 4.421 1.00 37.06 411 MET A N 1
ATOM 3107 C CA . MET A 1 411 ? -7.424 5.556 5.249 1.00 37.06 411 MET A CA 1
ATOM 3108 C C . MET A 1 411 ? -7.563 7.027 4.889 1.00 37.06 411 MET A C 1
ATOM 3110 O O . MET A 1 411 ? -6.869 7.890 5.423 1.00 37.06 411 MET A O 1
ATOM 3114 N N . THR A 1 412 ? -8.447 7.293 3.934 1.00 40.62 412 THR A N 1
ATOM 3115 C CA . THR A 1 412 ? -9.043 8.611 3.708 1.00 40.62 412 THR A CA 1
ATOM 3116 C C . THR A 1 412 ? -10.399 8.664 4.403 1.00 40.62 412 THR A C 1
ATOM 3118 O O . THR A 1 412 ? -11.125 7.673 4.444 1.00 40.62 412 THR A O 1
ATOM 3121 N N . ASN A 1 413 ? -10.754 9.830 4.939 1.00 36.06 413 ASN A N 1
ATOM 3122 C CA . ASN A 1 413 ? -12.128 10.087 5.360 1.00 36.06 413 ASN A CA 1
ATOM 3123 C C . ASN A 1 413 ? -13.066 9.990 4.149 1.00 36.06 413 ASN A C 1
ATOM 3125 O O . ASN A 1 413 ? -12.680 10.348 3.029 1.00 36.06 413 ASN A O 1
ATOM 3129 N N . ALA A 1 414 ? -14.297 9.526 4.370 1.00 32.38 414 ALA A N 1
ATOM 3130 C CA . ALA A 1 414 ? -15.340 9.511 3.349 1.00 32.38 414 ALA A CA 1
ATOM 3131 C C . ALA A 1 414 ? -15.543 10.921 2.731 1.00 32.38 414 ALA A C 1
ATOM 3133 O O . ALA A 1 414 ? -15.342 11.935 3.403 1.00 32.38 414 ALA A O 1
ATOM 3134 N N . PRO A 1 415 ? -15.931 11.033 1.444 1.00 32.47 415 PRO A N 1
ATOM 3135 C CA . PRO A 1 415 ? -15.974 12.318 0.750 1.00 32.47 415 PRO A CA 1
ATOM 3136 C C . PRO A 1 415 ? -17.039 13.270 1.318 1.00 32.47 415 PRO A C 1
ATOM 3138 O O . PRO A 1 415 ? -18.227 12.944 1.359 1.00 32.47 415 PRO A O 1
ATOM 3141 N N . CYS A 1 416 ? -16.624 14.501 1.646 1.00 31.78 416 CYS A N 1
ATOM 3142 C CA . CYS A 1 416 ? -17.526 15.637 1.850 1.00 31.78 416 CYS A CA 1
ATOM 3143 C C . CYS A 1 416 ? -18.477 15.785 0.653 1.00 31.78 416 CYS A C 1
ATOM 3145 O O . CYS A 1 416 ? -18.047 15.999 -0.485 1.00 31.78 416 CYS A O 1
ATOM 3147 N N . THR 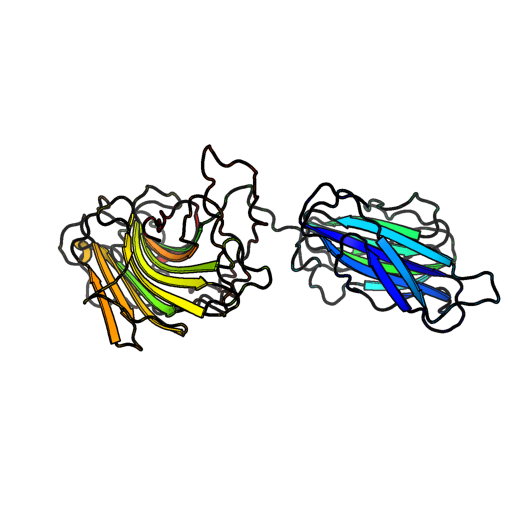A 1 417 ? -19.784 15.734 0.900 1.00 28.25 417 THR A N 1
ATOM 3148 C CA . THR A 1 417 ? -20.784 16.045 -0.123 1.00 28.25 417 THR A CA 1
ATOM 3149 C C . THR A 1 417 ? -21.046 17.554 -0.179 1.00 28.25 417 THR A C 1
ATOM 3151 O O . THR A 1 417 ? -21.469 18.163 0.796 1.00 28.25 417 THR A O 1
ATOM 3154 N N . ALA A 1 418 ? -20.821 18.109 -1.377 1.00 29.50 418 ALA A N 1
ATOM 3155 C CA . ALA A 1 418 ? -21.210 19.425 -1.903 1.00 29.50 418 ALA A CA 1
ATOM 3156 C C . ALA A 1 418 ? -20.614 20.689 -1.238 1.00 29.50 418 ALA A C 1
ATOM 3158 O O . ALA A 1 418 ? -21.178 21.239 -0.299 1.00 29.50 418 ALA A O 1
ATOM 3159 N N . GLY A 1 419 ? -19.552 21.250 -1.843 1.00 34.19 419 GLY A N 1
ATOM 3160 C CA . GLY A 1 419 ? -19.200 22.665 -1.629 1.00 34.19 419 GLY A CA 1
ATOM 3161 C C . GLY A 1 419 ? -17.742 23.096 -1.815 1.00 34.19 419 GLY A C 1
ATOM 3162 O O . GLY A 1 419 ? -17.490 24.297 -1.857 1.00 34.19 419 GLY A O 1
ATOM 3163 N N . CYS A 1 420 ? -16.776 22.185 -1.951 1.00 35.59 420 CYS A N 1
ATOM 3164 C CA . CYS A 1 420 ? -15.365 22.583 -2.008 1.00 35.59 420 CYS A CA 1
ATOM 3165 C C . CYS A 1 420 ? -14.932 22.959 -3.434 1.00 35.59 420 CYS A C 1
ATOM 3167 O O . CYS A 1 420 ? -14.863 22.119 -4.332 1.00 35.59 420 CYS A O 1
ATOM 3169 N N . GLY A 1 421 ? -14.638 24.244 -3.644 1.00 29.02 421 GLY A N 1
ATOM 3170 C CA . GLY A 1 421 ? -13.958 24.727 -4.841 1.00 29.02 421 GLY A CA 1
ATOM 3171 C C . GLY A 1 421 ? -12.543 24.153 -4.927 1.00 29.02 421 GLY A C 1
ATOM 3172 O O . GLY A 1 421 ? -11.749 24.339 -4.013 1.00 29.02 421 GLY A O 1
ATOM 3173 N N . GLY A 1 422 ? -12.238 23.488 -6.043 1.00 29.61 422 GLY A N 1
ATOM 3174 C CA . GLY A 1 422 ? -10.913 22.944 -6.345 1.00 29.61 422 GLY A CA 1
ATOM 3175 C C . GLY A 1 422 ? -10.652 21.606 -5.657 1.00 29.61 422 GLY A C 1
ATOM 3176 O O . GLY A 1 422 ? -10.187 21.560 -4.526 1.00 29.61 422 GLY A O 1
ATOM 3177 N N . GLN A 1 423 ? -10.930 20.508 -6.362 1.00 30.06 423 GLN A N 1
ATOM 3178 C CA . GLN A 1 423 ? -10.578 19.153 -5.940 1.00 30.06 423 GLN A CA 1
ATOM 3179 C C . GLN A 1 423 ? -9.077 19.056 -5.620 1.00 30.06 423 GLN A C 1
ATOM 3181 O O . GLN A 1 423 ? -8.249 19.042 -6.529 1.00 30.06 423 GLN A O 1
ATOM 3186 N N . LYS A 1 424 ? -8.727 18.930 -4.339 1.00 34.31 424 LYS A N 1
ATOM 3187 C CA . LYS A 1 424 ? -7.481 18.289 -3.922 1.00 34.31 424 LYS A CA 1
ATOM 3188 C C . LYS A 1 424 ? -7.802 16.828 -3.643 1.00 34.31 424 LYS A C 1
ATOM 3190 O O . LYS A 1 424 ? -8.349 16.476 -2.606 1.00 34.31 424 LYS A O 1
ATOM 3195 N N . THR A 1 425 ? -7.540 15.976 -4.622 1.00 33.72 425 THR A N 1
ATOM 3196 C CA . THR A 1 425 ? -7.563 14.526 -4.437 1.00 33.72 425 THR A CA 1
ATOM 3197 C C . THR A 1 425 ? -6.450 14.141 -3.467 1.00 33.72 425 THR A C 1
ATOM 3199 O O . THR A 1 425 ? -5.273 14.298 -3.792 1.00 33.72 425 THR A O 1
ATOM 3202 N N . CYS A 1 426 ? -6.817 13.655 -2.280 1.00 32.34 426 CYS A N 1
ATOM 3203 C CA . CYS A 1 426 ? -5.901 12.936 -1.400 1.00 32.34 426 CYS A CA 1
ATOM 3204 C C . CYS A 1 426 ? -5.267 11.764 -2.177 1.00 32.34 426 CYS A C 1
ATOM 3206 O O . CYS A 1 426 ? -5.931 11.152 -3.016 1.00 32.34 426 CYS A O 1
ATOM 3208 N N . GLY A 1 427 ? -3.975 11.513 -1.946 1.00 32.00 427 GLY A N 1
ATOM 3209 C CA . GLY A 1 427 ? -3.175 10.549 -2.705 1.00 32.00 427 GLY A CA 1
ATOM 3210 C C . GLY A 1 427 ? -3.639 9.089 -2.613 1.00 32.00 427 GLY A C 1
ATOM 3211 O O . GLY A 1 427 ? -4.627 8.771 -1.958 1.00 32.00 427 GLY A O 1
ATOM 3212 N N . THR A 1 428 ? -2.921 8.203 -3.309 1.00 33.72 428 THR A N 1
ATOM 3213 C CA . THR A 1 428 ? -3.275 6.788 -3.515 1.00 33.72 428 THR A CA 1
ATOM 3214 C C . THR A 1 428 ? -3.639 6.043 -2.235 1.00 33.72 428 THR A C 1
ATOM 3216 O O . THR A 1 428 ? -2.979 6.176 -1.209 1.00 33.72 428 THR A O 1
ATOM 3219 N N . TYR A 1 429 ? -4.638 5.175 -2.371 1.00 34.16 429 TYR A N 1
ATOM 3220 C CA . TYR A 1 429 ? -4.913 4.009 -1.540 1.00 34.16 429 TYR A CA 1
ATOM 3221 C C . TYR A 1 429 ? -3.742 3.004 -1.594 1.00 34.16 429 TYR A C 1
ATOM 3223 O O . TYR A 1 429 ? -3.253 2.721 -2.684 1.00 34.16 429 TYR A O 1
ATOM 3231 N N . VAL A 1 430 ? -3.281 2.441 -0.473 1.00 31.58 430 VAL A N 1
ATOM 3232 C CA . VAL A 1 430 ? -2.237 1.386 -0.450 1.00 31.58 430 VAL A CA 1
ATOM 3233 C C . VAL A 1 430 ? -2.552 0.252 0.551 1.00 31.58 430 VAL A C 1
ATOM 3235 O O . VAL A 1 430 ? -2.193 0.210 1.719 1.00 31.58 430 VAL A O 1
ATOM 3238 N N . THR A 1 431 ? -3.268 -0.745 0.069 1.00 31.95 431 THR A N 1
ATOM 3239 C CA . THR A 1 431 ? -3.465 -2.023 0.748 1.00 31.95 431 THR A CA 1
ATOM 3240 C C . THR A 1 431 ? -2.128 -2.633 1.176 1.00 31.95 431 THR A C 1
ATOM 3242 O O . THR A 1 431 ? -1.264 -2.835 0.329 1.00 31.95 431 THR A O 1
ATOM 3245 N N . ASN A 1 432 ? -1.959 -2.893 2.480 1.00 32.25 432 ASN A N 1
ATOM 3246 C CA . ASN A 1 432 ? -1.394 -4.127 3.053 1.00 32.25 432 ASN A CA 1
ATOM 3247 C C . ASN A 1 432 ? -1.196 -3.962 4.569 1.00 32.25 432 ASN A C 1
ATOM 3249 O O . ASN A 1 432 ? -0.108 -3.630 5.035 1.00 32.25 432 ASN A O 1
ATOM 3253 N N . VAL A 1 433 ? -2.241 -4.253 5.351 1.00 38.34 433 VAL A N 1
ATOM 3254 C CA . VAL A 1 433 ? -2.013 -4.701 6.729 1.00 38.34 433 VAL A CA 1
ATOM 3255 C C . VAL A 1 433 ? -1.570 -6.156 6.632 1.00 38.34 433 VAL A C 1
ATOM 3257 O O . VAL A 1 433 ? -2.326 -7.006 6.171 1.00 38.34 433 VAL A O 1
ATOM 3260 N N . SER A 1 434 ? -0.326 -6.440 7.009 1.00 33.94 434 SER A N 1
ATOM 3261 C CA . SER A 1 434 ? 0.112 -7.820 7.195 1.00 33.94 434 SER A CA 1
ATOM 3262 C C . SER A 1 434 ? -0.490 -8.335 8.496 1.00 33.94 434 SER A C 1
ATOM 3264 O O . SER A 1 434 ? -0.142 -7.858 9.577 1.00 33.94 434 SER A O 1
ATOM 3266 N N . THR A 1 435 ? -1.384 -9.310 8.401 1.00 40.50 435 THR A N 1
ATOM 3267 C CA . THR A 1 435 ? -1.860 -10.072 9.551 1.00 40.50 435 THR A CA 1
ATOM 3268 C C . THR A 1 435 ? -0.905 -11.234 9.821 1.00 40.50 435 THR A C 1
ATOM 3270 O O . THR A 1 435 ? -0.491 -11.954 8.914 1.00 40.50 435 THR A O 1
ATOM 3273 N N . GLY A 1 436 ? -0.494 -11.400 11.080 1.00 38.06 436 GLY A N 1
ATOM 3274 C CA . GLY A 1 436 ? 0.140 -12.644 11.522 1.00 38.06 436 GLY A CA 1
ATOM 3275 C C . GLY A 1 436 ? -0.889 -13.776 11.571 1.00 38.06 436 GLY A C 1
ATOM 3276 O O . GLY A 1 436 ? -2.090 -13.516 11.584 1.00 38.06 436 GLY A O 1
ATOM 3277 N N . ALA A 1 437 ? -0.428 -15.029 11.617 1.00 36.84 437 ALA A N 1
ATOM 3278 C CA . ALA A 1 437 ? -1.318 -16.160 11.859 1.00 36.84 437 ALA A CA 1
ATOM 3279 C C . ALA A 1 437 ? -2.086 -15.960 13.178 1.00 36.84 437 ALA A C 1
ATOM 3281 O O . ALA A 1 437 ? -1.481 -15.681 14.215 1.00 36.84 437 ALA A O 1
ATOM 3282 N N . VAL A 1 438 ? -3.406 -16.097 13.107 1.00 44.03 438 VAL A N 1
ATOM 3283 C CA . VAL A 1 438 ? -4.310 -16.159 14.258 1.00 44.03 438 VAL A CA 1
ATOM 3284 C C . VAL A 1 438 ? -4.187 -17.546 14.892 1.00 44.03 438 VAL A C 1
ATOM 3286 O O . VAL A 1 438 ? -4.128 -18.548 14.176 1.00 44.03 438 VAL A O 1
ATOM 3289 N N . ASP A 1 439 ? -4.115 -17.611 16.222 1.00 45.19 439 ASP A N 1
ATOM 3290 C CA . ASP A 1 439 ? -4.119 -18.880 16.957 1.00 45.19 439 ASP A CA 1
ATOM 3291 C C . ASP A 1 439 ? -5.512 -19.534 16.842 1.00 45.19 439 ASP A C 1
ATOM 3293 O O . ASP A 1 439 ? -6.505 -18.911 17.220 1.00 45.19 439 ASP A O 1
ATOM 3297 N N . PRO A 1 440 ? -5.636 -20.764 16.308 1.00 43.12 440 PRO A N 1
ATOM 3298 C CA . PRO A 1 440 ? -6.918 -21.439 16.144 1.00 43.12 440 PRO A CA 1
ATOM 3299 C C . PRO A 1 440 ? -7.448 -21.944 17.494 1.00 43.12 440 PRO A C 1
ATOM 3301 O O . PRO A 1 440 ? -7.396 -23.141 17.794 1.00 43.12 440 PRO A O 1
ATOM 3304 N N . SER A 1 441 ? -7.994 -21.054 18.323 1.00 49.75 441 SER A N 1
ATOM 3305 C CA . SER A 1 441 ? -8.841 -21.501 19.428 1.00 49.75 441 SER A CA 1
ATOM 3306 C C . SER A 1 441 ? -10.155 -22.048 18.850 1.00 49.75 441 SER A C 1
ATOM 3308 O O . SER A 1 441 ? -10.769 -21.446 17.975 1.00 49.75 441 SER A O 1
ATOM 3310 N N . SER A 1 442 ? -10.624 -23.201 19.327 1.00 51.19 442 SER A N 1
ATOM 3311 C CA . SER A 1 442 ? -11.877 -23.813 18.855 1.00 51.19 442 SER A CA 1
ATOM 3312 C C . SER A 1 442 ? -13.149 -23.125 19.379 1.00 51.19 442 SER A C 1
ATOM 3314 O O . SER A 1 442 ? -14.240 -23.660 19.203 1.00 51.19 442 SER A O 1
ATOM 3316 N N . SER A 1 443 ? -13.021 -22.006 20.100 1.00 53.66 443 SER A N 1
ATOM 3317 C CA . SER A 1 443 ? -14.122 -21.373 20.845 1.00 53.66 443 SER A CA 1
ATOM 3318 C C . SER A 1 443 ? -14.678 -20.126 20.161 1.00 53.66 443 SER A C 1
ATOM 3320 O O . SER A 1 443 ? -15.853 -19.803 20.346 1.00 53.66 443 SER A O 1
ATOM 3322 N N . PHE A 1 444 ? -13.876 -19.467 19.324 1.00 61.16 444 PHE A N 1
ATOM 3323 C CA . PHE A 1 444 ? -14.262 -18.269 18.583 1.00 61.16 444 PHE A CA 1
ATOM 3324 C C . PHE A 1 444 ? -13.764 -18.353 17.143 1.00 61.16 444 PHE A C 1
ATOM 3326 O O . PHE A 1 444 ? -12.751 -18.997 16.874 1.00 61.16 444 PHE A O 1
ATOM 3333 N N . ASP A 1 445 ? -14.506 -17.730 16.237 1.00 62.06 445 ASP A N 1
ATOM 3334 C CA . ASP A 1 445 ? -14.069 -17.489 14.870 1.00 62.06 445 ASP A CA 1
ATOM 3335 C C . ASP A 1 445 ? -13.622 -16.029 14.757 1.00 62.06 445 ASP A C 1
ATOM 3337 O O . ASP A 1 445 ? -14.218 -15.131 15.358 1.00 62.06 445 ASP A O 1
ATOM 3341 N N . GLU A 1 446 ? -12.587 -15.793 13.957 1.00 65.94 446 GLU A N 1
ATOM 3342 C CA . GLU A 1 446 ? -12.040 -14.461 13.716 1.00 65.94 446 GLU A CA 1
ATOM 3343 C C . GLU A 1 446 ? -12.059 -14.153 12.224 1.00 65.94 446 GLU A C 1
ATOM 3345 O O . GLU A 1 446 ? -11.810 -15.020 11.379 1.00 65.94 446 GLU A O 1
ATOM 3350 N N . THR A 1 447 ? -12.348 -12.905 11.876 1.00 65.81 447 THR A N 1
ATOM 3351 C CA . THR A 1 447 ? -12.286 -12.432 10.493 1.00 65.81 447 THR A CA 1
ATOM 3352 C C . THR A 1 447 ? -11.635 -11.063 10.453 1.00 65.81 447 THR A C 1
ATOM 3354 O O . THR A 1 447 ? -11.994 -10.156 11.197 1.00 65.81 447 THR A O 1
ATOM 3357 N N . TRP A 1 448 ? -10.633 -10.921 9.589 1.00 61.88 448 TRP A N 1
ATOM 3358 C CA . TRP A 1 448 ? -9.973 -9.644 9.356 1.00 61.88 448 TRP A CA 1
ATOM 3359 C C . TRP A 1 448 ? -10.893 -8.733 8.532 1.00 61.88 448 TRP A C 1
ATOM 3361 O O . TRP A 1 448 ? -11.167 -9.035 7.367 1.00 61.88 448 TRP A O 1
ATOM 3371 N N . GLN A 1 449 ? -11.340 -7.628 9.130 1.00 62.22 449 GLN A N 1
ATOM 3372 C CA . GLN A 1 449 ? -12.254 -6.667 8.517 1.00 62.22 449 GLN A CA 1
ATOM 3373 C C . GLN A 1 449 ? -11.547 -5.352 8.157 1.00 62.22 449 GLN A C 1
ATOM 3375 O O . GLN A 1 449 ? -10.573 -4.919 8.779 1.00 62.22 449 GLN A O 1
ATOM 3380 N N . THR A 1 450 ? -12.122 -4.666 7.173 1.00 57.47 450 THR A N 1
ATOM 3381 C CA . THR A 1 450 ? -11.925 -3.235 6.914 1.00 57.47 450 THR A CA 1
ATOM 3382 C C . THR A 1 450 ? -13.295 -2.631 6.628 1.00 57.47 450 THR A C 1
ATOM 3384 O O . THR A 1 450 ? -14.041 -3.218 5.844 1.00 57.47 450 THR A O 1
ATOM 3387 N N . SER A 1 451 ? -13.649 -1.476 7.193 1.00 53.66 451 SER A N 1
ATOM 3388 C CA . SER A 1 451 ? -14.959 -0.850 6.930 1.00 53.66 451 SER A CA 1
ATOM 3389 C C . SER A 1 451 ? -14.877 0.689 6.875 1.00 53.66 451 SER A C 1
ATOM 3391 O O . SER A 1 451 ? -13.797 1.276 6.979 1.00 53.66 451 SER A O 1
ATOM 3393 N N . TYR A 1 452 ? -15.998 1.315 6.514 1.00 46.47 452 TYR A N 1
ATOM 3394 C CA . TYR A 1 452 ? -16.100 2.682 5.977 1.00 46.47 452 TYR A CA 1
ATOM 3395 C C . TYR A 1 452 ? -16.627 3.723 6.969 1.00 46.47 452 TYR A C 1
ATOM 3397 O O . TYR A 1 452 ? -16.650 4.911 6.655 1.00 46.47 452 TYR A O 1
ATOM 3405 N N . TYR A 1 453 ? -17.196 3.251 8.078 1.00 46.91 453 TYR A N 1
ATOM 3406 C CA . TYR A 1 453 ? -18.143 4.011 8.890 1.00 46.91 453 TYR A CA 1
ATOM 3407 C C . TYR A 1 453 ? -17.992 3.695 10.377 1.00 46.91 453 TYR A C 1
ATOM 3409 O O . TYR A 1 453 ? -18.937 3.256 11.037 1.00 46.91 453 TYR A O 1
ATOM 3417 N N . THR A 1 454 ? -16.811 3.955 10.915 1.00 48.59 454 THR A N 1
ATOM 3418 C CA . THR A 1 454 ? -16.680 4.343 12.323 1.00 48.59 454 THR A CA 1
ATOM 3419 C C . THR A 1 454 ? -16.871 5.860 12.381 1.00 48.59 454 THR A C 1
ATOM 3421 O O . THR A 1 454 ? -16.171 6.582 11.671 1.00 48.59 454 THR A O 1
ATOM 3424 N N . PRO A 1 455 ? -17.882 6.393 13.091 1.00 43.69 455 PRO A N 1
ATOM 3425 C CA . PRO A 1 455 ? -18.046 7.834 13.177 1.00 43.69 455 PRO A CA 1
ATOM 3426 C C . PRO A 1 455 ? -16.909 8.435 14.001 1.00 43.69 455 PRO A C 1
ATOM 3428 O O . PRO A 1 455 ? -16.215 7.766 14.760 1.00 43.69 455 PRO A O 1
ATOM 3431 N N . THR A 1 456 ? -16.718 9.726 13.811 1.00 44.72 456 THR A N 1
ATOM 3432 C CA . THR A 1 456 ? -15.401 10.352 13.810 1.00 44.72 456 THR A CA 1
ATOM 3433 C C . THR A 1 456 ? -15.268 11.416 14.892 1.00 44.72 456 THR A C 1
ATOM 3435 O O . THR A 1 456 ? -16.254 11.984 15.376 1.00 44.72 456 THR A O 1
ATOM 3438 N N . TYR A 1 457 ? -14.032 11.730 15.288 1.00 40.84 457 TYR A N 1
ATOM 3439 C CA . TYR A 1 457 ? -13.787 12.870 16.170 1.00 40.84 457 TYR A CA 1
ATOM 3440 C C . TYR A 1 457 ? -13.844 14.168 15.362 1.00 40.84 457 TYR A C 1
ATOM 3442 O O . TYR A 1 457 ? -12.891 14.531 14.672 1.00 40.84 457 TYR A O 1
ATOM 3450 N N . ASN A 1 458 ? -14.960 14.888 15.470 1.00 37.66 458 ASN A N 1
ATOM 3451 C CA . ASN A 1 458 ? -15.095 16.217 14.890 1.00 37.66 458 ASN A CA 1
ATOM 3452 C C . ASN A 1 458 ? -14.429 17.254 15.810 1.00 37.66 458 ASN A C 1
ATOM 3454 O O . ASN A 1 458 ? -14.934 17.567 16.892 1.00 37.66 458 ASN A O 1
ATOM 3458 N N . SER A 1 459 ? -13.305 17.824 15.376 1.00 33.94 459 SER A N 1
ATOM 3459 C CA . SER A 1 459 ? -12.613 18.899 16.091 1.00 33.94 459 SER A CA 1
ATOM 3460 C C . SER A 1 459 ? -13.304 20.258 15.905 1.00 33.94 459 SER A C 1
ATOM 3462 O O . SER A 1 459 ? -12.654 21.248 15.572 1.00 33.94 459 SER A O 1
ATOM 3464 N N . GLN A 1 460 ? -14.614 20.358 16.158 1.00 27.62 460 GLN A N 1
ATOM 3465 C CA . GLN A 1 460 ? -15.318 21.653 16.173 1.00 27.62 460 GLN A CA 1
ATOM 3466 C C . GLN A 1 460 ? -14.836 22.610 17.289 1.00 27.62 460 GLN A C 1
ATOM 3468 O O . GLN A 1 460 ? -15.350 23.717 17.397 1.00 27.62 460 GLN A O 1
ATOM 3473 N N . ASN A 1 461 ? -13.827 22.219 18.078 1.00 25.89 461 ASN A N 1
ATOM 3474 C CA . ASN A 1 461 ? -13.161 23.046 19.087 1.00 25.89 461 ASN A CA 1
ATOM 3475 C C . ASN A 1 461 ? -11.630 23.133 18.877 1.00 25.89 461 ASN A C 1
ATOM 3477 O O . ASN A 1 461 ? -10.878 23.010 19.847 1.00 25.89 461 ASN A O 1
ATOM 3481 N N . CYS A 1 462 ? -11.162 23.319 17.638 1.00 27.25 462 CYS A N 1
ATOM 3482 C CA . CYS A 1 462 ? -9.815 23.850 17.380 1.00 27.25 462 CYS A CA 1
ATOM 3483 C C . CYS A 1 462 ? -9.865 25.361 17.155 1.00 27.25 462 CYS A C 1
ATOM 3485 O O . CYS A 1 462 ? -10.621 25.792 16.254 1.00 27.25 462 CYS A O 1
#

pLDDT: mean 74.76, std 21.13, range [25.89, 98.12]

Foldseek 3Di:
DWFPDFWKKKKKKKKWAQFDDQDKDKDKDKDVGWDKDWPDDWWAKPNRGMTMTMMITTGRGTGPDMDMDMDIDDTFDPPPPTIDIDMDIDIDPQFDSVQFFAPPPCPQPKDKDFFQKDKDFDWGPFAFKKKKKKKFAAQKDFDDQWAWDDDDGRHRITMIIHTGRGTDGRDMRMIGHDGGIMMMTMTITHGHDPDDPPAFFFKWFKKKFWFPDLQWFWFKKKWKKFAFQFFAFPVAKWPQSKAKKWWKKWFANDDQDPPQWIWMWGKMWIAHDPVSDIDMWTKTATGQFPPHIDTQDDQQTDDDDGRWMKMWIKGQCQQPPDALQWMWIWIATPVRRGMHIDTRTGHPGNGTGIMTGMMGPFADDPAIWTWHTFTQAMFIFFIDIDTDHHDDPDDGTGTDGQRFRDNTDDHDADDDPDDDDDDPDDGDGDDDRDGDDDDDDSTMDMDIDTDHDDHHDYPPPD

Secondary structure (DSSP, 8-state):
---SSSSEEEEEEEEEES--SS--EEEEEESS-PPEEE-SPPEEETTTTEEEEEEEEEESS--SS--EEEEEES---TTTTS-EEEEEEEEE-SS-SSS-B---TT-SEEEEEEES--EEEE--SSSS-EEEEEEEEEEEBPPTT-EE-SS-TTEEEEEEEEE-SS--SSEEEE-B-SSEEEEEEEEEEPPPPS---S---SEEEEEEEETT-TTS---EEEEEEE---EE--TT--SBTTEEEEEEEEEEESSTTS--S-EEEEEEEEEEETTTTEEEEEEEEEEETSBSS-EE--GGG-----TT-EEEEEEEEGGGGTS-TTEEEEEEEETTTTEEEEEEEEE-S-SS--EEEEEEE-----SSSPPEEPEES---EEEEEEE-SSSPPS----B-------B-S-S-PPPPPPS--SS------------PPPPP--TTEEEEEEEES-------TT-

Radius of gyration: 28.41 Å; chains: 1; bounding box: 68×48×75 Å